Protein AF-A0A953JUN6-F1 (afdb_monomer)

Structure (mmCIF, N/CA/C/O backbone):
data_AF-A0A953JUN6-F1
#
_entry.id   AF-A0A953JUN6-F1
#
loop_
_atom_site.group_PDB
_atom_site.id
_atom_site.type_symbol
_atom_site.label_atom_id
_atom_site.label_alt_id
_atom_site.label_comp_id
_atom_site.label_asym_id
_atom_site.label_entity_id
_atom_site.label_seq_id
_atom_site.pdbx_PDB_ins_code
_atom_site.Cartn_x
_atom_site.Cartn_y
_atom_site.Cartn_z
_atom_site.occupancy
_atom_site.B_iso_or_equiv
_atom_site.auth_seq_id
_atom_site.auth_comp_id
_atom_site.auth_asym_id
_atom_site.auth_atom_id
_atom_site.pdbx_PDB_model_num
ATOM 1 N N . MET A 1 1 ? 70.310 -27.978 -23.535 1.00 53.97 1 MET A N 1
ATOM 2 C CA . MET A 1 1 ? 69.317 -26.953 -23.940 1.00 53.97 1 MET A CA 1
ATOM 3 C C . MET A 1 1 ? 68.572 -26.500 -22.692 1.00 53.97 1 MET A C 1
ATOM 5 O O . MET A 1 1 ? 68.189 -27.379 -21.928 1.00 53.97 1 MET A O 1
ATOM 9 N N . PRO A 1 2 ? 68.414 -25.192 -22.424 1.00 60.50 2 PRO A N 1
ATOM 10 C CA . PRO A 1 2 ? 67.830 -24.745 -21.164 1.00 60.50 2 PRO A CA 1
ATOM 11 C C . PRO A 1 2 ? 66.316 -25.003 -21.157 1.00 60.50 2 PRO A C 1
ATOM 13 O O . PRO A 1 2 ? 65.639 -24.789 -22.164 1.00 60.50 2 PRO A O 1
ATOM 16 N N . ALA A 1 3 ? 65.790 -25.463 -20.017 1.00 55.56 3 ALA A N 1
ATOM 17 C CA . ALA A 1 3 ? 64.390 -25.857 -19.808 1.00 55.56 3 ALA A CA 1
ATOM 18 C C . ALA A 1 3 ? 63.361 -24.766 -20.182 1.00 55.56 3 ALA A C 1
ATOM 20 O O . ALA A 1 3 ? 62.202 -25.062 -20.469 1.00 55.56 3 ALA A O 1
ATOM 21 N N . THR A 1 4 ? 63.798 -23.509 -20.267 1.00 54.59 4 THR A N 1
ATOM 22 C CA . THR A 1 4 ? 63.001 -22.356 -20.698 1.00 54.59 4 THR A CA 1
ATOM 23 C C . THR A 1 4 ? 62.625 -22.395 -22.184 1.00 54.59 4 THR A C 1
ATOM 25 O O . THR A 1 4 ? 61.543 -21.941 -22.549 1.00 54.59 4 THR A O 1
ATOM 28 N N . GLN A 1 5 ? 63.440 -23.000 -23.055 1.00 55.88 5 GLN A N 1
ATOM 29 C CA . GLN A 1 5 ? 63.121 -23.100 -24.488 1.00 55.88 5 GLN A CA 1
ATOM 30 C C . GLN A 1 5 ? 62.091 -24.194 -24.809 1.00 55.88 5 GLN A C 1
ATOM 32 O O . GLN A 1 5 ? 61.408 -24.110 -25.829 1.00 55.88 5 GLN A O 1
ATOM 37 N N . VAL A 1 6 ? 61.945 -25.203 -23.943 1.00 61.72 6 VAL A N 1
ATOM 38 C CA . VAL A 1 6 ? 60.982 -26.302 -24.132 1.00 61.72 6 VAL A CA 1
ATOM 39 C C . VAL A 1 6 ? 59.559 -25.828 -23.838 1.00 61.72 6 VAL A C 1
ATOM 41 O O . VAL A 1 6 ? 58.667 -26.063 -24.648 1.00 61.72 6 VAL A O 1
ATOM 44 N N . TRP A 1 7 ? 59.361 -25.079 -22.749 1.00 56.41 7 TRP A N 1
ATOM 45 C CA . TRP A 1 7 ? 58.060 -24.507 -22.382 1.00 56.41 7 TRP A CA 1
ATOM 46 C C . TRP A 1 7 ? 57.557 -23.475 -23.396 1.00 56.41 7 TRP A C 1
ATOM 48 O O . TRP A 1 7 ? 56.401 -23.533 -23.814 1.00 56.41 7 TRP A O 1
ATOM 58 N N . VAL A 1 8 ? 58.438 -22.589 -23.874 1.00 62.19 8 VAL A N 1
ATOM 59 C CA . VAL A 1 8 ? 58.095 -21.602 -24.912 1.00 62.19 8 VAL A CA 1
ATOM 60 C C . VAL A 1 8 ? 57.713 -22.293 -26.224 1.00 62.19 8 VAL A C 1
ATOM 62 O O . VAL A 1 8 ? 56.713 -21.923 -26.836 1.00 62.19 8 VAL A O 1
ATOM 65 N N . ARG A 1 9 ? 58.428 -23.354 -26.627 1.00 58.81 9 ARG A N 1
ATOM 66 C CA . ARG A 1 9 ? 58.078 -24.138 -27.824 1.00 58.81 9 ARG A CA 1
ATOM 67 C C . ARG A 1 9 ? 56.794 -24.951 -27.655 1.00 58.81 9 ARG A C 1
ATOM 69 O O . ARG A 1 9 ? 56.061 -25.089 -28.627 1.00 58.81 9 ARG A O 1
ATOM 76 N N . MET A 1 10 ? 56.491 -25.465 -26.460 1.00 57.03 10 MET A N 1
ATOM 77 C CA . MET A 1 10 ? 55.237 -26.183 -26.179 1.00 57.03 10 MET A CA 1
ATOM 78 C C . MET A 1 10 ? 54.020 -25.255 -26.260 1.00 57.03 10 MET A C 1
ATOM 80 O O . MET A 1 10 ? 53.032 -25.601 -26.905 1.00 57.03 10 MET A O 1
ATOM 84 N N . ILE A 1 11 ? 54.122 -24.048 -25.694 1.00 59.94 11 ILE A N 1
ATOM 85 C CA . ILE A 1 11 ? 53.081 -23.016 -25.788 1.00 59.94 11 ILE A CA 1
ATOM 86 C C . ILE A 1 11 ? 52.935 -22.541 -27.241 1.00 59.94 11 ILE A C 1
ATOM 88 O O . ILE A 1 11 ? 51.821 -22.470 -27.753 1.00 59.94 11 ILE A O 1
ATOM 92 N N . GLN A 1 12 ? 54.043 -22.320 -27.958 1.00 58.03 12 GLN A N 1
ATOM 93 C CA . GLN A 1 12 ? 54.007 -21.978 -29.385 1.00 58.03 12 GLN A CA 1
ATOM 94 C C . GLN A 1 12 ? 53.370 -23.079 -30.243 1.00 58.03 12 GLN A C 1
ATOM 96 O O . GLN A 1 12 ? 52.652 -22.756 -31.181 1.00 58.03 12 GLN A O 1
ATOM 101 N N . ARG A 1 13 ? 53.566 -24.368 -29.926 1.00 54.66 13 ARG A N 1
ATOM 102 C CA . ARG A 1 13 ? 52.956 -25.494 -30.663 1.00 54.66 13 ARG A CA 1
ATOM 103 C C . ARG A 1 13 ? 51.466 -25.676 -30.367 1.00 54.66 13 ARG A C 1
ATOM 105 O O . ARG A 1 13 ? 50.730 -26.108 -31.246 1.00 54.66 13 ARG A O 1
ATOM 112 N N . PHE A 1 14 ? 51.023 -25.322 -29.162 1.00 53.22 14 PHE A N 1
ATOM 113 C CA . PHE A 1 14 ? 49.601 -25.299 -28.804 1.00 53.22 14 PHE A CA 1
ATOM 114 C C . PHE A 1 14 ? 48.848 -24.174 -29.541 1.00 53.22 14 PHE A C 1
ATOM 116 O O . PHE A 1 14 ? 47.672 -24.320 -29.866 1.00 53.22 14 PHE A O 1
ATOM 123 N N . TRP A 1 15 ? 49.550 -23.084 -29.874 1.00 55.19 15 TRP A N 1
ATOM 124 C CA . TRP A 1 15 ? 49.013 -21.935 -30.609 1.00 55.19 15 TRP A CA 1
ATOM 125 C C . TRP A 1 15 ? 49.319 -21.929 -32.116 1.00 55.19 15 TRP A C 1
ATOM 127 O O . TRP A 1 15 ? 48.746 -21.113 -32.837 1.00 55.19 15 TRP A O 1
ATOM 137 N N . SER A 1 16 ? 50.180 -22.817 -32.629 1.00 61.47 16 SER A N 1
ATOM 138 C CA . SER A 1 16 ? 50.661 -22.696 -34.013 1.00 61.47 16 SER A CA 1
ATOM 139 C C . SER A 1 16 ? 49.670 -23.171 -35.068 1.00 61.47 16 SER A C 1
ATOM 141 O O . SER A 1 16 ? 49.741 -22.654 -36.177 1.00 61.47 16 SER A O 1
ATOM 143 N N . GLN A 1 17 ? 48.726 -24.071 -34.752 1.00 62.75 17 GLN A N 1
ATOM 144 C CA . GLN A 1 17 ? 47.545 -24.351 -35.582 1.00 62.75 17 GLN A CA 1
ATOM 145 C C . GLN A 1 17 ? 46.376 -24.871 -34.727 1.00 62.75 17 GLN A C 1
ATOM 147 O O . GLN A 1 17 ? 46.301 -26.076 -34.478 1.00 62.75 17 GLN A O 1
ATOM 152 N N . PRO A 1 18 ? 45.421 -24.017 -34.303 1.00 62.78 18 PRO A N 1
ATOM 153 C CA . PRO A 1 18 ? 44.219 -24.510 -33.642 1.00 62.78 18 PRO A CA 1
ATOM 154 C C . PRO A 1 18 ? 43.502 -25.462 -34.599 1.00 62.78 18 PRO A C 1
ATOM 156 O O . PRO A 1 18 ? 43.311 -25.129 -35.778 1.00 62.78 18 PRO A O 1
ATOM 159 N N . SER A 1 19 ? 43.137 -26.648 -34.103 1.00 80.44 19 SER A N 1
ATOM 160 C CA . SER A 1 19 ? 42.351 -27.619 -34.865 1.00 80.44 19 SER A CA 1
ATOM 161 C C . SER A 1 19 ? 41.097 -26.936 -35.421 1.00 80.44 19 SER A C 1
ATOM 163 O O . SER A 1 19 ? 40.601 -25.962 -34.847 1.00 80.44 19 SER A O 1
ATOM 165 N N . ARG A 1 20 ? 40.554 -27.426 -36.546 1.00 81.19 20 ARG A N 1
ATOM 166 C CA . ARG A 1 20 ? 39.303 -26.876 -37.106 1.00 81.19 20 ARG A CA 1
ATOM 167 C C . ARG A 1 20 ? 38.214 -26.776 -36.027 1.00 81.19 20 ARG A C 1
ATOM 169 O O . ARG A 1 20 ? 37.530 -25.763 -35.958 1.00 81.19 20 ARG A O 1
ATOM 176 N N . ALA A 1 21 ? 38.136 -27.767 -35.137 1.00 80.56 21 ALA A N 1
ATOM 177 C CA . ALA A 1 21 ? 37.233 -27.777 -33.988 1.00 80.56 21 ALA A CA 1
ATOM 178 C C . ALA A 1 21 ? 37.490 -26.625 -32.997 1.00 80.56 21 ALA A C 1
ATOM 180 O O . ALA A 1 21 ? 36.548 -25.939 -32.615 1.00 80.56 21 ALA A O 1
ATOM 181 N N . ALA A 1 22 ? 38.747 -26.354 -32.629 1.00 84.81 22 ALA A N 1
ATOM 182 C CA . ALA A 1 22 ? 39.087 -25.235 -31.746 1.00 84.81 22 ALA A CA 1
ATOM 183 C C . ALA A 1 22 ? 38.740 -23.871 -32.373 1.00 84.81 22 ALA A C 1
ATOM 185 O O . ALA A 1 22 ? 38.240 -22.986 -31.682 1.00 84.81 22 ALA A O 1
ATOM 186 N N . ARG A 1 23 ? 38.931 -23.709 -33.691 1.00 87.25 23 ARG A N 1
ATOM 187 C CA . ARG A 1 23 ? 38.532 -22.485 -34.415 1.00 87.25 23 ARG A CA 1
ATOM 188 C C . ARG A 1 23 ? 37.016 -22.287 -34.398 1.00 87.25 23 ARG A C 1
ATOM 190 O O . ARG A 1 23 ? 36.559 -21.191 -34.093 1.00 87.25 23 ARG A O 1
ATOM 197 N N . TRP A 1 24 ? 36.246 -23.340 -34.674 1.00 91.44 24 TRP A N 1
ATOM 198 C CA . TRP A 1 24 ? 34.782 -23.289 -34.618 1.00 91.44 24 TRP A CA 1
ATOM 199 C C . TRP A 1 24 ? 34.258 -23.018 -33.209 1.00 91.44 24 TRP A C 1
ATOM 201 O O . TRP A 1 24 ? 33.322 -22.241 -33.056 1.00 91.44 24 TRP A O 1
ATOM 211 N N . PHE A 1 25 ? 34.888 -23.588 -32.181 1.00 92.06 25 PHE A N 1
ATOM 212 C CA . PHE A 1 25 ? 34.534 -23.321 -30.789 1.00 92.06 25 PHE A CA 1
ATOM 213 C C . PHE A 1 25 ? 34.760 -21.851 -30.408 1.00 92.06 25 PHE A C 1
ATOM 215 O O . PHE A 1 25 ? 33.864 -21.214 -29.860 1.00 92.06 25 PHE A O 1
ATOM 222 N N . VAL A 1 26 ? 35.918 -21.276 -30.757 1.00 92.00 26 VAL A N 1
ATOM 223 C CA . VAL A 1 26 ? 36.201 -19.850 -30.516 1.00 92.00 26 VAL A CA 1
ATOM 224 C C . VAL A 1 26 ? 35.231 -18.955 -31.288 1.00 92.00 26 VAL A C 1
ATOM 226 O O . VAL A 1 26 ? 34.696 -18.008 -30.718 1.00 92.00 26 VAL A O 1
ATOM 229 N N . LEU A 1 27 ? 34.946 -19.267 -32.556 1.00 93.75 27 LEU A N 1
ATOM 230 C CA . LEU A 1 27 ? 33.959 -18.528 -33.350 1.00 93.75 27 LEU A CA 1
ATOM 231 C C . LEU A 1 27 ? 32.555 -18.604 -32.740 1.00 93.75 27 LEU A C 1
ATOM 233 O O . LEU A 1 27 ? 31.870 -17.588 -32.681 1.00 93.75 27 LEU A O 1
ATOM 237 N N . ALA A 1 28 ? 32.141 -19.772 -32.244 1.00 93.69 28 ALA A N 1
ATOM 238 C CA . ALA A 1 28 ? 30.860 -19.942 -31.568 1.00 93.69 28 ALA A CA 1
ATOM 239 C C . ALA A 1 28 ? 30.787 -19.133 -30.263 1.00 93.69 28 ALA A C 1
ATOM 241 O O . ALA A 1 28 ? 29.766 -18.502 -30.002 1.00 93.69 28 ALA A O 1
ATOM 242 N N . LEU A 1 29 ? 31.868 -19.087 -29.474 1.00 95.81 29 LEU A N 1
ATOM 243 C CA . LEU A 1 29 ? 31.943 -18.248 -28.274 1.00 95.81 29 LEU A CA 1
ATOM 244 C C . LEU A 1 29 ? 31.884 -16.753 -28.606 1.00 95.81 29 LEU A C 1
ATOM 246 O O . LEU A 1 29 ? 31.155 -16.016 -27.946 1.00 95.81 29 LEU A O 1
ATOM 250 N N . LEU A 1 30 ? 32.608 -16.303 -29.635 1.00 95.81 30 LEU A N 1
ATOM 251 C CA . LEU A 1 30 ? 32.572 -14.909 -30.088 1.00 95.81 30 LEU A CA 1
ATOM 252 C C . LEU A 1 30 ? 31.178 -14.527 -30.591 1.00 95.81 30 LEU A C 1
ATOM 254 O O . LEU A 1 30 ? 30.640 -13.501 -30.180 1.00 95.81 30 LEU A O 1
ATOM 258 N N . LEU A 1 31 ? 30.567 -15.372 -31.425 1.00 96.00 31 LEU A N 1
ATOM 259 C CA . LEU A 1 31 ? 29.208 -15.165 -31.916 1.00 96.00 31 LEU A CA 1
ATOM 260 C C . LEU A 1 31 ? 28.201 -15.145 -30.761 1.00 96.00 31 LEU A C 1
ATOM 262 O O . LEU A 1 31 ? 27.366 -14.247 -30.695 1.00 96.00 31 LEU A O 1
ATOM 266 N N . GLY A 1 32 ? 28.314 -16.083 -29.818 1.00 94.94 32 GLY A N 1
ATOM 267 C CA . GLY A 1 32 ? 27.497 -16.114 -28.607 1.00 94.94 32 GLY A CA 1
ATOM 268 C C . GLY A 1 32 ? 27.648 -14.840 -27.774 1.00 94.94 32 GLY A C 1
ATOM 269 O O . GLY A 1 32 ? 26.649 -14.275 -27.333 1.00 94.94 32 GLY A O 1
ATOM 270 N N . GLY A 1 33 ? 28.875 -14.332 -27.627 1.00 95.12 33 GLY A N 1
ATOM 271 C CA . GLY A 1 33 ? 29.161 -13.063 -26.959 1.00 95.12 33 GLY A CA 1
ATOM 272 C C . GLY A 1 33 ? 28.531 -11.858 -27.662 1.00 95.12 33 GLY A C 1
ATOM 273 O O . GLY A 1 33 ? 27.929 -11.016 -26.999 1.00 95.12 33 GLY A O 1
ATOM 274 N N . VAL A 1 34 ? 28.600 -11.796 -28.996 1.00 95.06 34 VAL A N 1
ATOM 275 C CA . VAL A 1 34 ? 27.961 -10.738 -29.799 1.00 95.06 34 VAL A CA 1
ATOM 276 C C . VAL A 1 34 ? 26.440 -10.794 -29.669 1.00 95.06 34 VAL A C 1
ATOM 278 O O . VAL A 1 34 ? 25.818 -9.772 -29.388 1.00 95.06 34 VAL A O 1
ATOM 281 N N . VAL A 1 35 ? 25.834 -11.975 -29.814 1.00 94.38 35 VAL A N 1
ATOM 282 C CA . VAL A 1 35 ? 24.380 -12.161 -29.676 1.00 94.38 35 VAL A CA 1
ATOM 283 C C . VAL A 1 35 ? 23.916 -11.778 -28.271 1.00 94.38 35 VAL A C 1
ATOM 285 O O . VAL A 1 35 ? 22.938 -11.044 -28.125 1.00 94.38 35 VAL A O 1
ATOM 288 N N . TYR A 1 36 ? 24.640 -12.208 -27.234 1.00 93.25 36 TYR A N 1
ATOM 289 C CA . TYR A 1 36 ? 24.351 -11.815 -25.859 1.00 93.25 36 TYR A CA 1
ATOM 290 C C . TYR A 1 36 ? 24.473 -10.299 -25.671 1.00 93.25 36 TYR A C 1
ATOM 292 O O . TYR A 1 36 ? 23.561 -9.681 -25.127 1.00 93.25 36 TYR A O 1
ATOM 300 N N . GLY A 1 37 ? 25.548 -9.680 -26.169 1.00 92.06 37 GLY A N 1
ATOM 301 C CA . GLY A 1 37 ? 25.760 -8.234 -26.100 1.00 92.06 37 GLY A CA 1
ATOM 302 C C . GLY A 1 37 ? 24.644 -7.437 -26.780 1.00 92.06 37 GLY A C 1
ATOM 303 O O . GLY A 1 37 ? 24.088 -6.525 -26.172 1.00 92.06 37 GLY A O 1
ATOM 304 N N . LEU A 1 38 ? 24.253 -7.823 -27.997 1.00 91.88 38 LEU A N 1
ATOM 305 C CA . LEU A 1 38 ? 23.137 -7.211 -28.727 1.00 91.88 38 LEU A CA 1
ATOM 306 C C . LEU A 1 38 ? 21.805 -7.387 -27.987 1.00 91.88 38 LEU A C 1
ATOM 308 O O . LEU A 1 38 ? 21.038 -6.433 -27.878 1.00 91.88 38 LEU A O 1
ATOM 312 N N . SER A 1 39 ? 21.559 -8.568 -27.412 1.00 89.56 39 SER A N 1
ATOM 313 C CA . SER A 1 39 ? 20.396 -8.813 -26.553 1.00 89.56 39 SER A CA 1
ATOM 314 C C . SER A 1 39 ? 20.391 -7.880 -25.337 1.00 89.56 39 SER A C 1
ATOM 316 O O . SER A 1 39 ? 19.372 -7.261 -25.040 1.00 89.56 39 SER A O 1
ATOM 318 N N . GLN A 1 40 ? 21.517 -7.731 -24.631 1.00 90.75 40 GLN A N 1
ATOM 319 C CA . GLN A 1 40 ? 21.599 -6.824 -23.479 1.00 90.75 40 GLN A CA 1
ATOM 320 C C . GLN A 1 40 ? 21.366 -5.364 -23.885 1.00 90.75 40 GLN A C 1
ATOM 322 O O . GLN A 1 40 ? 20.626 -4.652 -23.207 1.00 90.75 40 GLN A O 1
ATOM 327 N N . LEU A 1 41 ? 21.945 -4.922 -25.005 1.00 90.12 41 LEU A N 1
ATOM 328 C CA . LEU A 1 41 ? 21.729 -3.576 -25.542 1.00 90.12 41 LEU A CA 1
ATOM 329 C C . LEU A 1 41 ? 20.260 -3.330 -25.883 1.00 90.12 41 LEU A C 1
ATOM 331 O O . LEU A 1 41 ? 19.734 -2.269 -25.545 1.00 90.12 41 LEU A O 1
ATOM 335 N N . TRP A 1 42 ? 19.585 -4.324 -26.465 1.00 93.00 42 TRP A N 1
ATOM 336 C CA . TRP A 1 42 ? 18.156 -4.251 -26.747 1.00 93.00 42 TRP A CA 1
ATOM 337 C C . TRP A 1 42 ? 17.352 -3.986 -25.469 1.00 93.00 42 TRP A C 1
ATOM 339 O O . TRP A 1 42 ? 16.563 -3.045 -25.427 1.00 93.00 42 TRP A O 1
ATOM 349 N N . TRP A 1 43 ? 17.604 -4.732 -24.388 1.00 92.00 43 TRP A N 1
ATOM 350 C CA . TRP A 1 43 ? 16.925 -4.507 -23.106 1.00 92.00 43 TRP A CA 1
ATOM 351 C C . TRP A 1 43 ? 17.262 -3.148 -22.496 1.00 92.00 43 TRP A C 1
ATOM 353 O O . TRP A 1 43 ? 16.371 -2.436 -22.044 1.00 92.00 43 TRP A O 1
ATOM 363 N N . ILE A 1 44 ? 18.536 -2.755 -22.492 1.00 88.94 44 ILE A N 1
ATOM 364 C CA . ILE A 1 44 ? 18.982 -1.471 -21.933 1.00 88.94 44 ILE A CA 1
ATOM 365 C C . ILE A 1 44 ? 18.309 -0.291 -22.642 1.00 88.94 44 ILE A C 1
ATOM 367 O O . ILE A 1 44 ? 17.991 0.706 -21.986 1.00 88.94 44 ILE A O 1
ATOM 371 N N . TYR A 1 45 ? 18.103 -0.407 -23.952 1.00 89.94 45 TYR A N 1
ATOM 372 C CA . TYR A 1 45 ? 17.568 0.656 -24.788 1.00 89.94 45 TYR A CA 1
ATOM 373 C C . TYR A 1 45 ? 16.033 0.635 -24.873 1.00 89.94 45 TYR A C 1
ATOM 375 O O . TYR A 1 45 ? 15.394 1.658 -24.628 1.00 89.94 45 TYR A O 1
ATOM 383 N N . HIS A 1 46 ? 15.424 -0.519 -25.160 1.00 92.94 46 HIS A N 1
ATOM 384 C CA . HIS A 1 46 ? 13.991 -0.621 -25.447 1.00 92.94 46 HIS A CA 1
ATOM 385 C C . HIS A 1 46 ? 13.110 -0.899 -24.227 1.00 92.94 46 HIS A C 1
ATOM 387 O O . HIS A 1 46 ? 11.953 -0.478 -24.227 1.00 92.94 46 HIS A O 1
ATOM 393 N N . ALA A 1 47 ? 13.629 -1.590 -23.210 1.00 93.50 47 ALA A N 1
ATOM 394 C CA . ALA A 1 47 ? 12.887 -2.029 -22.024 1.00 93.50 47 ALA A CA 1
ATOM 395 C C . ALA A 1 47 ? 13.792 -1.975 -20.779 1.00 93.50 47 ALA A C 1
ATOM 397 O O . ALA A 1 47 ? 14.083 -2.973 -20.110 1.00 93.50 47 ALA A O 1
ATOM 398 N N . LYS A 1 48 ? 14.318 -0.775 -20.517 1.00 93.25 48 LYS A N 1
ATOM 399 C CA . LYS A 1 48 ? 15.376 -0.540 -19.532 1.00 93.25 48 LYS A CA 1
ATOM 400 C C . LYS A 1 48 ? 14.969 -1.033 -18.148 1.00 93.25 48 LYS A C 1
ATOM 402 O O . LYS A 1 48 ? 13.947 -0.608 -17.626 1.00 93.25 48 LYS A O 1
ATOM 407 N N . ARG A 1 49 ? 15.820 -1.830 -17.489 1.00 94.69 49 ARG A N 1
ATOM 408 C CA . ARG A 1 49 ? 15.546 -2.376 -16.137 1.00 94.69 49 ARG A CA 1
ATOM 409 C C . ARG A 1 49 ? 14.229 -3.155 -16.073 1.00 94.69 49 ARG A C 1
ATOM 411 O O . ARG A 1 49 ? 13.534 -3.108 -15.055 1.00 94.69 49 ARG A O 1
ATOM 418 N N . PHE A 1 50 ? 13.887 -3.846 -17.156 1.00 96.69 50 PHE A N 1
ATOM 419 C CA . PHE A 1 50 ? 12.766 -4.763 -17.143 1.00 96.69 50 PHE A CA 1
ATOM 420 C C . PHE A 1 50 ? 12.972 -5.851 -16.084 1.00 96.69 50 PHE A C 1
ATOM 422 O O . PHE A 1 50 ? 14.065 -6.405 -15.946 1.00 96.69 50 PHE A O 1
ATOM 429 N N . GLN A 1 51 ? 11.919 -6.148 -15.333 1.00 96.69 51 GLN A N 1
ATOM 430 C CA . GLN A 1 51 ? 11.884 -7.280 -14.419 1.00 96.69 51 GLN A CA 1
ATOM 431 C C . GLN A 1 51 ? 10.467 -7.828 -14.354 1.00 96.69 51 GLN A C 1
ATOM 433 O O . GLN A 1 51 ? 9.489 -7.082 -14.233 1.00 96.69 51 GLN A O 1
ATOM 438 N N . GLU A 1 52 ? 10.377 -9.151 -14.354 1.00 96.81 52 GLU A N 1
ATOM 439 C CA . GLU A 1 52 ? 9.163 -9.846 -13.974 1.00 96.81 52 GLU A CA 1
ATOM 440 C C . GLU A 1 52 ? 9.118 -9.974 -12.454 1.00 96.81 52 GLU A C 1
ATOM 442 O O . GLU A 1 52 ? 9.855 -10.779 -11.885 1.00 96.81 52 GLU A O 1
ATOM 447 N N . LEU A 1 53 ? 8.289 -9.175 -11.771 1.00 97.00 53 LEU A N 1
ATOM 448 C CA . LEU A 1 53 ? 8.132 -9.359 -10.327 1.00 97.00 53 LEU A CA 1
ATOM 449 C C . LEU A 1 53 ? 7.441 -10.695 -10.083 1.00 97.00 53 LEU A C 1
ATOM 451 O O . LEU A 1 53 ? 7.935 -11.539 -9.336 1.00 97.00 53 LEU A O 1
ATOM 455 N N . ARG A 1 54 ? 6.322 -10.902 -10.778 1.00 96.50 54 ARG A N 1
ATOM 456 C CA . ARG A 1 54 ? 5.607 -12.171 -10.816 1.00 96.50 54 ARG A CA 1
ATOM 457 C C . ARG A 1 54 ? 5.143 -12.434 -12.243 1.00 96.50 54 ARG A C 1
ATOM 459 O O . ARG A 1 54 ? 4.395 -11.634 -12.809 1.00 96.50 54 ARG A O 1
ATOM 466 N N . ALA A 1 55 ? 5.607 -13.547 -12.810 1.00 96.19 55 ALA A N 1
ATOM 467 C CA . ALA A 1 55 ? 5.287 -13.968 -14.170 1.00 96.19 55 ALA A CA 1
ATOM 468 C C . ALA A 1 55 ? 3.766 -13.994 -14.395 1.00 96.19 55 ALA A C 1
ATOM 470 O O . ALA A 1 55 ? 3.021 -14.517 -13.568 1.00 96.19 55 ALA A O 1
ATOM 471 N N . GLY A 1 56 ? 3.310 -13.389 -15.492 1.00 95.62 56 GLY A N 1
ATOM 472 C CA . GLY A 1 56 ? 1.898 -13.318 -15.862 1.00 95.62 56 GLY A CA 1
ATOM 473 C C . GLY A 1 56 ? 1.047 -12.344 -15.042 1.00 95.62 56 GLY A C 1
ATOM 474 O O . GLY A 1 56 ? -0.142 -12.242 -15.313 1.00 95.62 56 GLY A O 1
ATOM 475 N N . VAL A 1 57 ? 1.618 -11.632 -14.062 1.00 95.56 57 VAL A N 1
ATOM 476 C CA . VAL A 1 57 ? 0.851 -10.801 -13.115 1.00 95.56 57 VAL A CA 1
ATOM 477 C C . VAL A 1 57 ? 1.327 -9.353 -13.111 1.00 95.56 57 VAL A C 1
ATOM 479 O O . VAL A 1 57 ? 0.554 -8.455 -13.440 1.00 95.56 57 VAL A O 1
ATOM 482 N N . PHE A 1 58 ? 2.588 -9.109 -12.745 1.00 97.56 58 PHE A N 1
ATOM 483 C CA . PHE A 1 58 ? 3.088 -7.752 -12.515 1.00 97.56 58 PHE A CA 1
ATOM 484 C C . PHE A 1 58 ? 4.550 -7.615 -12.931 1.00 97.56 58 PHE A C 1
ATOM 486 O O . PHE A 1 58 ? 5.425 -8.358 -12.473 1.00 97.56 58 PHE A O 1
ATOM 493 N N . TYR A 1 59 ? 4.803 -6.644 -13.798 1.00 98.19 59 TYR A N 1
ATOM 494 C CA . TYR A 1 59 ? 6.072 -6.368 -14.453 1.00 98.19 59 TYR A CA 1
ATOM 495 C C . TYR A 1 59 ? 6.477 -4.917 -14.227 1.00 98.19 59 TYR A C 1
ATOM 497 O O . TYR A 1 59 ? 5.629 -4.037 -14.091 1.00 98.19 59 TYR A O 1
ATOM 505 N N . ARG A 1 60 ? 7.784 -4.652 -14.236 1.00 97.50 60 ARG A N 1
ATOM 506 C CA . ARG A 1 60 ? 8.335 -3.295 -14.146 1.00 97.50 60 ARG A CA 1
ATOM 507 C C . ARG A 1 60 ? 9.281 -2.992 -15.293 1.00 97.50 60 ARG A C 1
ATOM 509 O O . ARG A 1 60 ? 9.912 -3.902 -15.819 1.00 97.50 60 ARG A O 1
ATOM 516 N N . THR A 1 61 ? 9.436 -1.711 -15.614 1.00 97.69 61 THR A N 1
ATOM 517 C CA . THR A 1 61 ? 10.475 -1.197 -16.521 1.00 97.69 61 THR A CA 1
ATOM 518 C C . THR A 1 61 ? 10.715 0.304 -16.281 1.00 97.69 61 THR A C 1
ATOM 520 O O . THR A 1 61 ? 9.964 0.967 -15.565 1.00 97.69 61 THR A O 1
ATOM 523 N N . GLY A 1 62 ? 11.786 0.861 -16.839 1.00 95.31 62 GLY A N 1
ATOM 524 C CA . GLY A 1 62 ? 11.861 2.282 -17.195 1.00 95.31 62 GLY A CA 1
ATOM 525 C C . GLY A 1 62 ? 11.125 2.548 -18.505 1.00 95.31 62 GLY A C 1
ATOM 526 O O . GLY A 1 62 ? 10.687 1.595 -19.144 1.00 95.31 62 GLY A O 1
ATOM 527 N N . GLN A 1 63 ? 10.996 3.818 -18.896 1.00 95.19 63 GLN A N 1
ATOM 528 C CA . GLN A 1 63 ? 10.210 4.238 -20.058 1.00 95.19 63 GLN A CA 1
ATOM 529 C C . GLN A 1 63 ? 10.553 3.380 -21.284 1.00 95.19 63 GLN A C 1
ATOM 531 O O . GLN A 1 63 ? 11.681 3.474 -21.779 1.00 95.19 63 GLN A O 1
ATOM 536 N N . PRO A 1 64 ? 9.626 2.525 -21.750 1.00 95.00 64 PRO A N 1
ATOM 537 C CA . PRO A 1 64 ? 9.873 1.727 -22.933 1.00 95.00 64 PRO A CA 1
ATOM 538 C C . PRO A 1 64 ? 9.800 2.601 -24.189 1.00 95.00 64 PRO A C 1
ATOM 540 O O . PRO A 1 64 ? 9.200 3.674 -24.200 1.00 95.00 64 PRO A O 1
ATOM 543 N N . THR A 1 65 ? 10.424 2.118 -25.256 1.00 94.56 65 THR A N 1
ATOM 544 C CA . THR A 1 65 ? 10.255 2.648 -26.625 1.00 94.56 65 THR A CA 1
ATOM 545 C C . THR A 1 65 ? 9.032 2.011 -27.295 1.00 94.56 65 THR A C 1
ATOM 547 O O . THR A 1 65 ? 8.500 1.038 -26.760 1.00 94.56 65 THR A O 1
ATOM 550 N N . GLU A 1 66 ? 8.615 2.463 -28.484 1.00 93.81 66 GLU A N 1
ATOM 551 C CA . GLU A 1 66 ? 7.525 1.804 -29.234 1.00 93.81 66 GLU A CA 1
ATOM 552 C C . GLU A 1 66 ? 7.808 0.311 -29.462 1.00 93.81 66 GLU A C 1
ATOM 554 O O . GLU A 1 66 ? 6.960 -0.552 -29.221 1.00 93.81 66 GLU A O 1
ATOM 559 N N . MET A 1 67 ? 9.042 -0.015 -29.862 1.00 92.81 67 MET A N 1
ATOM 560 C CA . MET A 1 67 ? 9.478 -1.401 -30.037 1.00 92.81 67 MET A CA 1
ATOM 561 C C . MET A 1 67 ? 9.435 -2.183 -28.720 1.00 92.81 67 MET A C 1
ATOM 563 O O . MET A 1 67 ? 9.010 -3.337 -28.705 1.00 92.81 67 MET A O 1
ATOM 567 N N . GLY A 1 68 ? 9.834 -1.552 -27.614 1.00 94.56 68 GLY A N 1
ATOM 568 C CA . GLY A 1 68 ? 9.768 -2.149 -26.283 1.00 94.56 68 GLY A CA 1
ATOM 569 C C . GLY A 1 68 ? 8.337 -2.472 -25.868 1.00 94.56 68 GLY A C 1
ATOM 570 O O . GLY A 1 68 ? 8.059 -3.603 -25.478 1.00 94.56 68 GLY A O 1
ATOM 571 N N . VAL A 1 69 ? 7.410 -1.520 -26.013 1.00 95.19 69 VAL A N 1
ATOM 572 C CA . VAL A 1 69 ? 5.989 -1.741 -25.706 1.00 95.19 69 VAL A CA 1
ATOM 573 C C . VAL A 1 69 ? 5.422 -2.859 -26.580 1.00 95.19 69 VAL A C 1
ATOM 575 O O . VAL A 1 69 ? 4.806 -3.781 -26.052 1.00 95.19 69 VAL A O 1
ATOM 578 N N . ARG A 1 70 ? 5.685 -2.840 -27.893 1.00 95.19 70 ARG A N 1
ATOM 579 C CA . ARG A 1 70 ? 5.205 -3.873 -28.825 1.00 95.19 70 ARG A CA 1
ATOM 580 C C . ARG A 1 70 ? 5.738 -5.263 -28.478 1.00 95.19 70 ARG A C 1
ATOM 582 O O . ARG A 1 70 ? 4.967 -6.223 -28.464 1.00 95.19 70 ARG A O 1
ATOM 589 N N . TYR A 1 71 ? 7.032 -5.371 -28.177 1.00 94.75 71 TYR A N 1
ATOM 590 C CA . TYR A 1 71 ? 7.650 -6.628 -27.759 1.00 94.75 71 TYR A CA 1
ATOM 591 C C . TYR A 1 71 ? 7.047 -7.125 -26.449 1.00 94.75 71 TYR A C 1
ATOM 593 O O . TYR A 1 71 ? 6.646 -8.277 -26.342 1.00 94.75 71 TYR A O 1
ATOM 601 N N . LEU A 1 72 ? 6.939 -6.263 -25.439 1.00 96.19 72 LEU A N 1
ATOM 602 C CA . LEU A 1 72 ? 6.420 -6.680 -24.144 1.00 96.19 72 LEU A CA 1
ATOM 603 C C . LEU A 1 72 ? 4.924 -7.050 -24.224 1.00 96.19 72 LEU A C 1
ATOM 605 O O . LEU A 1 72 ? 4.504 -8.023 -23.599 1.00 96.19 72 LEU A O 1
ATOM 609 N N . ALA A 1 73 ? 4.131 -6.356 -25.042 1.00 95.75 73 ALA A N 1
ATOM 610 C CA . ALA A 1 73 ? 2.748 -6.733 -25.329 1.00 95.75 73 ALA A CA 1
ATOM 611 C C . ALA A 1 73 ? 2.662 -8.107 -26.015 1.00 95.75 73 ALA A C 1
ATOM 613 O O . ALA A 1 73 ? 1.902 -8.964 -25.577 1.00 95.75 73 ALA A O 1
ATOM 614 N N . SER A 1 74 ? 3.488 -8.358 -27.034 1.00 95.12 74 SER A N 1
ATOM 615 C CA . SER A 1 74 ? 3.417 -9.588 -27.840 1.00 95.12 74 SER A CA 1
ATOM 616 C C . SER A 1 74 ? 4.027 -10.806 -27.134 1.00 95.12 74 SER A C 1
ATOM 618 O O . SER A 1 74 ? 3.456 -11.891 -27.151 1.00 95.12 74 SER A O 1
ATOM 620 N N . ASN A 1 75 ? 5.186 -10.640 -26.493 1.00 94.75 75 ASN A N 1
ATOM 621 C CA . ASN A 1 75 ? 5.977 -11.734 -25.919 1.00 94.75 75 ASN A CA 1
ATOM 622 C C . ASN A 1 75 ? 5.693 -11.975 -24.435 1.00 94.75 75 ASN A C 1
ATOM 624 O O . ASN A 1 75 ? 5.898 -13.087 -23.949 1.00 94.75 75 ASN A O 1
ATOM 628 N N . LYS A 1 76 ? 5.274 -10.941 -23.696 1.00 95.44 76 LYS A N 1
ATOM 629 C CA . LYS A 1 76 ? 4.890 -11.059 -22.279 1.00 95.44 76 LYS A CA 1
ATOM 630 C C . LYS A 1 76 ? 3.383 -10.947 -22.070 1.00 95.44 76 LYS A C 1
ATOM 632 O O . LYS A 1 76 ? 2.929 -11.134 -20.947 1.00 95.44 76 LYS A O 1
ATOM 637 N N . GLY A 1 77 ? 2.615 -10.682 -23.128 1.00 95.56 77 GLY A N 1
ATOM 638 C CA . GLY A 1 77 ? 1.156 -10.672 -23.084 1.00 95.56 77 GLY A CA 1
ATOM 639 C C . GLY A 1 77 ? 0.572 -9.539 -22.249 1.00 95.56 77 GLY A C 1
ATOM 640 O O . GLY A 1 77 ? -0.537 -9.705 -21.749 1.00 95.56 77 GLY A O 1
ATOM 641 N N . ILE A 1 78 ? 1.314 -8.442 -22.034 1.00 96.69 78 ILE A N 1
ATOM 642 C CA . ILE A 1 78 ? 0.867 -7.321 -21.190 1.00 96.69 78 ILE A CA 1
ATOM 643 C C . ILE A 1 78 ? -0.503 -6.849 -21.647 1.00 96.69 78 ILE A C 1
ATOM 645 O O . ILE A 1 78 ? -0.722 -6.650 -22.837 1.00 96.69 78 ILE A O 1
ATOM 649 N N . ARG A 1 79 ? -1.390 -6.621 -20.678 1.00 95.75 79 ARG A N 1
ATOM 650 C CA . ARG A 1 79 ? -2.732 -6.083 -20.921 1.00 95.75 79 ARG A CA 1
ATOM 651 C C . ARG A 1 79 ? -2.898 -4.659 -20.430 1.00 95.75 79 ARG A C 1
ATOM 653 O O . ARG A 1 79 ? -3.678 -3.916 -21.014 1.00 95.75 79 ARG A O 1
ATOM 660 N N . THR A 1 80 ? -2.166 -4.280 -19.381 1.00 96.81 80 THR A N 1
ATOM 661 C CA . THR A 1 80 ? -2.285 -2.950 -18.777 1.00 96.81 80 THR A CA 1
ATOM 662 C C . THR A 1 80 ? -0.932 -2.284 -18.588 1.00 96.81 80 THR A C 1
ATOM 664 O O . THR A 1 80 ? -0.026 -2.891 -18.026 1.00 96.81 80 THR A O 1
ATOM 667 N N . ILE A 1 81 ? -0.814 -1.018 -18.983 1.00 96.81 81 ILE A N 1
ATOM 668 C CA . ILE A 1 81 ? 0.340 -0.155 -18.716 1.00 96.81 81 ILE A CA 1
ATOM 669 C C . ILE A 1 81 ? -0.040 0.889 -17.662 1.00 96.81 81 ILE A C 1
ATOM 671 O O . ILE A 1 81 ? -1.079 1.541 -17.762 1.00 96.81 81 ILE A O 1
ATOM 675 N N . VAL A 1 82 ? 0.821 1.056 -16.659 1.00 96.00 82 VAL A N 1
ATOM 676 C CA . VAL A 1 82 ? 0.710 2.063 -15.602 1.00 96.00 82 VAL A CA 1
ATOM 677 C C . VAL A 1 82 ? 1.913 2.998 -15.669 1.00 96.00 82 VAL A C 1
ATOM 679 O O . VAL A 1 82 ? 3.029 2.622 -15.292 1.00 96.00 82 VAL A O 1
ATOM 682 N N . ARG A 1 83 ? 1.673 4.235 -16.104 1.00 94.25 83 ARG A N 1
ATOM 683 C CA . ARG A 1 83 ? 2.676 5.301 -16.145 1.00 94.25 83 ARG A CA 1
ATOM 684 C C . ARG A 1 83 ? 2.671 6.082 -14.840 1.00 94.25 83 ARG A C 1
ATOM 686 O O . ARG A 1 83 ? 1.640 6.618 -14.443 1.00 94.25 83 ARG A O 1
ATOM 693 N N . LEU A 1 84 ? 3.850 6.219 -14.236 1.00 92.50 84 LEU A N 1
ATOM 694 C CA . LEU A 1 84 ? 4.044 6.920 -12.962 1.00 92.50 84 LEU A CA 1
ATOM 695 C C . LEU A 1 84 ? 4.555 8.372 -13.088 1.00 92.50 84 LEU A C 1
ATOM 697 O O . LEU A 1 84 ? 4.787 9.038 -12.083 1.00 92.50 84 LEU A O 1
ATOM 701 N N . GLN A 1 85 ? 4.821 8.846 -14.306 1.00 89.25 85 GLN A N 1
ATOM 702 C CA . GLN A 1 85 ? 5.318 10.207 -14.574 1.00 89.25 85 GLN A CA 1
ATOM 703 C C . GLN A 1 85 ? 4.186 11.246 -14.500 1.00 89.25 85 GLN A C 1
ATOM 705 O O . GLN A 1 85 ? 3.011 10.889 -14.538 1.00 89.25 85 GLN A O 1
ATOM 710 N N . SER A 1 86 ? 4.519 12.537 -14.481 1.00 83.88 86 SER A N 1
ATOM 711 C CA . SER A 1 86 ? 3.517 13.620 -14.483 1.00 83.88 86 SER A CA 1
ATOM 712 C C . SER A 1 86 ? 3.019 13.994 -15.884 1.00 83.88 86 SER A C 1
ATOM 714 O O . SER A 1 86 ? 1.861 14.356 -16.042 1.00 83.88 86 SER A O 1
ATOM 716 N N . PHE A 1 87 ? 3.833 13.794 -16.924 1.00 83.50 87 PHE A N 1
ATOM 717 C CA . PHE A 1 87 ? 3.517 14.155 -18.314 1.00 83.50 87 PHE A CA 1
ATOM 718 C C . PHE A 1 87 ? 3.410 12.932 -19.236 1.00 83.50 87 PHE A C 1
ATOM 720 O O . PHE A 1 87 ? 4.099 11.930 -19.020 1.00 83.50 87 PHE A O 1
ATOM 727 N N . ASN A 1 88 ? 2.564 13.004 -20.264 1.00 83.19 88 ASN A N 1
ATOM 728 C CA . ASN A 1 88 ? 2.425 11.953 -21.275 1.00 83.19 88 ASN A CA 1
ATOM 729 C C . ASN A 1 88 ? 3.633 11.978 -22.236 1.00 83.19 88 ASN A C 1
ATOM 731 O O . ASN A 1 88 ? 3.776 12.954 -22.973 1.00 83.19 88 ASN A O 1
ATOM 735 N N . PRO A 1 89 ? 4.531 10.976 -22.216 1.00 86.50 89 PRO A N 1
ATOM 736 C CA . PRO A 1 89 ? 5.735 11.013 -23.027 1.00 86.50 89 PRO A CA 1
ATOM 737 C C . PRO A 1 89 ? 5.435 10.606 -24.471 1.00 86.50 89 PRO A C 1
ATOM 739 O O . PRO A 1 89 ? 4.712 9.643 -24.732 1.00 86.50 89 PRO A O 1
ATOM 742 N N . THR A 1 90 ? 6.079 11.292 -25.406 1.00 91.06 90 THR A N 1
ATOM 743 C CA . THR A 1 90 ? 6.266 10.787 -26.767 1.00 91.06 90 THR A CA 1
ATOM 744 C C . THR A 1 90 ? 7.278 9.641 -26.735 1.00 91.06 90 THR A C 1
ATOM 746 O O . THR A 1 90 ? 8.298 9.724 -26.042 1.00 91.06 90 THR A O 1
ATOM 749 N N . LEU A 1 91 ? 6.997 8.548 -27.443 1.00 89.62 91 LEU A N 1
ATOM 750 C CA . LEU A 1 91 ? 7.863 7.372 -27.480 1.00 89.62 91 LEU A CA 1
ATOM 751 C C . LEU A 1 91 ? 8.971 7.517 -28.530 1.00 89.62 91 LEU A C 1
ATOM 753 O O . LEU A 1 91 ? 8.846 8.225 -29.529 1.00 89.62 91 LEU A O 1
ATOM 757 N N . LYS A 1 92 ? 10.093 6.826 -28.307 1.00 87.56 92 LYS A N 1
ATOM 758 C CA . LYS A 1 92 ? 11.134 6.676 -29.333 1.00 87.56 92 LYS A CA 1
ATOM 759 C C . LYS A 1 92 ? 10.738 5.584 -30.322 1.00 87.56 92 LYS A C 1
ATOM 761 O O . LYS A 1 92 ? 10.293 4.513 -29.897 1.00 87.56 92 LYS A O 1
ATOM 766 N N . ARG A 1 93 ? 10.952 5.852 -31.613 1.00 82.44 93 ARG A N 1
ATOM 767 C CA . ARG A 1 93 ? 10.557 4.975 -32.726 1.00 82.44 93 ARG A CA 1
ATOM 768 C C . ARG A 1 93 ? 11.655 4.011 -33.163 1.00 82.44 93 ARG A C 1
ATOM 770 O O . ARG A 1 93 ? 11.390 2.834 -33.394 1.00 82.44 93 ARG A O 1
ATOM 777 N N . GLY A 1 94 ? 12.878 4.518 -33.319 1.00 70.38 94 GLY A N 1
ATOM 778 C CA . GLY A 1 94 ? 13.964 3.772 -33.957 1.00 70.38 94 GLY A CA 1
ATOM 779 C C . GLY A 1 94 ? 14.543 2.636 -33.107 1.00 70.38 94 GLY A C 1
ATOM 780 O O . GLY A 1 94 ? 14.480 2.654 -31.879 1.00 70.38 94 GLY A O 1
ATOM 781 N N . ILE A 1 95 ? 15.167 1.664 -33.786 1.00 72.19 95 ILE A N 1
ATOM 782 C CA . ILE A 1 95 ? 15.955 0.574 -33.170 1.00 72.19 95 ILE A CA 1
ATOM 783 C C . ILE A 1 95 ? 17.122 1.159 -32.359 1.00 72.19 95 ILE A C 1
ATOM 785 O O . ILE A 1 95 ? 17.389 0.747 -31.238 1.00 72.19 95 ILE A O 1
ATOM 789 N N . PHE A 1 96 ? 17.771 2.181 -32.914 1.00 75.50 96 PHE A N 1
ATOM 790 C CA . PHE A 1 96 ? 18.723 3.041 -32.225 1.00 75.50 96 PHE A CA 1
ATOM 791 C C . PHE A 1 96 ? 18.410 4.487 -32.601 1.00 75.50 96 PHE A C 1
ATOM 793 O O . PHE A 1 96 ? 18.804 4.969 -33.657 1.00 75.50 96 PHE A O 1
ATOM 800 N N . ASP A 1 97 ? 17.658 5.161 -31.739 1.00 74.38 97 ASP A N 1
ATOM 801 C CA . ASP A 1 97 ? 17.249 6.557 -31.884 1.00 74.38 97 ASP A CA 1
ATOM 802 C C . ASP A 1 97 ? 17.886 7.413 -30.766 1.00 74.38 97 ASP A C 1
ATOM 804 O O . ASP A 1 97 ? 17.368 7.490 -29.634 1.00 74.38 97 ASP A O 1
ATOM 808 N N . PRO A 1 98 ? 19.073 8.001 -31.013 1.00 71.69 98 PRO A N 1
ATOM 809 C CA . PRO A 1 98 ? 19.720 8.888 -30.053 1.00 71.69 98 PRO A CA 1
ATOM 810 C C . PRO A 1 98 ? 19.017 10.251 -29.957 1.00 71.69 98 PRO A C 1
ATOM 812 O O . PRO A 1 98 ? 19.292 10.993 -29.016 1.00 71.69 98 PRO A O 1
ATOM 815 N N . GLY A 1 99 ? 18.107 10.566 -30.886 1.00 75.06 99 GLY A N 1
ATOM 816 C CA . GLY A 1 99 ? 17.385 11.828 -30.946 1.00 75.06 99 GLY A CA 1
ATOM 817 C C . GLY A 1 99 ? 16.317 11.989 -29.864 1.00 75.06 99 GLY A C 1
ATOM 818 O O . GLY A 1 99 ? 16.140 11.151 -28.964 1.00 75.06 99 GLY A O 1
ATOM 819 N N . GLN A 1 100 ? 15.609 13.116 -29.959 1.00 78.31 100 GLN A N 1
ATOM 820 C CA . GLN A 1 100 ? 14.413 13.365 -29.161 1.00 78.31 100 GLN A CA 1
ATOM 821 C C . GLN A 1 100 ? 13.283 12.423 -29.598 1.00 78.31 100 GLN A C 1
ATOM 823 O O . GLN A 1 100 ? 13.217 12.065 -30.776 1.00 78.31 100 GLN A O 1
ATOM 828 N N . PRO A 1 101 ? 12.393 12.012 -28.679 1.00 80.25 101 PRO A N 1
ATOM 829 C CA . PRO A 1 101 ? 11.268 11.164 -29.040 1.00 80.25 101 PRO A CA 1
ATOM 830 C C . PRO A 1 101 ? 10.399 11.813 -30.125 1.00 80.25 101 PRO A C 1
ATOM 832 O O . PRO A 1 101 ? 9.978 12.959 -29.990 1.00 80.25 101 PRO A O 1
ATOM 835 N N . SER A 1 102 ? 10.153 11.065 -31.198 1.00 83.25 102 SER A N 1
ATOM 836 C CA . SER A 1 102 ? 9.449 11.516 -32.409 1.00 83.25 102 SER A CA 1
ATOM 837 C C . SER A 1 102 ? 8.312 10.574 -32.828 1.00 83.25 102 SER A C 1
ATOM 839 O O . SER A 1 102 ? 7.736 10.737 -33.902 1.00 83.25 102 SER A O 1
ATOM 841 N N . GLY A 1 103 ? 8.033 9.553 -32.013 1.00 81.81 103 GLY A N 1
ATOM 842 C CA . GLY A 1 103 ? 6.966 8.585 -32.236 1.00 81.81 103 GLY A CA 1
ATOM 843 C C . GLY A 1 103 ? 5.600 9.072 -31.772 1.00 81.81 103 GLY A C 1
ATOM 844 O O . GLY A 1 103 ? 5.363 10.268 -31.609 1.00 81.81 103 GLY A O 1
ATOM 845 N N . ASP A 1 104 ? 4.708 8.120 -31.535 1.00 85.00 104 ASP A N 1
ATOM 846 C CA . ASP A 1 104 ? 3.393 8.399 -30.971 1.00 85.00 104 ASP A CA 1
ATOM 847 C C . ASP A 1 104 ? 3.499 8.724 -29.475 1.00 85.00 104 ASP A C 1
ATOM 849 O O . ASP A 1 104 ? 4.467 8.367 -28.788 1.00 85.00 104 ASP A O 1
ATOM 853 N N . THR A 1 105 ? 2.477 9.389 -28.937 1.00 90.62 105 THR A N 1
ATOM 854 C CA . THR A 1 105 ? 2.346 9.474 -27.482 1.00 90.62 105 THR A CA 1
ATOM 855 C C . THR A 1 105 ? 2.103 8.079 -26.911 1.00 90.62 105 THR A C 1
ATOM 857 O O . THR A 1 105 ? 1.472 7.228 -27.544 1.00 90.62 105 THR A O 1
ATOM 860 N N . GLU A 1 106 ? 2.599 7.814 -25.703 1.00 91.06 106 GLU A N 1
ATOM 861 C CA . GLU A 1 106 ? 2.495 6.479 -25.113 1.00 91.06 106 GLU A CA 1
ATOM 862 C C . GLU A 1 106 ? 1.044 5.997 -24.981 1.00 91.06 106 GLU A C 1
ATOM 864 O O . GLU A 1 106 ? 0.758 4.822 -25.217 1.00 91.06 106 GLU A O 1
ATOM 869 N N . ILE A 1 107 ? 0.121 6.902 -24.646 1.00 91.69 107 ILE A N 1
ATOM 870 C CA . ILE A 1 107 ? -1.304 6.575 -24.551 1.00 91.69 107 ILE A CA 1
ATOM 871 C C . ILE A 1 107 ? -1.893 6.174 -25.908 1.00 91.69 107 ILE A C 1
ATOM 873 O O . ILE A 1 107 ? -2.656 5.211 -25.971 1.00 91.69 107 ILE A O 1
ATOM 877 N N . ASP A 1 108 ? -1.531 6.861 -26.992 1.00 92.75 108 ASP A N 1
ATOM 878 C CA . ASP A 1 108 ? -2.048 6.551 -28.326 1.00 92.75 108 ASP A CA 1
ATOM 879 C C . ASP A 1 108 ? -1.466 5.239 -28.840 1.00 92.75 108 ASP A C 1
ATOM 881 O O . ASP A 1 108 ? -2.202 4.389 -29.341 1.00 92.75 108 ASP A O 1
ATOM 885 N N . PHE A 1 109 ? -0.174 5.011 -28.608 1.00 93.31 109 PHE A N 1
ATOM 886 C CA . PHE A 1 109 ? 0.473 3.755 -28.965 1.00 93.31 109 PHE A CA 1
ATOM 887 C C . PHE A 1 109 ? -0.103 2.563 -28.184 1.00 93.31 109 PHE A C 1
ATOM 889 O O . PHE A 1 109 ? -0.376 1.506 -28.754 1.00 93.31 109 PHE A O 1
ATOM 896 N N . ALA A 1 110 ? -0.358 2.730 -26.882 1.00 93.38 110 ALA A N 1
ATOM 897 C CA . ALA A 1 110 ? -1.017 1.711 -26.069 1.00 93.38 110 ALA A CA 1
ATOM 898 C C . ALA A 1 110 ? -2.427 1.388 -26.596 1.00 93.38 110 ALA A C 1
ATOM 900 O O . ALA A 1 110 ? -2.785 0.214 -26.701 1.00 93.38 110 ALA A O 1
ATOM 901 N N . ARG A 1 111 ? -3.203 2.407 -26.994 1.00 91.94 111 ARG A N 1
ATOM 902 C CA . ARG A 1 111 ? -4.536 2.223 -27.596 1.00 91.94 111 ARG A CA 1
ATOM 903 C C . ARG A 1 111 ? -4.487 1.476 -28.921 1.00 91.94 111 ARG A C 1
ATOM 905 O O . ARG A 1 111 ? -5.300 0.580 -29.119 1.00 91.94 111 ARG A O 1
ATOM 912 N N . GLN A 1 112 ? -3.543 1.806 -29.802 1.00 93.94 112 GLN A N 1
ATOM 913 C CA . GLN A 1 112 ? -3.365 1.102 -31.079 1.00 93.94 112 GLN A CA 1
ATOM 914 C C . GLN A 1 112 ? -3.105 -0.398 -30.876 1.00 93.94 112 GLN A C 1
ATOM 916 O O . GLN A 1 112 ? -3.522 -1.218 -31.688 1.00 93.94 112 GLN A O 1
ATOM 921 N N . LEU A 1 113 ? -2.437 -0.761 -29.778 1.00 94.44 113 LEU A N 1
ATOM 922 C CA . LEU A 1 113 ? -2.173 -2.149 -29.397 1.00 94.44 113 LEU A CA 1
ATOM 923 C C . LEU A 1 113 ? -3.312 -2.796 -28.586 1.00 94.44 113 LEU A C 1
ATOM 925 O O . LEU A 1 113 ? -3.177 -3.944 -28.168 1.00 94.44 113 LEU A O 1
ATOM 929 N N . GLY A 1 114 ? -4.418 -2.084 -28.340 1.00 94.88 114 GLY A N 1
ATOM 930 C CA . GLY A 1 114 ? -5.541 -2.576 -27.536 1.00 94.88 114 GLY A CA 1
ATOM 931 C C . GLY A 1 114 ? -5.215 -2.741 -26.047 1.00 94.88 114 GLY A C 1
ATOM 932 O O . GLY A 1 114 ? -5.879 -3.510 -25.354 1.00 94.88 114 GLY A O 1
ATOM 933 N N . LEU A 1 115 ? -4.188 -2.049 -25.548 1.00 94.31 115 LEU A N 1
ATOM 934 C CA . LEU A 1 115 ? -3.750 -2.128 -24.157 1.00 94.31 115 LEU A CA 1
ATOM 935 C C . LEU A 1 115 ? -4.540 -1.153 -23.285 1.00 94.31 115 LEU A C 1
ATOM 937 O O . LEU A 1 115 ? -4.770 0.002 -23.648 1.00 94.31 115 LEU A O 1
ATOM 941 N N . ALA A 1 116 ? -4.895 -1.586 -22.078 1.00 94.50 116 ALA A N 1
ATOM 942 C CA . ALA A 1 116 ? -5.376 -0.671 -21.059 1.00 94.50 116 ALA A CA 1
ATOM 943 C C . ALA A 1 116 ? -4.229 0.249 -20.615 1.00 94.50 116 ALA A C 1
ATOM 945 O O . ALA A 1 116 ? -3.108 -0.198 -20.378 1.00 94.50 116 ALA A O 1
ATOM 946 N N . TYR A 1 117 ? -4.514 1.538 -20.456 1.00 93.31 117 TYR A N 1
ATOM 947 C CA . TYR A 1 117 ? -3.530 2.526 -20.022 1.00 93.31 117 TYR A CA 1
ATOM 948 C C . TYR A 1 117 ? -4.025 3.273 -18.783 1.00 93.31 117 TYR A C 1
ATOM 950 O O . TYR A 1 117 ? -5.204 3.639 -18.701 1.00 93.31 117 TYR A O 1
ATOM 958 N N . ARG A 1 118 ? -3.147 3.471 -17.796 1.00 91.81 118 ARG A N 1
ATOM 959 C CA . ARG A 1 118 ? -3.422 4.207 -16.555 1.00 91.81 118 ARG A CA 1
ATOM 960 C C . ARG A 1 118 ? -2.295 5.196 -16.275 1.00 91.81 118 ARG A C 1
ATOM 962 O O . ARG A 1 118 ? -1.125 4.827 -16.251 1.00 91.81 118 ARG A O 1
ATOM 969 N N . ALA A 1 119 ? -2.666 6.446 -16.035 1.00 89.62 119 ALA A N 1
ATOM 970 C CA . ALA A 1 119 ? -1.754 7.513 -15.651 1.00 89.62 119 ALA A CA 1
ATOM 971 C C . ALA A 1 119 ? -1.886 7.783 -14.149 1.00 89.62 119 ALA A C 1
ATOM 973 O O . ALA A 1 119 ? -2.909 8.304 -13.718 1.00 89.62 119 ALA A O 1
ATOM 974 N N . TRP A 1 120 ? -0.861 7.444 -13.371 1.00 88.62 120 TRP A N 1
ATOM 975 C CA . TRP A 1 120 ? -0.789 7.702 -11.931 1.00 88.62 120 TRP A CA 1
ATOM 976 C C . TRP A 1 120 ? 0.418 8.583 -11.648 1.00 88.62 120 TRP A C 1
ATOM 978 O O . TRP A 1 120 ? 1.483 8.055 -11.346 1.00 88.62 120 TRP A O 1
ATOM 988 N N . PRO A 1 121 ? 0.318 9.909 -11.804 1.00 83.88 121 PRO A N 1
ATOM 989 C CA . PRO A 1 121 ? 1.459 10.781 -11.580 1.00 83.88 121 PRO A CA 1
ATOM 990 C C . PRO A 1 121 ? 1.868 10.720 -10.104 1.00 83.88 121 PRO A C 1
ATOM 992 O O . PRO A 1 121 ? 1.138 11.178 -9.229 1.00 83.88 121 PRO A O 1
ATOM 995 N N . LEU A 1 122 ? 3.024 10.117 -9.819 1.00 82.94 122 LEU A N 1
ATOM 996 C CA . LEU A 1 122 ? 3.653 10.236 -8.506 1.00 82.94 122 LEU A CA 1
ATOM 997 C C . LEU A 1 122 ? 4.529 11.482 -8.510 1.00 82.94 122 LEU A C 1
ATOM 999 O O . LEU A 1 122 ? 5.216 11.734 -9.511 1.00 82.94 122 LEU A O 1
ATOM 1003 N N . GLY A 1 123 ? 4.508 12.189 -7.376 1.00 68.62 123 GLY A N 1
ATOM 1004 C CA . GLY A 1 123 ? 5.302 13.385 -7.124 1.00 68.62 123 GLY A CA 1
ATOM 1005 C C . GLY A 1 123 ? 6.771 13.200 -7.492 1.00 68.62 123 GLY A C 1
ATOM 1006 O O . GLY A 1 123 ? 7.294 12.080 -7.595 1.00 68.62 123 GLY A O 1
ATOM 1007 N N . ASP A 1 124 ? 7.430 14.321 -7.748 1.00 64.19 124 ASP A N 1
ATOM 1008 C CA . ASP A 1 124 ? 8.845 14.313 -8.071 1.00 64.19 124 ASP A CA 1
ATOM 1009 C C . ASP A 1 124 ? 9.684 13.931 -6.847 1.00 64.19 124 ASP A C 1
ATOM 1011 O O . ASP A 1 124 ? 9.207 13.761 -5.728 1.00 64.19 124 ASP A O 1
ATOM 1015 N N . GLU A 1 125 ? 10.983 13.746 -7.052 1.00 65.06 125 GLU A N 1
ATOM 1016 C CA . GLU A 1 125 ? 11.882 13.226 -6.021 1.00 65.06 125 GLU A CA 1
ATOM 1017 C C . GLU A 1 125 ? 12.109 14.196 -4.853 1.00 65.06 125 GLU A C 1
ATOM 1019 O O . GLU A 1 125 ? 12.944 13.894 -4.006 1.00 65.06 125 GLU A O 1
ATOM 1024 N N . ALA A 1 126 ? 11.395 15.327 -4.785 1.00 58.81 126 ALA A N 1
ATOM 1025 C CA . ALA A 1 126 ? 11.487 16.331 -3.728 1.00 58.81 126 ALA A CA 1
ATOM 1026 C C . ALA A 1 126 ? 11.232 15.715 -2.343 1.00 58.81 126 ALA A C 1
ATOM 1028 O O . ALA A 1 126 ? 12.127 15.756 -1.497 1.00 58.81 126 ALA A O 1
ATOM 1029 N N . CYS A 1 127 ? 10.096 15.034 -2.176 1.00 57.78 127 CYS A N 1
ATOM 1030 C CA . CYS A 1 127 ? 9.670 14.395 -0.921 1.00 57.78 127 CYS A CA 1
ATOM 1031 C C . CYS A 1 127 ? 9.818 12.864 -0.941 1.00 57.78 127 CYS A C 1
ATOM 1033 O O . CYS A 1 127 ? 9.396 12.175 -0.016 1.00 57.78 127 CYS A O 1
ATOM 1035 N N . TRP A 1 128 ? 10.499 12.359 -1.979 1.00 71.31 128 TRP A N 1
ATOM 1036 C CA . TRP A 1 128 ? 10.532 10.969 -2.439 1.00 71.31 128 TRP A CA 1
ATOM 1037 C C . TRP A 1 128 ? 9.157 10.437 -2.859 1.00 71.31 128 TRP A C 1
ATOM 1039 O O . TRP A 1 128 ? 8.180 10.577 -2.134 1.00 71.31 128 TRP A O 1
ATOM 1049 N N . PRO A 1 129 ? 9.061 9.788 -4.033 1.00 69.06 129 PRO A N 1
ATOM 1050 C CA . PRO A 1 129 ? 7.777 9.421 -4.600 1.00 69.06 129 PRO A CA 1
ATOM 1051 C C . PRO A 1 129 ? 7.119 8.303 -3.789 1.00 69.06 129 PRO A C 1
ATOM 1053 O O . PRO A 1 129 ? 7.405 7.114 -3.987 1.00 69.06 129 PRO A O 1
ATOM 1056 N N . TRP A 1 130 ? 6.202 8.694 -2.912 1.00 84.12 130 TRP A N 1
ATOM 1057 C CA . TRP A 1 130 ? 5.264 7.802 -2.257 1.00 84.12 130 TRP A CA 1
ATOM 1058 C C . TRP A 1 130 ? 3.907 7.876 -2.971 1.00 84.12 130 TRP A C 1
ATOM 1060 O O . TRP A 1 130 ? 3.522 8.951 -3.436 1.00 84.12 130 TRP A O 1
ATOM 1070 N N . PRO A 1 131 ? 3.172 6.762 -3.142 1.00 83.38 131 PRO A N 1
ATOM 1071 C CA . PRO A 1 131 ? 1.882 6.836 -3.805 1.00 83.38 131 PRO A CA 1
ATOM 1072 C C . PRO A 1 131 ? 0.907 7.646 -2.954 1.00 83.38 131 PRO A C 1
ATOM 1074 O O . PRO A 1 131 ? 0.729 7.383 -1.765 1.00 83.38 131 PRO A O 1
ATOM 1077 N N . ALA A 1 132 ? 0.240 8.604 -3.588 1.00 75.56 132 ALA A N 1
ATOM 1078 C CA . ALA A 1 132 ? -0.886 9.287 -2.976 1.00 75.56 132 ALA A CA 1
ATOM 1079 C C . ALA A 1 132 ? -1.956 8.270 -2.517 1.00 75.56 132 ALA A C 1
ATOM 1081 O O . ALA A 1 132 ? -2.077 7.190 -3.113 1.00 75.56 132 ALA A O 1
ATOM 1082 N N . PRO A 1 133 ? -2.768 8.591 -1.498 1.00 70.31 133 PRO A N 1
ATOM 1083 C CA . PRO A 1 133 ? -3.761 7.668 -0.947 1.00 70.31 133 PRO A CA 1
ATOM 1084 C C . PRO A 1 133 ? -4.685 7.034 -1.996 1.00 70.31 133 PRO A C 1
ATOM 1086 O O . PRO A 1 133 ? -4.916 5.826 -1.963 1.00 70.31 133 PRO A O 1
ATOM 1089 N N . TRP A 1 134 ? -5.167 7.802 -2.976 1.00 70.56 134 TRP A N 1
ATOM 1090 C CA . TRP A 1 134 ? -6.015 7.253 -4.039 1.00 70.56 134 TRP A CA 1
ATOM 1091 C C . TRP A 1 134 ? -5.240 6.321 -4.983 1.00 70.56 134 TRP A C 1
ATOM 1093 O O . TRP A 1 134 ? -5.789 5.319 -5.437 1.00 70.56 134 TRP A O 1
ATOM 1103 N N . HIS A 1 135 ? -3.955 6.585 -5.250 1.00 80.19 135 HIS A N 1
ATOM 1104 C CA . HIS A 1 135 ? -3.115 5.698 -6.060 1.00 80.19 135 HIS A CA 1
ATOM 1105 C C . HIS A 1 135 ? -2.887 4.346 -5.374 1.00 80.19 135 HIS A C 1
ATOM 1107 O O . HIS A 1 135 ? -2.809 3.337 -6.070 1.00 80.19 135 HIS A O 1
ATOM 1113 N N . PHE A 1 136 ? -2.839 4.293 -4.038 1.00 80.00 136 PHE A N 1
ATOM 1114 C CA . PHE A 1 136 ? -2.818 3.024 -3.302 1.00 80.00 136 PHE A CA 1
ATOM 1115 C C . PHE A 1 136 ? -4.066 2.188 -3.575 1.00 80.00 136 PHE A C 1
ATOM 1117 O O . PHE A 1 136 ? -3.958 1.024 -3.956 1.00 80.00 136 PHE A O 1
ATOM 1124 N N . GLU A 1 137 ? -5.252 2.775 -3.426 1.00 78.06 137 GLU A N 1
ATOM 1125 C CA . GLU A 1 137 ? -6.504 2.047 -3.648 1.00 78.06 137 GLU A CA 1
ATOM 1126 C C . GLU A 1 137 ? -6.679 1.638 -5.117 1.00 78.06 137 GLU A C 1
ATOM 1128 O O . GLU A 1 137 ? -7.087 0.511 -5.405 1.00 78.06 137 GLU A O 1
ATOM 1133 N N . GLN A 1 138 ? -6.271 2.487 -6.065 1.00 83.25 138 GLN A N 1
ATOM 1134 C CA . GLN A 1 138 ? -6.241 2.128 -7.486 1.00 83.25 138 GLN A CA 1
ATOM 1135 C C . GLN A 1 138 ? -5.225 1.019 -7.787 1.00 83.25 138 GLN A C 1
ATOM 1137 O O . GLN A 1 138 ? -5.519 0.122 -8.576 1.00 83.25 138 GLN A O 1
ATOM 1142 N N . PHE A 1 139 ? -4.060 1.025 -7.135 1.00 89.50 139 PHE A N 1
ATOM 1143 C CA . PHE A 1 139 ? -3.072 -0.049 -7.237 1.00 89.50 139 PHE A CA 1
ATOM 1144 C C . PHE A 1 139 ? -3.642 -1.388 -6.778 1.00 89.50 139 PHE A C 1
ATOM 1146 O O . PHE A 1 139 ? -3.517 -2.384 -7.491 1.00 89.50 139 PHE A O 1
ATOM 1153 N N . PHE A 1 140 ? -4.320 -1.409 -5.632 1.00 86.88 140 PHE A N 1
ATOM 1154 C CA . PHE A 1 140 ? -4.992 -2.607 -5.147 1.00 86.88 140 PHE A CA 1
ATOM 1155 C C . PHE A 1 140 ? -6.086 -3.072 -6.105 1.00 86.88 140 PHE A C 1
ATOM 1157 O O . PHE A 1 140 ? -6.050 -4.219 -6.532 1.00 86.88 140 PHE A O 1
ATOM 1164 N N . LYS A 1 141 ? -7.000 -2.187 -6.526 1.00 84.56 141 LYS A N 1
ATOM 1165 C CA . LYS A 1 141 ? -8.071 -2.531 -7.480 1.00 84.56 141 LYS A CA 1
ATOM 1166 C C . LYS A 1 141 ? -7.521 -3.074 -8.801 1.00 84.56 141 LYS A C 1
ATOM 1168 O O . LYS A 1 141 ? -8.070 -4.028 -9.344 1.00 84.56 141 LYS A O 1
ATOM 1173 N N . LEU A 1 142 ? -6.426 -2.499 -9.297 1.00 90.06 142 LEU A N 1
ATOM 1174 C CA . LEU A 1 142 ? -5.789 -2.935 -10.534 1.00 90.06 142 LEU A CA 1
ATOM 1175 C C . LEU A 1 142 ? -5.185 -4.339 -10.403 1.00 90.06 142 LEU A C 1
ATOM 1177 O O . LEU A 1 142 ? -5.405 -5.185 -11.267 1.00 90.06 142 LEU A O 1
ATOM 1181 N N . VAL A 1 143 ? -4.408 -4.580 -9.346 1.00 90.88 143 VAL A N 1
ATOM 1182 C CA . VAL A 1 143 ? -3.661 -5.834 -9.174 1.00 90.88 143 VAL A CA 1
ATOM 1183 C C . VAL A 1 143 ? -4.540 -6.960 -8.619 1.00 90.88 143 VAL A C 1
ATOM 1185 O O . VAL A 1 143 ? -4.307 -8.117 -8.953 1.00 90.88 143 VAL A O 1
ATOM 1188 N N . ASP A 1 144 ? -5.583 -6.661 -7.847 1.00 87.75 144 ASP A N 1
ATOM 1189 C CA . ASP A 1 144 ? -6.530 -7.665 -7.342 1.00 87.75 144 ASP A CA 1
ATOM 1190 C C . ASP A 1 144 ? -7.450 -8.226 -8.449 1.00 87.75 144 ASP A C 1
ATOM 1192 O O . ASP A 1 144 ? -8.102 -9.253 -8.241 1.00 87.75 144 ASP A O 1
ATOM 1196 N N . ASP A 1 145 ? -7.512 -7.585 -9.624 1.00 86.75 145 ASP A N 1
ATOM 1197 C CA . ASP A 1 145 ? -8.303 -8.040 -10.770 1.00 86.75 145 ASP A CA 1
ATOM 1198 C C . ASP A 1 145 ? -7.425 -8.638 -11.894 1.00 86.75 145 ASP A C 1
ATOM 1200 O O . ASP A 1 145 ? -6.806 -7.903 -12.671 1.00 86.75 145 ASP A O 1
ATOM 1204 N N . PRO A 1 146 ? -7.419 -9.979 -12.046 1.00 88.75 146 PRO A N 1
ATOM 1205 C CA . PRO A 1 146 ? -6.708 -10.682 -13.111 1.00 88.75 146 PRO A CA 1
ATOM 1206 C C . PRO A 1 146 ? -7.102 -10.305 -14.539 1.00 88.75 146 PRO A C 1
ATOM 1208 O O . PRO A 1 146 ? -6.359 -10.633 -15.464 1.00 88.75 146 PRO A O 1
ATOM 1211 N N . ALA A 1 147 ? -8.233 -9.625 -14.761 1.00 89.38 147 ALA A N 1
ATOM 1212 C CA . ALA A 1 147 ? -8.550 -9.089 -16.084 1.00 89.38 147 ALA A CA 1
ATOM 1213 C C . ALA A 1 147 ? -7.491 -8.074 -16.553 1.00 89.38 147 ALA A C 1
ATOM 1215 O O . ALA A 1 147 ? -7.202 -8.000 -17.748 1.00 89.38 147 ALA A O 1
ATOM 1216 N N . ASN A 1 148 ? -6.852 -7.368 -15.614 1.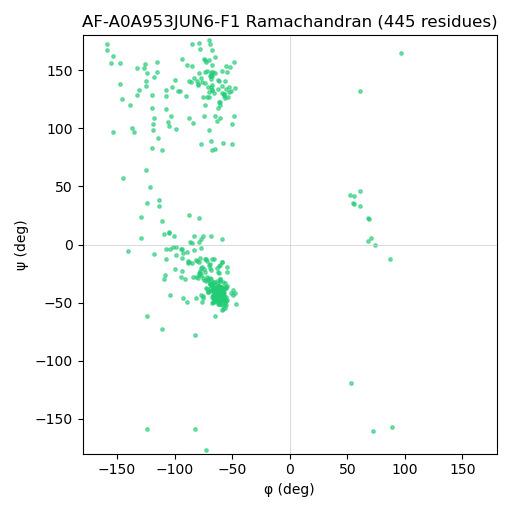00 92.62 148 ASN A N 1
ATOM 1217 C CA . ASN A 1 148 ? -5.801 -6.393 -15.898 1.00 92.62 148 ASN A CA 1
ATOM 1218 C C . ASN A 1 148 ? -4.420 -7.030 -16.114 1.00 92.62 148 ASN A C 1
ATOM 1220 O O . ASN A 1 148 ? -3.498 -6.340 -16.556 1.00 92.62 148 ASN A O 1
ATOM 1224 N N . HIS A 1 149 ? -4.247 -8.311 -15.770 1.00 94.31 149 HIS A N 1
ATOM 1225 C CA . HIS A 1 149 ? -2.944 -8.976 -15.772 1.00 94.31 149 HIS A CA 1
ATOM 1226 C C . HIS A 1 149 ? -2.564 -9.476 -17.167 1.00 94.31 149 HIS A C 1
ATOM 1228 O O . HIS A 1 149 ? -3.430 -9.982 -17.885 1.00 94.31 149 HIS A O 1
ATOM 1234 N N . PRO A 1 150 ? -1.274 -9.411 -17.537 1.00 97.44 150 PRO A N 1
ATOM 1235 C CA . PRO A 1 150 ? -0.154 -8.837 -16.789 1.00 97.44 150 PRO A CA 1
ATOM 1236 C C . PRO A 1 150 ? -0.144 -7.301 -16.836 1.00 97.44 150 PRO A C 1
ATOM 1238 O O . PRO A 1 150 ? -0.385 -6.695 -17.885 1.00 97.44 150 PRO A O 1
ATOM 1241 N N . VAL A 1 151 ? 0.178 -6.680 -15.700 1.00 97.88 151 VAL A N 1
ATOM 1242 C CA . VAL A 1 151 ? 0.326 -5.225 -15.551 1.00 97.88 151 VAL A CA 1
ATOM 1243 C C . VAL A 1 151 ? 1.797 -4.837 -15.694 1.00 97.88 151 VAL A C 1
ATOM 1245 O O . VAL A 1 151 ? 2.648 -5.417 -15.026 1.00 97.88 151 VAL A O 1
ATOM 1248 N N . LEU A 1 152 ? 2.105 -3.825 -16.503 1.00 98.19 152 LEU A N 1
ATOM 1249 C CA . LEU A 1 152 ? 3.427 -3.212 -16.616 1.00 98.19 152 LEU A CA 1
ATOM 1250 C C . LEU A 1 152 ? 3.434 -1.834 -15.962 1.00 98.19 152 LEU A C 1
ATOM 1252 O O . LEU A 1 152 ? 2.776 -0.919 -16.446 1.00 98.19 152 LEU A O 1
ATOM 1256 N N . VAL A 1 153 ? 4.226 -1.660 -14.907 1.00 97.50 153 VAL A N 1
ATOM 1257 C CA . VAL A 1 153 ? 4.432 -0.357 -14.268 1.00 97.50 153 VAL A CA 1
ATOM 1258 C C . VAL A 1 153 ? 5.767 0.265 -14.677 1.00 97.50 153 VAL A C 1
ATOM 1260 O O . VAL A 1 153 ? 6.810 -0.394 -14.665 1.00 97.50 153 VAL A O 1
ATOM 1263 N N . HIS A 1 154 ? 5.769 1.557 -15.005 1.00 96.56 154 HIS A N 1
ATOM 1264 C CA . HIS A 1 154 ? 6.999 2.267 -15.352 1.00 96.56 154 HIS A CA 1
ATOM 1265 C C . HIS A 1 154 ? 6.989 3.741 -14.942 1.00 96.56 154 HIS A C 1
ATOM 1267 O O . HIS A 1 154 ? 5.957 4.387 -14.785 1.00 96.56 154 HIS A O 1
ATOM 1273 N N . CYS A 1 155 ? 8.187 4.288 -14.778 1.00 93.62 155 CYS A N 1
ATOM 1274 C CA . CYS A 1 155 ? 8.439 5.723 -14.729 1.00 93.62 155 CYS A CA 1
ATOM 1275 C C . CYS A 1 155 ? 9.472 6.064 -15.810 1.00 93.62 155 CYS A C 1
ATOM 1277 O O . CYS A 1 155 ? 9.671 5.277 -16.732 1.00 93.62 155 CYS A O 1
ATOM 1279 N N . GLN A 1 156 ? 10.175 7.189 -15.700 1.00 92.06 156 GLN A N 1
ATOM 1280 C CA . GLN A 1 156 ? 11.227 7.526 -16.658 1.00 92.06 156 GLN A CA 1
ATOM 1281 C C . GLN A 1 156 ? 12.397 6.530 -16.589 1.00 92.06 156 GLN A C 1
ATOM 1283 O O . GLN A 1 156 ? 12.700 5.809 -17.536 1.00 92.06 156 GLN A O 1
ATOM 1288 N N . GLY A 1 157 ? 13.055 6.456 -15.430 1.00 91.81 157 GLY A N 1
ATOM 1289 C CA . GLY A 1 157 ? 14.241 5.623 -15.241 1.00 91.81 157 GLY A CA 1
ATOM 1290 C C . GLY A 1 157 ? 13.946 4.193 -14.797 1.00 91.81 157 GLY A C 1
ATOM 1291 O O . GLY A 1 157 ? 14.855 3.367 -14.807 1.00 91.81 157 GLY A O 1
ATOM 1292 N N . GLY A 1 158 ? 12.727 3.892 -14.349 1.00 93.62 158 GLY A N 1
ATOM 1293 C CA . GLY A 1 158 ? 12.421 2.607 -13.719 1.00 93.62 158 GLY A CA 1
ATOM 1294 C C . GLY A 1 158 ? 13.233 2.370 -12.442 1.00 93.62 158 GLY A C 1
ATOM 1295 O O . GLY A 1 158 ? 13.636 1.239 -12.198 1.00 93.62 158 GLY A O 1
ATOM 1296 N N . ARG A 1 159 ? 13.549 3.432 -11.681 1.00 92.62 159 ARG A N 1
ATOM 1297 C CA . ARG A 1 159 ? 14.386 3.404 -10.462 1.00 92.62 159 ARG A CA 1
ATOM 1298 C C . ARG A 1 159 ? 13.559 3.684 -9.208 1.00 92.62 159 ARG A C 1
ATOM 1300 O O . ARG A 1 159 ? 13.263 2.750 -8.477 1.00 92.62 159 ARG A O 1
ATOM 1307 N N . HIS A 1 160 ? 13.137 4.940 -9.023 1.00 91.88 160 HIS A N 1
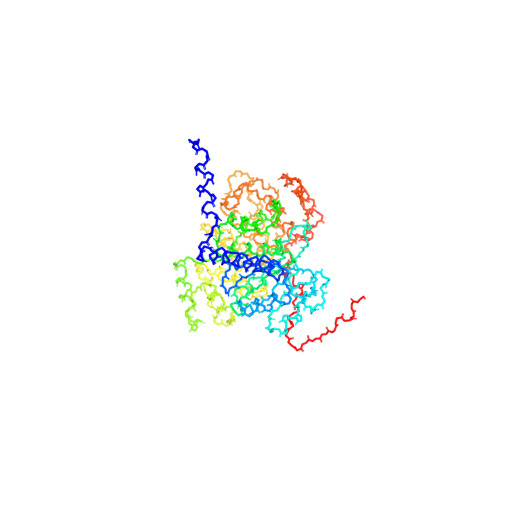ATOM 1308 C CA . HIS A 1 160 ? 12.504 5.417 -7.789 1.00 91.88 160 HIS A CA 1
ATOM 1309 C C . HIS A 1 160 ? 11.007 5.089 -7.722 1.00 91.88 160 HIS A C 1
ATOM 1311 O O . HIS A 1 160 ? 10.646 4.085 -7.129 1.00 91.88 160 HIS A O 1
ATOM 1317 N N . ARG A 1 161 ? 10.144 5.839 -8.427 1.00 92.62 161 ARG A N 1
ATOM 1318 C CA . ARG A 1 161 ? 8.681 5.599 -8.507 1.00 92.62 161 ARG A CA 1
ATOM 1319 C C . ARG A 1 161 ? 8.318 4.132 -8.778 1.00 92.62 161 ARG A C 1
ATOM 1321 O O . ARG A 1 161 ? 7.540 3.521 -8.053 1.00 92.62 161 ARG A O 1
ATOM 1328 N N . THR A 1 162 ? 8.932 3.546 -9.805 1.00 95.00 162 THR A N 1
ATOM 1329 C CA . THR A 1 162 ? 8.748 2.129 -10.150 1.00 95.00 162 THR A CA 1
ATOM 1330 C C . THR A 1 162 ? 9.270 1.195 -9.063 1.00 95.00 162 THR A C 1
ATOM 1332 O O . THR A 1 162 ? 8.635 0.180 -8.795 1.00 95.00 162 THR A O 1
ATOM 1335 N N . GLY A 1 163 ? 10.403 1.525 -8.434 1.00 94.81 163 GLY A N 1
ATOM 1336 C CA . GLY A 1 163 ? 10.952 0.777 -7.305 1.00 94.81 163 GLY A CA 1
ATOM 1337 C C . GLY A 1 163 ? 10.008 0.781 -6.107 1.00 94.81 163 GLY A C 1
ATOM 1338 O O . GLY A 1 163 ? 9.747 -0.286 -5.567 1.00 94.81 163 GLY A O 1
ATOM 1339 N N . THR A 1 164 ? 9.409 1.929 -5.772 1.00 93.56 164 THR A N 1
ATOM 1340 C CA . THR A 1 164 ? 8.395 2.055 -4.714 1.00 93.56 164 THR A CA 1
ATOM 1341 C C . THR A 1 164 ? 7.189 1.158 -4.985 1.00 93.56 164 THR A C 1
ATOM 1343 O O . THR A 1 164 ? 6.842 0.332 -4.145 1.00 93.56 164 THR A O 1
ATOM 1346 N N . MET A 1 165 ? 6.586 1.244 -6.177 1.00 95.56 165 MET A N 1
ATOM 1347 C CA . MET A 1 165 ? 5.443 0.389 -6.535 1.00 95.56 165 MET A CA 1
ATOM 1348 C C . MET A 1 165 ? 5.811 -1.100 -6.551 1.00 95.56 165 MET A C 1
ATOM 1350 O O . MET A 1 165 ? 5.016 -1.944 -6.143 1.00 95.56 165 MET A O 1
ATOM 1354 N N . SER A 1 166 ? 7.034 -1.426 -6.979 1.00 97.00 166 SER A N 1
ATOM 1355 C CA . SER A 1 166 ? 7.543 -2.800 -6.970 1.00 97.00 166 SER A CA 1
ATOM 1356 C C . SER A 1 166 ? 7.717 -3.328 -5.547 1.00 97.00 166 SER A C 1
ATOM 1358 O O . SER A 1 166 ? 7.295 -4.441 -5.246 1.00 97.00 166 SER A O 1
ATOM 1360 N N . ALA A 1 167 ? 8.278 -2.512 -4.655 1.00 96.88 167 ALA A N 1
ATOM 1361 C CA . ALA A 1 167 ? 8.466 -2.849 -3.253 1.00 96.88 167 ALA A CA 1
ATOM 1362 C C . ALA A 1 167 ? 7.126 -3.089 -2.544 1.00 96.88 167 ALA A C 1
ATOM 1364 O O . ALA A 1 167 ? 6.960 -4.095 -1.854 1.00 96.88 167 ALA A O 1
ATOM 1365 N N . LEU A 1 168 ? 6.141 -2.222 -2.790 1.00 96.00 168 LEU A N 1
ATOM 1366 C CA . LEU A 1 168 ? 4.777 -2.397 -2.291 1.00 96.00 168 LEU A CA 1
ATOM 1367 C C . LEU A 1 168 ? 4.140 -3.686 -2.818 1.00 96.00 168 LEU A C 1
ATOM 1369 O O . LEU A 1 168 ? 3.525 -4.415 -2.044 1.00 96.00 168 LEU A O 1
ATOM 1373 N N . PHE A 1 169 ? 4.338 -4.023 -4.098 1.00 97.31 169 PHE A N 1
ATOM 1374 C CA . PHE A 1 169 ? 3.873 -5.299 -4.644 1.00 97.31 169 PHE A CA 1
ATOM 1375 C C . PHE A 1 169 ? 4.501 -6.500 -3.916 1.00 97.31 169 PHE A C 1
ATOM 1377 O O . PHE A 1 169 ? 3.783 -7.429 -3.540 1.00 97.31 169 PHE A O 1
ATOM 1384 N N . ARG A 1 170 ? 5.820 -6.479 -3.670 1.00 98.00 170 ARG A N 1
ATOM 1385 C CA . ARG A 1 170 ? 6.517 -7.558 -2.948 1.00 98.00 170 ARG A CA 1
ATOM 1386 C C . ARG A 1 170 ? 5.995 -7.736 -1.522 1.00 98.00 170 ARG A C 1
ATOM 1388 O O . ARG A 1 170 ? 5.752 -8.867 -1.103 1.00 98.00 170 ARG A O 1
ATOM 1395 N N . LEU A 1 171 ? 5.801 -6.640 -0.790 1.00 97.00 171 LEU A N 1
ATOM 1396 C CA . LEU A 1 171 ? 5.264 -6.676 0.573 1.00 97.00 171 LEU A CA 1
ATOM 1397 C C . LEU A 1 171 ? 3.814 -7.179 0.587 1.00 97.00 171 LEU A C 1
ATOM 1399 O O . LEU A 1 171 ? 3.461 -8.062 1.368 1.00 97.00 171 LEU A O 1
ATOM 1403 N N . GLU A 1 172 ? 2.974 -6.651 -0.304 1.00 95.25 172 GLU A N 1
ATOM 1404 C CA . GLU A 1 172 ? 1.538 -6.922 -0.313 1.00 95.25 172 GLU A CA 1
ATOM 1405 C C . GLU A 1 172 ? 1.187 -8.315 -0.851 1.00 95.25 172 GLU A C 1
ATOM 1407 O O . GLU A 1 172 ? 0.371 -9.036 -0.268 1.00 95.25 172 GLU A O 1
ATOM 1412 N N . TYR A 1 173 ? 1.784 -8.715 -1.974 1.00 94.62 173 TYR A N 1
ATOM 1413 C CA . TYR A 1 173 ? 1.361 -9.908 -2.702 1.00 94.62 173 TYR A CA 1
ATOM 1414 C C . TYR A 1 173 ? 2.301 -11.085 -2.501 1.00 94.62 173 TYR A C 1
ATOM 1416 O O . TYR A 1 173 ? 1.800 -12.201 -2.316 1.00 94.62 173 TYR A O 1
ATOM 1424 N N . ASP A 1 174 ? 3.619 -10.862 -2.548 1.00 95.50 174 ASP A N 1
ATOM 1425 C CA . ASP A 1 174 ? 4.630 -11.915 -2.361 1.00 95.50 174 ASP A CA 1
ATOM 1426 C C . ASP A 1 174 ? 4.949 -12.182 -0.883 1.00 95.50 174 ASP A C 1
ATOM 1428 O O . ASP A 1 174 ? 5.514 -13.229 -0.573 1.00 95.50 174 ASP A O 1
ATOM 1432 N N . ARG A 1 175 ? 4.572 -11.268 0.025 1.00 95.06 175 ARG A N 1
ATOM 1433 C CA . ARG A 1 175 ? 4.842 -11.354 1.472 1.00 95.06 175 ARG A CA 1
ATOM 1434 C C . ARG A 1 175 ? 6.330 -11.533 1.780 1.00 95.06 175 ARG A C 1
ATOM 1436 O O . ARG A 1 175 ? 6.703 -12.257 2.698 1.00 95.06 175 ARG A O 1
ATOM 1443 N N . TRP A 1 176 ? 7.189 -10.897 0.984 1.00 97.44 176 TRP A N 1
ATOM 1444 C CA . TRP A 1 176 ? 8.628 -10.935 1.228 1.00 97.44 176 TRP A CA 1
ATOM 1445 C C . TRP A 1 176 ? 8.995 -10.140 2.488 1.00 97.44 176 TRP A C 1
ATOM 1447 O O . TRP A 1 176 ? 8.404 -9.083 2.717 1.00 97.44 176 TRP A O 1
ATOM 1457 N N . PRO A 1 177 ? 10.003 -10.589 3.261 1.00 96.75 177 PRO A N 1
ATOM 1458 C CA . PRO A 1 177 ? 10.593 -9.781 4.326 1.00 96.75 177 PRO A CA 1
ATOM 1459 C C . PRO A 1 177 ? 11.104 -8.445 3.782 1.00 96.75 177 PRO A C 1
ATOM 1461 O O . PRO A 1 177 ? 11.681 -8.400 2.687 1.00 96.75 177 PRO A O 1
ATOM 1464 N N . VAL A 1 178 ? 10.927 -7.364 4.542 1.00 96.56 178 VAL A N 1
ATOM 1465 C CA . VAL A 1 178 ? 11.244 -6.005 4.079 1.00 96.56 178 VAL A CA 1
ATOM 1466 C C . VAL A 1 178 ? 12.723 -5.835 3.720 1.00 96.56 178 VAL A C 1
ATOM 1468 O O . VAL A 1 178 ? 13.044 -5.127 2.772 1.00 96.56 178 VAL A O 1
ATOM 1471 N N . GLU A 1 179 ? 13.632 -6.551 4.378 1.00 95.69 179 GLU A N 1
ATOM 1472 C CA . GLU A 1 179 ? 15.069 -6.559 4.078 1.00 95.69 179 GLU A CA 1
ATOM 1473 C C . GLU A 1 179 ? 15.331 -7.008 2.640 1.00 95.69 179 GLU A C 1
ATOM 1475 O O . GLU A 1 179 ? 16.105 -6.384 1.912 1.00 95.69 179 GLU A O 1
ATOM 1480 N N . ARG A 1 180 ? 14.639 -8.068 2.207 1.00 97.50 180 ARG A N 1
ATOM 1481 C CA . ARG A 1 180 ? 14.730 -8.584 0.839 1.00 97.50 180 ARG A CA 1
ATOM 1482 C C . ARG A 1 180 ? 14.133 -7.595 -0.156 1.00 97.50 180 ARG A C 1
ATOM 1484 O O . ARG A 1 180 ? 14.684 -7.411 -1.238 1.00 97.50 180 ARG A O 1
ATOM 1491 N N . VAL A 1 181 ? 13.024 -6.956 0.212 1.00 97.75 181 VAL A N 1
ATOM 1492 C CA . VAL A 1 181 ? 12.367 -5.939 -0.617 1.00 97.75 181 VAL A CA 1
ATOM 1493 C C . VAL A 1 181 ? 13.273 -4.728 -0.830 1.00 97.75 181 VAL A C 1
ATOM 1495 O O . VAL A 1 181 ? 13.437 -4.277 -1.962 1.00 97.75 181 VAL A O 1
ATOM 1498 N N . LEU A 1 182 ? 13.908 -4.230 0.231 1.00 95.81 182 LEU A N 1
ATOM 1499 C CA . LEU A 1 182 ? 14.862 -3.126 0.154 1.00 95.81 182 LEU A CA 1
ATOM 1500 C C . LEU A 1 182 ? 16.089 -3.512 -0.677 1.00 95.81 182 LEU A C 1
ATOM 1502 O O . LEU A 1 182 ? 16.493 -2.743 -1.546 1.00 95.81 182 LEU A O 1
ATOM 1506 N N . ALA A 1 183 ? 16.644 -4.710 -0.471 1.00 96.62 183 ALA A N 1
ATOM 1507 C CA . ALA A 1 183 ? 17.770 -5.201 -1.264 1.00 96.62 183 ALA A CA 1
ATOM 1508 C C . ALA A 1 183 ? 17.443 -5.246 -2.769 1.00 96.62 183 ALA A C 1
ATOM 1510 O O . ALA A 1 183 ? 18.235 -4.760 -3.578 1.00 96.62 183 ALA A O 1
ATOM 1511 N N . GLU A 1 184 ? 16.262 -5.756 -3.142 1.00 97.31 184 GLU A N 1
ATOM 1512 C CA . GLU A 1 184 ? 15.787 -5.722 -4.531 1.00 97.31 184 GLU A CA 1
ATOM 1513 C C . GLU A 1 184 ? 15.607 -4.279 -5.016 1.00 97.31 184 GLU A C 1
ATOM 1515 O O . GLU A 1 184 ? 16.089 -3.919 -6.084 1.00 97.31 184 GLU A O 1
ATOM 1520 N N . MET A 1 185 ? 14.964 -3.408 -4.238 1.00 95.44 185 MET A N 1
ATOM 1521 C CA . MET A 1 185 ? 14.753 -2.013 -4.628 1.00 95.44 185 MET A CA 1
ATOM 1522 C C . MET A 1 185 ? 16.080 -1.308 -4.960 1.00 95.44 185 MET A C 1
ATOM 1524 O O . MET A 1 185 ? 16.203 -0.712 -6.036 1.00 95.44 185 MET A O 1
ATOM 1528 N N . TYR A 1 186 ? 17.090 -1.431 -4.094 1.00 94.31 186 TYR A N 1
ATOM 1529 C CA . TYR A 1 186 ? 18.400 -0.803 -4.285 1.00 94.31 186 TYR A CA 1
ATOM 1530 C C . TYR A 1 186 ? 19.227 -1.435 -5.414 1.00 94.31 186 TYR A C 1
ATOM 1532 O O . TYR A 1 186 ? 19.959 -0.706 -6.093 1.00 94.31 186 TYR A O 1
ATOM 1540 N N . SER A 1 187 ? 19.068 -2.734 -5.712 1.00 95.25 187 SER A N 1
ATOM 1541 C CA . SER A 1 187 ? 19.779 -3.378 -6.831 1.00 95.25 187 SER A CA 1
ATOM 1542 C C . SER A 1 187 ? 19.405 -2.791 -8.198 1.00 95.25 187 SER A C 1
ATOM 1544 O O . SER A 1 187 ? 20.180 -2.878 -9.149 1.00 95.25 187 SER A O 1
ATOM 1546 N N . TYR A 1 188 ? 18.255 -2.116 -8.304 1.00 93.56 188 TYR A N 1
ATOM 1547 C CA . TYR A 1 188 ? 17.820 -1.409 -9.514 1.00 93.56 188 TYR A CA 1
ATOM 1548 C C . TYR A 1 188 ? 18.327 0.039 -9.616 1.00 93.56 188 TYR A C 1
ATOM 1550 O O . TYR A 1 188 ? 17.744 0.848 -10.341 1.00 93.56 188 TYR A O 1
ATOM 1558 N N . GLN A 1 189 ? 19.455 0.356 -8.969 1.00 91.25 189 GLN A N 1
ATOM 1559 C CA . GLN A 1 189 ? 20.093 1.679 -8.990 1.00 91.25 189 GLN A CA 1
ATOM 1560 C C . GLN A 1 189 ? 19.184 2.774 -8.414 1.00 91.25 189 GLN A C 1
ATOM 1562 O O . GLN A 1 189 ? 19.043 3.842 -9.010 1.00 91.25 189 GLN A O 1
ATOM 1567 N N . PHE A 1 190 ? 18.557 2.493 -7.269 1.00 87.75 190 PHE A N 1
ATOM 1568 C CA . PHE A 1 190 ? 17.737 3.459 -6.524 1.00 87.75 190 PHE A CA 1
ATOM 1569 C C . PHE A 1 190 ? 18.568 4.608 -5.919 1.00 87.75 190 PHE A C 1
ATOM 1571 O O . PHE A 1 190 ? 18.018 5.609 -5.488 1.00 87.75 190 PHE A O 1
ATOM 1578 N N . GLY A 1 191 ? 19.898 4.482 -5.901 1.00 87.19 191 GLY A N 1
ATOM 1579 C CA . GLY A 1 191 ? 20.789 5.485 -5.324 1.00 87.19 191 GLY A CA 1
ATOM 1580 C C . GLY A 1 191 ? 21.042 5.253 -3.829 1.00 87.19 191 GLY A C 1
ATOM 1581 O O . GLY A 1 191 ? 20.964 4.106 -3.378 1.00 87.19 191 GLY A O 1
ATOM 1582 N N . PRO A 1 192 ? 21.422 6.303 -3.077 1.00 85.69 192 PRO A N 1
ATOM 1583 C CA . PRO A 1 192 ? 21.711 6.196 -1.652 1.00 85.69 192 PRO A CA 1
ATOM 1584 C C . PRO A 1 192 ? 20.452 5.877 -0.841 1.00 85.69 192 PRO A C 1
ATOM 1586 O O . PRO A 1 192 ? 19.328 5.979 -1.335 1.00 85.69 192 PRO A O 1
ATOM 1589 N N . ARG A 1 193 ? 20.650 5.498 0.426 1.00 84.88 193 ARG A N 1
ATOM 1590 C CA . ARG A 1 193 ? 19.537 5.180 1.321 1.00 84.88 193 ARG A CA 1
ATOM 1591 C C . ARG A 1 193 ? 18.616 6.373 1.526 1.00 84.88 193 ARG A C 1
ATOM 1593 O O . ARG A 1 193 ? 19.075 7.500 1.699 1.00 84.88 193 ARG A O 1
ATOM 1600 N N . VAL A 1 194 ? 17.319 6.089 1.566 1.00 85.38 194 VAL A N 1
ATOM 1601 C CA . VAL A 1 194 ? 16.269 7.093 1.728 1.00 85.38 194 VAL A CA 1
ATOM 1602 C C . VAL A 1 194 ? 15.487 6.828 3.015 1.00 85.38 194 VAL A C 1
ATOM 1604 O O . VAL A 1 194 ? 14.639 5.934 3.021 1.00 85.38 194 VAL A O 1
ATOM 1607 N N . PRO A 1 195 ? 15.720 7.602 4.094 1.00 86.25 195 PRO A N 1
ATOM 1608 C CA . PRO A 1 195 ? 15.142 7.315 5.406 1.00 86.25 195 PRO A CA 1
ATOM 1609 C C . PRO A 1 195 ? 13.615 7.196 5.421 1.00 86.25 195 PRO A C 1
ATOM 1611 O O . PRO A 1 195 ? 13.113 6.170 5.862 1.00 86.25 195 PRO A O 1
ATOM 1614 N N . VAL A 1 196 ? 12.863 8.171 4.891 1.00 87.81 196 VAL A N 1
ATOM 1615 C CA . VAL A 1 196 ? 11.384 8.098 4.889 1.00 87.81 196 VAL A CA 1
ATOM 1616 C C . VAL A 1 196 ? 10.852 6.964 4.022 1.00 87.81 196 VAL A C 1
ATOM 1618 O O . VAL A 1 196 ? 9.905 6.295 4.424 1.00 87.81 196 VAL A O 1
ATOM 1621 N N . GLN A 1 197 ? 11.478 6.687 2.877 1.00 88.88 197 GLN A N 1
ATOM 1622 C CA . GLN A 1 197 ? 11.083 5.570 2.018 1.00 88.88 197 GLN A CA 1
ATOM 1623 C C . GLN A 1 197 ? 11.264 4.229 2.739 1.00 88.88 197 GLN A C 1
ATOM 1625 O O . GLN A 1 197 ? 10.346 3.410 2.756 1.00 88.88 197 GLN A O 1
ATOM 1630 N N . GLU A 1 198 ? 12.429 4.001 3.353 1.00 91.12 198 GLU A N 1
ATOM 1631 C CA . GLU A 1 198 ? 12.671 2.790 4.140 1.00 91.12 198 GLU A CA 1
ATOM 1632 C C . GLU A 1 198 ? 11.740 2.715 5.345 1.00 91.12 198 GLU A C 1
ATOM 1634 O O . GLU A 1 198 ? 11.162 1.661 5.594 1.00 91.12 198 GLU A O 1
ATOM 1639 N N . HIS A 1 199 ? 11.541 3.829 6.055 1.00 92.62 199 HIS A N 1
ATOM 1640 C CA . HIS A 1 199 ? 10.634 3.906 7.197 1.00 92.62 199 HIS A CA 1
ATOM 1641 C C . HIS A 1 199 ? 9.220 3.501 6.797 1.00 92.62 199 HIS A C 1
ATOM 1643 O O . HIS A 1 199 ? 8.598 2.668 7.457 1.00 92.62 199 HIS A O 1
ATOM 1649 N N . ASN A 1 200 ? 8.720 4.043 5.686 1.00 93.38 200 ASN A N 1
ATOM 1650 C CA . ASN A 1 200 ? 7.411 3.714 5.150 1.00 93.38 200 ASN A CA 1
ATOM 1651 C C . ASN A 1 200 ? 7.292 2.234 4.773 1.00 93.38 200 ASN A C 1
ATOM 1653 O O . ASN A 1 200 ? 6.314 1.604 5.162 1.00 93.38 200 ASN A O 1
ATOM 1657 N N . LEU A 1 201 ? 8.288 1.656 4.096 1.00 94.56 201 LEU A N 1
ATOM 1658 C CA . LEU A 1 201 ? 8.281 0.232 3.735 1.00 94.56 201 LEU A CA 1
ATOM 1659 C C . LEU A 1 201 ? 8.374 -0.690 4.961 1.00 94.56 201 LEU A C 1
ATOM 1661 O O . LEU A 1 201 ? 7.697 -1.711 5.007 1.00 94.56 201 LEU A O 1
ATOM 1665 N N . ARG A 1 202 ? 9.168 -0.323 5.970 1.00 95.38 202 ARG A N 1
ATOM 1666 C CA . ARG A 1 202 ? 9.346 -1.080 7.224 1.00 95.38 202 ARG A CA 1
ATOM 1667 C C . ARG A 1 202 ? 8.130 -1.052 8.135 1.00 95.38 202 ARG A C 1
ATOM 1669 O O . ARG A 1 202 ? 7.883 -1.995 8.873 1.00 95.38 202 ARG A O 1
ATOM 1676 N N . THR A 1 203 ? 7.368 0.033 8.075 1.00 95.00 203 THR A N 1
ATOM 1677 C CA . THR A 1 203 ? 6.129 0.204 8.844 1.00 95.00 203 THR A CA 1
ATOM 1678 C C . THR A 1 203 ? 4.879 -0.070 8.007 1.00 95.00 203 THR A C 1
ATOM 1680 O O . THR A 1 203 ? 3.769 0.178 8.476 1.00 95.00 203 THR A O 1
ATOM 1683 N N . TYR A 1 204 ? 5.037 -0.560 6.774 1.00 94.56 204 TYR A N 1
ATOM 1684 C CA . TYR A 1 204 ? 3.922 -0.966 5.930 1.00 94.56 204 TYR A CA 1
ATOM 1685 C C . TYR A 1 204 ? 3.310 -2.255 6.476 1.00 94.56 204 TYR A C 1
ATOM 1687 O O . TYR A 1 204 ? 3.996 -3.256 6.679 1.00 94.56 204 TYR A O 1
ATOM 1695 N N . PHE A 1 205 ? 2.001 -2.242 6.696 1.00 92.81 205 PHE A N 1
ATOM 1696 C CA . PHE A 1 205 ? 1.242 -3.399 7.136 1.00 92.81 205 PHE A CA 1
ATOM 1697 C C . PHE A 1 205 ? 0.432 -3.965 5.959 1.00 92.81 205 PHE A C 1
ATOM 1699 O O . PHE A 1 205 ? -0.612 -3.411 5.602 1.00 92.81 205 PHE A O 1
ATOM 1706 N N . PRO A 1 206 ? 0.885 -5.067 5.332 1.00 93.62 206 PRO A N 1
ATOM 1707 C CA . PRO A 1 206 ? 0.166 -5.636 4.201 1.00 93.62 206 PRO A CA 1
ATOM 1708 C C . PRO A 1 206 ? -1.189 -6.205 4.634 1.00 93.62 206 PRO A C 1
ATOM 1710 O O . PRO A 1 206 ? -1.332 -6.698 5.757 1.00 93.62 206 PRO A O 1
ATOM 1713 N N . ARG A 1 207 ? -2.190 -6.167 3.740 1.00 92.69 207 ARG A N 1
ATOM 1714 C CA . ARG A 1 207 ? -3.578 -6.535 4.087 1.00 92.69 207 ARG A CA 1
ATOM 1715 C C . ARG A 1 207 ? -3.618 -7.953 4.672 1.00 92.69 207 ARG A C 1
ATOM 1717 O O . ARG A 1 207 ? -2.974 -8.839 4.100 1.00 92.69 207 ARG A O 1
ATOM 1724 N N . PRO A 1 208 ? -4.314 -8.207 5.790 1.00 94.12 208 PRO A N 1
ATOM 1725 C CA . PRO A 1 208 ? -4.324 -9.528 6.407 1.00 94.12 208 PRO A CA 1
ATOM 1726 C C . PRO A 1 208 ? -4.857 -10.603 5.459 1.00 94.12 208 PRO A C 1
ATOM 1728 O O . PRO A 1 208 ? -5.730 -10.341 4.631 1.00 94.12 208 PRO A O 1
ATOM 1731 N N . ARG A 1 209 ? -4.355 -11.829 5.615 1.00 93.19 209 ARG A N 1
ATOM 1732 C CA . ARG A 1 209 ? -4.911 -13.034 4.988 1.00 93.19 209 ARG A CA 1
ATOM 1733 C C . ARG A 1 209 ? -5.373 -13.988 6.090 1.00 93.19 209 ARG A C 1
ATOM 1735 O O . ARG A 1 209 ? -4.713 -14.032 7.129 1.00 93.19 209 ARG A O 1
ATOM 1742 N N . PRO A 1 210 ? -6.476 -14.723 5.886 1.00 95.06 210 PRO A N 1
ATOM 1743 C CA . PRO A 1 210 ? -6.937 -15.689 6.870 1.00 95.06 210 PRO A CA 1
ATOM 1744 C C . PRO A 1 210 ? -5.948 -16.856 6.960 1.00 95.06 210 PRO A C 1
ATOM 1746 O O . PRO A 1 210 ? -5.351 -17.253 5.954 1.00 95.06 210 PRO A O 1
ATOM 1749 N N . ASP A 1 211 ? -5.795 -17.426 8.153 1.00 94.62 211 ASP A N 1
ATOM 1750 C CA . ASP A 1 211 ? -5.134 -18.721 8.309 1.00 94.62 211 ASP A CA 1
ATOM 1751 C C . ASP A 1 211 ? -6.001 -19.862 7.741 1.00 94.62 211 ASP A C 1
ATOM 1753 O O . ASP A 1 211 ? -7.131 -19.659 7.290 1.00 94.62 211 ASP A O 1
ATOM 1757 N N . ALA A 1 212 ? -5.480 -21.090 7.749 1.00 95.31 212 ALA A N 1
ATOM 1758 C CA . ALA A 1 212 ? -6.171 -22.235 7.160 1.00 95.31 212 ALA A CA 1
ATOM 1759 C C . ALA A 1 212 ? -7.511 -22.574 7.845 1.00 95.31 212 ALA A C 1
ATOM 1761 O O . ALA A 1 212 ? -8.421 -23.074 7.180 1.00 95.31 212 ALA A O 1
ATOM 1762 N N . ALA A 1 213 ? -7.645 -22.329 9.152 1.00 95.69 213 ALA A N 1
ATOM 1763 C CA . ALA A 1 213 ? -8.874 -22.610 9.893 1.00 95.69 213 ALA A CA 1
ATOM 1764 C C . ALA A 1 213 ? -9.937 -21.546 9.589 1.00 95.69 213 ALA A C 1
ATOM 1766 O O . ALA A 1 213 ? -11.050 -21.868 9.174 1.00 95.69 213 ALA A O 1
ATOM 1767 N N . THR A 1 214 ? -9.543 -20.281 9.688 1.00 95.31 214 THR A N 1
ATOM 1768 C CA . THR A 1 214 ? -10.348 -19.108 9.349 1.00 95.31 214 THR A CA 1
ATOM 1769 C C . THR A 1 214 ? -10.802 -19.158 7.893 1.00 95.31 214 THR A C 1
ATOM 1771 O O . THR A 1 214 ? -11.960 -18.889 7.591 1.00 95.31 214 THR A O 1
ATOM 1774 N N . TRP A 1 215 ? -9.931 -19.583 6.974 1.00 95.94 215 TRP A N 1
ATOM 1775 C CA . TRP A 1 215 ? -10.272 -19.741 5.562 1.00 95.94 215 TRP A CA 1
ATOM 1776 C C . TRP A 1 215 ? -11.436 -20.715 5.342 1.00 95.94 215 TRP A C 1
ATOM 1778 O O . TRP A 1 215 ? -12.354 -20.410 4.582 1.00 95.94 215 TRP A O 1
ATOM 1788 N N . LYS A 1 216 ? -11.448 -21.857 6.042 1.00 95.56 216 LYS A N 1
ATOM 1789 C CA . LYS A 1 216 ? -12.557 -22.825 5.962 1.00 95.56 216 LYS A CA 1
ATOM 1790 C C . LYS A 1 216 ? -13.869 -22.225 6.466 1.00 95.56 216 LYS A C 1
ATOM 1792 O O . LYS A 1 216 ? -14.903 -22.435 5.837 1.00 95.56 216 LYS A O 1
ATOM 1797 N N . LEU A 1 217 ? -13.820 -21.460 7.559 1.00 95.25 217 LEU A N 1
ATOM 1798 C CA . LEU A 1 217 ? -14.993 -20.776 8.110 1.00 95.25 217 LEU A CA 1
ATOM 1799 C C . LEU A 1 217 ? -15.547 -19.738 7.127 1.00 95.25 217 LEU A C 1
ATOM 1801 O O . LEU A 1 217 ? -16.744 -19.738 6.848 1.00 95.25 217 LEU A O 1
ATOM 1805 N N . LEU A 1 218 ? -14.676 -18.917 6.533 1.00 95.19 218 LEU A N 1
ATOM 1806 C CA . LEU A 1 218 ? -15.071 -17.933 5.522 1.00 95.19 218 LEU A CA 1
ATOM 1807 C C . LEU A 1 218 ? -15.698 -18.598 4.293 1.00 95.19 218 LEU A C 1
ATOM 1809 O O . LEU A 1 218 ? -16.737 -18.148 3.812 1.00 95.19 218 LEU A O 1
ATOM 1813 N N . LEU A 1 219 ? -15.105 -19.688 3.797 1.00 95.56 219 LEU A N 1
ATOM 1814 C CA . LEU A 1 219 ? -15.676 -20.437 2.680 1.00 95.56 219 LEU A CA 1
ATOM 1815 C C . LEU A 1 219 ? -17.067 -20.979 3.008 1.00 95.56 219 LEU A C 1
ATOM 1817 O O . LEU A 1 219 ? -17.970 -20.830 2.190 1.00 95.56 219 LEU A O 1
ATOM 1821 N N . ALA A 1 220 ? -17.255 -21.560 4.195 1.00 95.44 220 ALA A N 1
ATOM 1822 C CA . ALA A 1 220 ? -18.556 -22.061 4.627 1.00 95.44 220 ALA A CA 1
ATOM 1823 C C . ALA A 1 220 ? -19.593 -20.931 4.740 1.00 95.44 220 ALA A C 1
ATOM 1825 O O . ALA A 1 220 ? -20.708 -21.070 4.238 1.00 95.44 220 ALA A O 1
ATOM 1826 N N . ARG A 1 221 ? -19.208 -19.787 5.324 1.00 96.44 221 ARG A N 1
ATOM 1827 C CA . ARG A 1 221 ? -20.071 -18.608 5.485 1.00 96.44 221 ARG A CA 1
ATOM 1828 C C . ARG A 1 221 ? -20.559 -18.057 4.148 1.00 96.44 221 ARG A C 1
ATOM 1830 O O . ARG A 1 221 ? -21.738 -17.746 4.009 1.00 96.44 221 ARG A O 1
ATOM 1837 N N . PHE A 1 222 ? -19.667 -17.940 3.166 1.00 95.81 222 PHE A N 1
ATOM 1838 C CA . PHE A 1 222 ? -19.988 -17.351 1.865 1.00 95.81 222 PHE A CA 1
ATOM 1839 C C . PHE A 1 222 ? -20.427 -18.372 0.805 1.00 95.81 222 PHE A C 1
ATOM 1841 O O . PHE A 1 222 ? -20.900 -17.959 -0.252 1.00 95.81 222 PHE A O 1
ATOM 1848 N N . ALA A 1 223 ? -20.353 -19.682 1.064 1.00 95.25 223 ALA A N 1
ATOM 1849 C CA . ALA A 1 223 ? -20.778 -20.722 0.120 1.00 95.25 223 ALA A CA 1
ATOM 1850 C C . ALA A 1 223 ? -22.165 -20.477 -0.518 1.00 95.25 223 ALA A C 1
ATOM 1852 O O . ALA A 1 223 ? -22.257 -20.619 -1.739 1.00 95.25 223 ALA A O 1
ATOM 1853 N N . PRO A 1 224 ? -23.209 -20.024 0.213 1.00 95.12 224 PRO A N 1
ATOM 1854 C CA . PRO A 1 224 ? -24.537 -19.806 -0.371 1.00 95.12 224 PRO A CA 1
ATOM 1855 C C . PRO A 1 224 ? -24.590 -18.744 -1.480 1.00 95.12 224 PRO A C 1
ATOM 1857 O O . PRO A 1 224 ? -25.491 -18.768 -2.314 1.00 95.12 224 PRO A O 1
ATOM 1860 N N . VAL A 1 225 ? -23.640 -17.801 -1.507 1.00 94.38 225 VAL A N 1
ATOM 1861 C CA . VAL A 1 225 ? -23.606 -16.692 -2.483 1.00 94.38 225 VAL A CA 1
ATOM 1862 C C . VAL A 1 225 ? -22.565 -16.89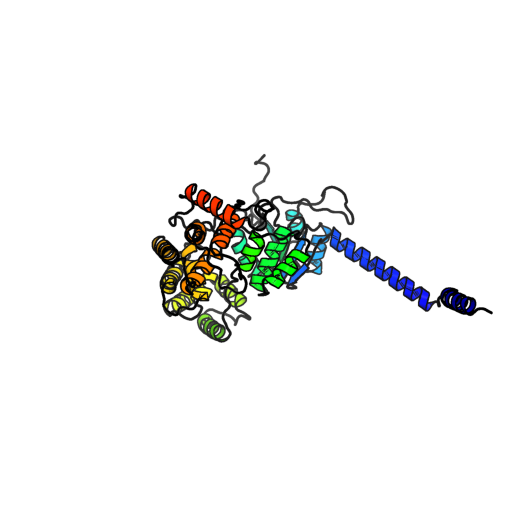4 -3.590 1.00 94.38 225 VAL A C 1
ATOM 1864 O O . VAL A 1 225 ? -22.479 -16.112 -4.548 1.00 94.38 225 VAL A O 1
ATOM 1867 N N . LEU A 1 226 ? -21.775 -17.966 -3.502 1.00 92.62 226 LEU A N 1
ATOM 1868 C CA . LEU A 1 226 ? -20.727 -18.304 -4.457 1.00 92.62 226 LEU A CA 1
ATOM 1869 C C . LEU A 1 226 ? -21.250 -19.324 -5.479 1.00 92.62 226 LEU A C 1
ATOM 1871 O O . LEU A 1 226 ? -21.827 -20.341 -5.129 1.00 92.62 226 LEU A O 1
ATOM 1875 N N . LYS A 1 227 ? -21.011 -19.079 -6.780 1.00 87.25 227 LYS A N 1
ATOM 1876 C CA . LYS A 1 227 ? -21.346 -20.069 -7.839 1.00 87.25 227 LYS A CA 1
ATOM 1877 C C . LYS A 1 227 ? -20.333 -21.219 -7.922 1.00 87.25 227 LYS A C 1
ATOM 1879 O O . LYS A 1 227 ? -20.610 -22.234 -8.543 1.00 87.25 227 LYS A O 1
ATOM 1884 N N . ARG A 1 228 ? -19.128 -21.007 -7.396 1.00 92.31 228 ARG A N 1
ATOM 1885 C CA . ARG A 1 228 ? -18.010 -21.954 -7.399 1.00 92.31 228 ARG A CA 1
ATOM 1886 C C . ARG A 1 228 ? -17.080 -21.625 -6.241 1.00 92.31 228 ARG A C 1
ATOM 1888 O O . ARG A 1 228 ? -17.030 -20.467 -5.824 1.00 92.31 228 ARG A O 1
ATOM 1895 N N . SER A 1 229 ? -16.310 -22.601 -5.784 1.00 91.75 229 SER A N 1
ATOM 1896 C CA . SER A 1 229 ? -15.302 -22.359 -4.754 1.00 91.75 229 SER A CA 1
ATOM 1897 C C . SER A 1 229 ? -14.138 -21.527 -5.314 1.00 91.75 229 SER A C 1
ATOM 1899 O O . SER A 1 229 ? -13.627 -21.844 -6.395 1.00 91.75 229 SER A O 1
ATOM 1901 N N . PRO A 1 230 ? -13.717 -20.453 -4.626 1.00 93.88 230 PRO A N 1
ATOM 1902 C CA . PRO A 1 230 ? -12.527 -19.696 -4.996 1.00 93.88 230 PRO A CA 1
ATOM 1903 C C . PRO A 1 230 ? -11.256 -20.498 -4.676 1.00 93.88 230 PRO A C 1
ATOM 1905 O O . PRO A 1 230 ? -11.223 -21.271 -3.721 1.00 93.88 230 PRO A O 1
ATOM 1908 N N . SER A 1 231 ? -10.202 -20.295 -5.470 1.00 90.50 231 SER A N 1
ATOM 1909 C CA . SER A 1 231 ? -8.893 -20.942 -5.281 1.00 90.50 231 SER A CA 1
ATOM 1910 C C . SER A 1 231 ? -8.114 -20.399 -4.082 1.00 90.50 231 SER A C 1
ATOM 1912 O O . SER A 1 231 ? -7.291 -21.103 -3.507 1.00 90.50 231 SER A O 1
ATOM 1914 N N . ASP A 1 232 ? -8.354 -19.139 -3.732 1.00 91.25 232 ASP A N 1
ATOM 1915 C CA . ASP A 1 232 ? -7.607 -18.377 -2.737 1.00 91.25 232 ASP A CA 1
ATOM 1916 C C . ASP A 1 232 ? -8.443 -17.196 -2.217 1.00 91.25 232 ASP A C 1
ATOM 1918 O O . ASP A 1 232 ? -9.534 -16.897 -2.722 1.00 91.25 232 ASP A O 1
ATOM 1922 N N . TYR A 1 233 ? -7.920 -16.519 -1.192 1.00 92.12 233 TYR A N 1
ATOM 1923 C CA . TYR A 1 233 ? -8.600 -15.410 -0.529 1.00 92.12 233 TYR A CA 1
ATOM 1924 C C . TYR A 1 233 ? -8.852 -14.205 -1.447 1.00 92.12 233 TYR A C 1
ATOM 1926 O O . TYR A 1 233 ? -9.943 -13.639 -1.416 1.00 92.12 233 TYR A O 1
ATOM 1934 N N . GLU A 1 234 ? -7.904 -13.830 -2.309 1.00 88.81 234 GLU A N 1
ATOM 1935 C CA . GLU A 1 234 ? -8.109 -12.690 -3.218 1.00 88.81 234 GLU A CA 1
ATOM 1936 C C . GLU A 1 234 ? -9.188 -13.013 -4.262 1.00 88.81 234 GLU A C 1
ATOM 1938 O O . GLU A 1 234 ? -10.026 -12.174 -4.597 1.00 88.81 234 GLU A O 1
ATOM 1943 N N . SER A 1 235 ? -9.250 -14.267 -4.718 1.00 89.69 235 SER A N 1
ATOM 1944 C CA . SER A 1 235 ? -10.323 -14.758 -5.576 1.00 89.69 235 SER A CA 1
ATOM 1945 C C . SER A 1 235 ? -11.680 -14.739 -4.878 1.00 89.69 235 SER A C 1
ATOM 1947 O O . SER A 1 235 ? -12.655 -14.362 -5.529 1.00 89.69 235 SER A O 1
ATOM 1949 N N . LEU A 1 236 ? -11.757 -15.079 -3.583 1.00 93.44 236 LEU A N 1
ATOM 1950 C CA . LEU A 1 236 ? -12.982 -14.907 -2.793 1.00 93.44 236 LEU A CA 1
ATOM 1951 C C . LEU A 1 236 ? -13.403 -13.437 -2.782 1.00 93.44 236 LEU A C 1
ATOM 1953 O O . LEU A 1 236 ? -14.510 -13.124 -3.213 1.00 93.44 236 LEU A O 1
ATOM 1957 N N . VAL A 1 237 ? -12.515 -12.538 -2.346 1.00 92.25 237 VAL A N 1
ATOM 1958 C CA . VAL A 1 237 ? -12.797 -11.098 -2.251 1.00 92.25 237 VAL A CA 1
ATOM 1959 C C . VAL A 1 237 ? -13.286 -10.557 -3.591 1.00 92.25 237 VAL A C 1
ATOM 1961 O O . VAL A 1 237 ? -14.326 -9.910 -3.645 1.00 92.25 237 VAL A O 1
ATOM 1964 N N . ARG A 1 238 ? -12.608 -10.879 -4.695 1.00 88.50 238 ARG A N 1
ATOM 1965 C CA . ARG A 1 238 ? -13.027 -10.481 -6.046 1.00 88.50 238 ARG A CA 1
ATOM 1966 C C . ARG A 1 238 ? -14.424 -10.988 -6.400 1.00 88.50 238 ARG A C 1
ATOM 1968 O O . ARG A 1 238 ? -15.234 -10.229 -6.928 1.00 88.50 238 ARG A O 1
ATOM 1975 N N . MET A 1 239 ? -14.716 -12.261 -6.127 1.00 91.62 239 MET A N 1
ATOM 1976 C CA . MET A 1 239 ? -16.032 -12.839 -6.407 1.00 91.62 239 MET A CA 1
ATOM 1977 C C . MET A 1 239 ? -17.132 -12.131 -5.615 1.00 91.62 239 MET A C 1
ATOM 1979 O O . MET A 1 239 ? -18.166 -11.797 -6.196 1.00 91.62 239 MET A O 1
ATOM 1983 N N . LEU A 1 240 ? -16.887 -11.847 -4.334 1.00 92.88 240 LEU A N 1
ATOM 1984 C CA . LEU A 1 240 ? -17.802 -11.085 -3.486 1.00 92.88 240 LEU A CA 1
ATOM 1985 C C . LEU A 1 240 ? -17.982 -9.653 -4.008 1.00 92.88 240 LEU A C 1
ATOM 1987 O O . LEU A 1 240 ? -19.114 -9.215 -4.186 1.00 92.88 240 LEU A O 1
ATOM 1991 N N . ARG A 1 241 ? -16.887 -8.958 -4.351 1.00 89.38 241 ARG A N 1
ATOM 1992 C CA . ARG A 1 241 ? -16.907 -7.596 -4.914 1.00 89.38 241 ARG A CA 1
ATOM 1993 C C . ARG A 1 241 ? -17.716 -7.504 -6.208 1.00 89.38 241 ARG A C 1
ATOM 1995 O O . ARG A 1 241 ? -18.536 -6.608 -6.354 1.00 89.38 241 ARG A O 1
ATOM 2002 N N . SER A 1 242 ? -17.553 -8.466 -7.120 1.00 87.06 242 SER A N 1
ATOM 2003 C CA . SER A 1 242 ? -18.289 -8.499 -8.398 1.00 87.06 242 SER A CA 1
ATOM 2004 C C . SER A 1 242 ? -19.803 -8.701 -8.255 1.00 87.06 242 SER A C 1
ATOM 2006 O O . SER A 1 242 ? -20.537 -8.563 -9.230 1.00 87.06 242 SER A O 1
ATOM 2008 N N . ARG A 1 243 ? -20.266 -9.075 -7.057 1.00 86.69 243 ARG A N 1
ATOM 2009 C CA . ARG A 1 243 ? -21.666 -9.377 -6.738 1.00 86.69 243 ARG A CA 1
ATOM 2010 C C . ARG A 1 243 ? -22.152 -8.617 -5.509 1.00 86.69 243 ARG A C 1
ATOM 2012 O O . ARG A 1 243 ? -23.061 -9.091 -4.832 1.00 86.69 243 ARG A O 1
ATOM 2019 N N . ARG A 1 244 ? -21.512 -7.488 -5.187 1.00 87.81 244 ARG A N 1
ATOM 2020 C CA . ARG A 1 244 ? -21.950 -6.618 -4.090 1.00 87.81 244 ARG A CA 1
ATOM 2021 C C . ARG A 1 244 ? -23.417 -6.236 -4.276 1.00 87.81 244 ARG A C 1
ATOM 2023 O O . ARG A 1 244 ? -23.907 -6.142 -5.401 1.00 87.81 244 ARG A O 1
ATOM 2030 N N . GLY A 1 245 ? -24.100 -6.041 -3.155 1.00 84.00 245 GLY A N 1
ATOM 2031 C CA . GLY A 1 245 ? -25.547 -5.901 -3.075 1.00 84.00 245 GLY A CA 1
ATOM 2032 C C . GLY A 1 245 ? -26.256 -7.213 -2.721 1.00 84.00 245 GLY A C 1
ATOM 2033 O O . GLY A 1 245 ? -25.694 -8.310 -2.777 1.00 84.00 245 GLY A O 1
ATOM 2034 N N . GLY A 1 246 ? -27.527 -7.096 -2.330 1.00 87.19 246 GLY A N 1
ATOM 2035 C CA . GLY A 1 246 ? -28.412 -8.233 -2.061 1.00 87.19 246 GLY A CA 1
ATOM 2036 C C . GLY A 1 246 ? -27.831 -9.251 -1.071 1.00 87.19 246 GLY A C 1
ATOM 2037 O O . GLY A 1 246 ? -27.556 -8.936 0.086 1.00 87.19 246 GLY A O 1
ATOM 2038 N N . ALA A 1 247 ? -27.658 -10.493 -1.530 1.00 92.31 247 ALA A N 1
ATOM 2039 C CA . ALA A 1 247 ? -27.287 -11.622 -0.679 1.00 92.31 247 ALA A CA 1
ATOM 2040 C C . ALA A 1 247 ? -25.847 -11.555 -0.133 1.00 92.31 247 ALA A C 1
ATOM 2042 O O . ALA A 1 247 ? -25.615 -11.996 0.991 1.00 92.31 247 ALA A O 1
ATOM 2043 N N . VAL A 1 248 ? -24.881 -11.000 -0.881 1.00 93.50 248 VAL A N 1
ATOM 2044 C CA . VAL A 1 248 ? -23.486 -10.878 -0.400 1.00 93.50 248 VAL A CA 1
ATOM 2045 C C . VAL A 1 248 ? -23.430 -9.971 0.825 1.00 93.50 248 VAL A C 1
ATOM 2047 O O . VAL A 1 248 ? -22.811 -10.315 1.831 1.00 93.50 248 VAL A O 1
ATOM 2050 N N . ASP A 1 249 ? -24.131 -8.844 0.755 1.00 93.38 249 ASP A N 1
ATOM 2051 C CA . ASP A 1 249 ? -24.232 -7.873 1.838 1.00 93.38 249 ASP A CA 1
ATOM 2052 C C . ASP A 1 249 ? -24.939 -8.465 3.053 1.00 93.38 249 ASP A C 1
ATOM 2054 O O . ASP A 1 249 ? -24.479 -8.275 4.175 1.00 93.38 249 ASP A O 1
ATOM 2058 N N . ALA A 1 250 ? -26.014 -9.228 2.840 1.00 94.25 250 ALA A N 1
ATOM 2059 C CA . ALA A 1 250 ? -26.716 -9.917 3.918 1.00 94.25 250 ALA A CA 1
ATOM 2060 C C . ALA A 1 250 ? -25.803 -10.914 4.653 1.00 94.25 250 ALA A C 1
ATOM 2062 O O . ALA A 1 250 ? -25.750 -10.905 5.883 1.00 94.25 250 ALA A O 1
ATOM 2063 N N . VAL A 1 251 ? -25.031 -11.725 3.918 1.00 96.31 251 VAL A N 1
ATOM 2064 C CA . VAL A 1 251 ? -24.073 -12.675 4.511 1.00 96.31 251 VAL A CA 1
ATOM 2065 C C . VAL A 1 251 ? -22.953 -11.948 5.259 1.00 96.31 251 VAL A C 1
ATOM 2067 O O . VAL A 1 251 ? -22.618 -12.342 6.375 1.00 96.31 251 VAL A O 1
ATOM 2070 N N . ALA A 1 252 ? -22.400 -10.874 4.686 1.00 95.44 252 ALA A N 1
ATOM 2071 C CA . ALA A 1 252 ? -21.357 -10.082 5.336 1.00 95.44 252 ALA A CA 1
ATOM 2072 C C . ALA A 1 252 ? -21.860 -9.429 6.635 1.00 95.44 252 ALA A C 1
ATOM 2074 O O . ALA A 1 252 ? -21.190 -9.513 7.663 1.00 95.44 252 ALA A O 1
ATOM 2075 N N . ARG A 1 253 ? -23.066 -8.844 6.623 1.00 94.56 253 ARG A N 1
ATOM 2076 C CA . ARG A 1 253 ? -23.703 -8.272 7.822 1.00 94.56 253 ARG A CA 1
ATOM 2077 C C . ARG A 1 253 ? -23.970 -9.327 8.886 1.00 94.56 253 ARG A C 1
ATOM 2079 O O . ARG A 1 253 ? -23.705 -9.070 10.054 1.00 94.56 253 ARG A O 1
ATOM 2086 N N . ALA A 1 254 ? -24.456 -10.505 8.495 1.00 94.94 254 ALA A N 1
ATOM 2087 C CA . ALA A 1 254 ? -24.683 -11.603 9.429 1.00 94.94 254 ALA A CA 1
ATOM 2088 C C . ALA A 1 254 ? -23.374 -12.057 10.095 1.00 94.94 254 ALA A C 1
ATOM 2090 O O . ALA A 1 254 ? -23.348 -12.240 11.308 1.00 94.94 254 ALA A O 1
ATOM 2091 N N . ALA A 1 255 ? -22.285 -12.172 9.326 1.00 95.62 255 ALA A N 1
ATOM 2092 C CA . ALA A 1 255 ? -20.973 -12.535 9.861 1.00 95.62 255 ALA A CA 1
ATOM 2093 C C . ALA A 1 255 ? -20.420 -11.480 10.836 1.00 95.62 255 ALA A C 1
ATOM 2095 O O . ALA A 1 255 ? -19.885 -11.833 11.886 1.00 95.62 255 ALA A O 1
ATOM 2096 N N . LEU A 1 256 ? -20.581 -10.190 10.513 1.00 94.50 256 LEU A N 1
ATOM 2097 C CA . LEU A 1 256 ? -20.215 -9.079 11.400 1.00 94.50 256 LEU A CA 1
ATOM 2098 C C . LEU A 1 256 ? -21.045 -9.092 12.693 1.00 94.50 256 LEU A C 1
ATOM 2100 O O . LEU A 1 256 ? -20.484 -8.985 13.780 1.00 94.50 256 LEU A O 1
ATOM 2104 N N . ALA A 1 257 ? -22.366 -9.273 12.593 1.00 92.81 257 ALA A N 1
ATOM 2105 C CA . ALA A 1 257 ? -23.264 -9.324 13.749 1.00 92.81 257 ALA A CA 1
ATOM 2106 C C . ALA A 1 257 ? -22.961 -10.515 14.674 1.00 92.81 257 ALA A C 1
ATOM 2108 O O . ALA A 1 257 ? -23.021 -10.386 15.894 1.00 92.81 257 ALA A O 1
ATOM 2109 N N . ALA A 1 258 ? -22.583 -11.658 14.097 1.00 93.44 258 ALA A N 1
ATOM 2110 C CA . ALA A 1 258 ? -22.144 -12.839 14.836 1.00 93.44 258 ALA A CA 1
ATOM 2111 C C . ALA A 1 258 ? -20.703 -12.731 15.369 1.00 93.44 258 ALA A C 1
ATOM 2113 O O . ALA A 1 258 ? -20.248 -13.640 16.063 1.00 93.44 258 ALA A O 1
ATOM 2114 N N . ARG A 1 259 ? -19.988 -11.635 15.060 1.00 91.69 259 ARG A N 1
ATOM 2115 C CA . ARG A 1 259 ? -18.583 -11.398 15.430 1.00 91.69 259 ARG A CA 1
ATOM 2116 C C . ARG A 1 259 ? -17.675 -12.554 15.018 1.00 91.69 259 ARG A C 1
ATOM 2118 O O . ARG A 1 259 ? -16.820 -13.009 15.777 1.00 91.69 259 ARG A O 1
ATOM 2125 N N . GLU A 1 260 ? -17.894 -13.062 13.81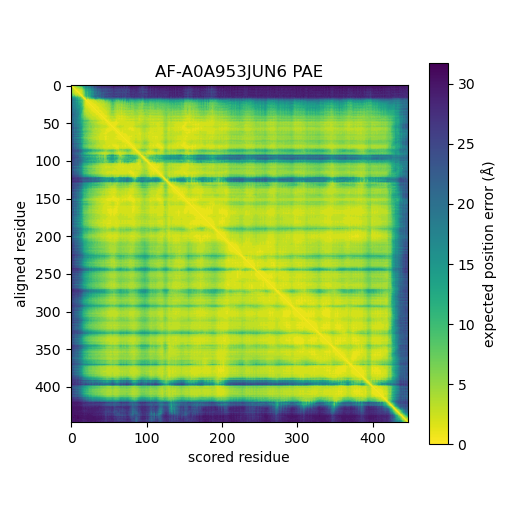1 1.00 93.06 260 GLU A N 1
ATOM 2126 C CA . GLU A 1 260 ? -17.115 -14.183 13.307 1.00 93.06 260 GLU A CA 1
ATOM 2127 C C . GLU A 1 260 ? -15.665 -13.782 13.045 1.00 93.06 260 GLU A C 1
ATOM 2129 O O . GLU A 1 260 ? -15.422 -12.661 12.576 1.00 93.06 260 GLU A O 1
ATOM 2134 N N . PRO A 1 261 ? -14.703 -14.697 13.271 1.00 91.44 261 PRO A N 1
ATOM 2135 C CA . PRO A 1 261 ? -13.300 -14.435 12.994 1.00 91.44 261 PRO A CA 1
ATOM 2136 C C . PRO A 1 261 ? -13.108 -13.900 11.578 1.00 91.44 261 PRO A C 1
ATOM 2138 O O . PRO A 1 261 ? -13.625 -14.468 10.612 1.00 91.44 261 PRO A O 1
ATOM 2141 N N . PHE A 1 262 ? -12.339 -12.819 11.448 1.00 94.38 262 PHE A N 1
ATOM 2142 C CA . PHE A 1 262 ? -11.934 -12.234 10.172 1.00 94.38 262 PHE A CA 1
ATOM 2143 C C . PHE A 1 262 ? -13.065 -11.589 9.350 1.00 94.38 262 PHE A C 1
ATOM 2145 O O . PHE A 1 262 ? -12.814 -11.066 8.260 1.00 94.38 262 PHE A O 1
ATOM 2152 N N . SER A 1 263 ? -14.299 -11.555 9.867 1.00 94.44 263 SER A N 1
ATOM 2153 C CA . SER A 1 263 ? -15.439 -10.871 9.236 1.00 94.44 263 SER A CA 1
ATOM 2154 C C . SER A 1 263 ? -15.153 -9.385 8.990 1.00 94.44 263 SER A C 1
ATOM 2156 O O . SER A 1 263 ? -15.455 -8.872 7.911 1.00 94.44 263 SER A O 1
ATOM 2158 N N . LEU A 1 264 ? -14.475 -8.720 9.933 1.00 94.81 264 LEU A N 1
ATOM 2159 C CA . LEU A 1 264 ? -14.050 -7.324 9.814 1.00 94.81 264 LEU A CA 1
ATOM 2160 C C . LEU A 1 264 ? -13.052 -7.119 8.662 1.00 94.81 264 LEU A C 1
ATOM 2162 O O . LEU A 1 264 ? -13.184 -6.183 7.872 1.00 94.81 264 LEU A O 1
ATOM 2166 N N . CYS A 1 265 ? -12.077 -8.022 8.531 1.00 94.94 265 CYS A N 1
ATOM 2167 C CA . CYS A 1 265 ? -11.087 -7.997 7.456 1.00 94.94 265 CYS A CA 1
ATOM 2168 C C . CYS A 1 265 ? -11.741 -8.197 6.084 1.00 94.94 265 CYS A C 1
ATOM 2170 O O . CYS A 1 265 ? -11.353 -7.533 5.127 1.00 94.94 265 CYS A O 1
ATOM 2172 N N . VAL A 1 266 ? -12.740 -9.080 5.972 1.00 94.81 266 VAL A N 1
ATOM 2173 C CA . VAL A 1 266 ? -13.504 -9.241 4.725 1.00 94.81 266 VAL A CA 1
ATOM 2174 C C . VAL A 1 266 ? -14.307 -7.982 4.430 1.00 94.81 266 VAL A C 1
ATOM 2176 O O . VAL A 1 266 ? -14.214 -7.460 3.322 1.00 94.81 266 VAL A O 1
ATOM 2179 N N . ALA A 1 267 ? -15.045 -7.457 5.410 1.00 93.56 267 ALA A N 1
ATOM 2180 C CA . ALA A 1 267 ? -15.871 -6.269 5.234 1.00 93.56 267 ALA A CA 1
ATOM 2181 C C . ALA A 1 267 ? -15.051 -5.054 4.776 1.00 93.56 267 ALA A C 1
ATOM 2183 O O . ALA A 1 267 ? -15.434 -4.397 3.810 1.00 93.56 267 ALA A O 1
ATOM 2184 N N . GLN A 1 268 ? -13.866 -4.830 5.358 1.00 91.62 268 GLN A N 1
ATOM 2185 C CA . GLN A 1 268 ? -12.936 -3.786 4.911 1.00 91.62 268 GLN A CA 1
ATOM 2186 C C . GLN A 1 268 ? -12.601 -3.891 3.417 1.00 91.62 268 GLN A C 1
ATOM 2188 O O . GLN A 1 268 ? -12.440 -2.880 2.742 1.00 91.62 268 GLN A O 1
ATOM 2193 N N . ARG A 1 269 ? -12.497 -5.109 2.876 1.00 90.69 269 ARG A N 1
ATOM 2194 C CA . ARG A 1 269 ? -12.177 -5.339 1.459 1.00 90.69 269 ARG A CA 1
ATOM 2195 C C . ARG A 1 269 ? -13.384 -5.137 0.539 1.00 90.69 269 ARG A C 1
ATOM 2197 O O . ARG A 1 269 ? -13.200 -5.063 -0.678 1.00 90.69 269 ARG A O 1
ATOM 2204 N N . LEU A 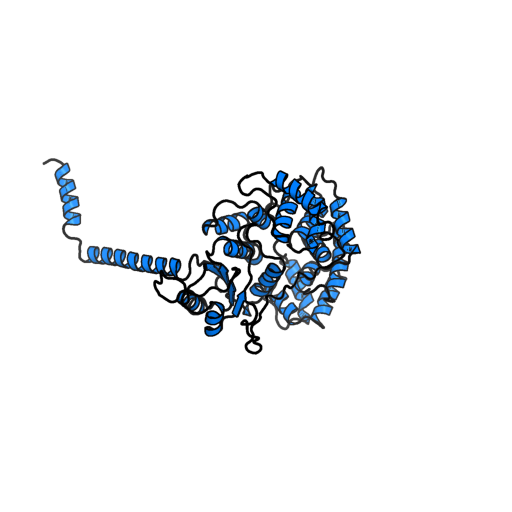1 270 ? -14.598 -5.085 1.088 1.00 90.06 270 LEU A N 1
ATOM 2205 C CA . LEU A 1 270 ? -15.853 -4.922 0.350 1.00 90.06 270 LEU A CA 1
ATOM 2206 C C . LEU A 1 270 ? -16.384 -3.484 0.361 1.00 90.06 270 LEU A C 1
ATOM 2208 O O . LEU A 1 270 ? -17.162 -3.152 -0.531 1.00 90.06 270 LEU A O 1
ATOM 2212 N N . ILE A 1 271 ? -15.965 -2.666 1.328 1.00 86.50 271 ILE A N 1
ATOM 2213 C CA . ILE A 1 271 ? -16.307 -1.243 1.406 1.00 86.50 271 ILE A CA 1
ATOM 2214 C C . ILE A 1 271 ? -15.583 -0.492 0.288 1.00 86.50 271 ILE A C 1
ATOM 2216 O O . ILE A 1 271 ? -14.366 -0.610 0.136 1.00 86.50 271 ILE A O 1
ATOM 2220 N N . ASP A 1 272 ? -16.339 0.261 -0.509 1.00 76.00 272 ASP A N 1
ATOM 2221 C CA . ASP A 1 272 ? -15.794 1.042 -1.627 1.00 76.00 272 ASP A CA 1
ATOM 2222 C C . ASP A 1 272 ? -15.782 2.552 -1.390 1.00 76.00 272 ASP A C 1
ATOM 2224 O O . ASP A 1 272 ? -14.949 3.248 -1.976 1.00 76.00 272 ASP A O 1
ATOM 2228 N N . ALA A 1 273 ? -16.686 3.048 -0.547 1.00 74.19 273 ALA A N 1
ATOM 2229 C CA . ALA A 1 273 ? -16.876 4.467 -0.296 1.00 74.19 273 ALA A CA 1
ATOM 2230 C C . ALA A 1 273 ? -17.452 4.713 1.113 1.00 74.19 273 ALA A C 1
ATOM 2232 O O . ALA A 1 273 ? -17.984 3.781 1.724 1.00 74.19 273 ALA A O 1
ATOM 2233 N N . PRO A 1 274 ? -17.352 5.945 1.646 1.00 68.06 274 PRO A N 1
ATOM 2234 C CA . PRO A 1 274 ? -17.887 6.285 2.966 1.00 68.06 274 PRO A CA 1
ATOM 2235 C C . PRO A 1 274 ? -19.398 6.096 3.128 1.00 68.06 274 PRO A C 1
ATOM 2237 O O . PRO A 1 274 ? -19.860 5.791 4.222 1.00 68.06 274 PRO A O 1
ATOM 2240 N N . ASP A 1 275 ? -20.160 6.248 2.050 1.00 75.38 275 ASP A N 1
ATOM 2241 C CA . ASP A 1 275 ? -21.610 6.057 2.001 1.00 75.38 275 ASP A CA 1
ATOM 2242 C C . ASP A 1 275 ? -22.023 4.590 1.779 1.00 75.38 275 ASP A C 1
ATOM 2244 O O . ASP A 1 275 ? -23.216 4.286 1.724 1.00 75.38 275 ASP A O 1
ATOM 2248 N N . ASP A 1 276 ? -21.062 3.659 1.689 1.00 83.00 276 ASP A N 1
ATOM 2249 C CA . ASP A 1 276 ? -21.354 2.232 1.572 1.00 83.00 276 ASP A CA 1
ATOM 2250 C C . ASP A 1 276 ? -22.147 1.764 2.808 1.00 83.00 276 ASP A C 1
ATOM 2252 O O . ASP A 1 276 ? -21.656 1.859 3.937 1.00 83.00 276 ASP A O 1
ATOM 2256 N N . PRO A 1 277 ? -23.352 1.188 2.649 1.00 83.88 277 PRO A N 1
ATOM 2257 C CA . PRO A 1 277 ? -24.156 0.762 3.789 1.00 83.88 277 PRO A CA 1
ATOM 2258 C C . PRO A 1 277 ? -23.488 -0.318 4.654 1.00 83.88 277 PRO A C 1
ATOM 2260 O O . PRO A 1 277 ? -23.949 -0.587 5.767 1.00 83.88 277 PRO A O 1
ATOM 2263 N N . LEU A 1 278 ? -22.478 -1.027 4.137 1.00 88.56 278 LEU A N 1
ATOM 2264 C CA . LEU A 1 278 ? -21.666 -1.963 4.914 1.00 88.56 278 LEU A CA 1
ATOM 2265 C C . LEU A 1 278 ? -20.680 -1.220 5.825 1.00 88.56 278 LEU A C 1
ATOM 2267 O O . LEU A 1 278 ? -20.372 -1.734 6.900 1.00 88.56 278 LEU A O 1
ATOM 2271 N N . ALA A 1 279 ? -20.228 -0.019 5.445 1.00 87.38 279 ALA A N 1
ATOM 2272 C CA . ALA A 1 279 ? -19.290 0.786 6.221 1.00 87.38 279 ALA A CA 1
ATOM 2273 C C . ALA A 1 279 ? -19.844 1.108 7.610 1.00 87.38 279 ALA A C 1
ATOM 2275 O O . ALA A 1 279 ? -19.163 0.828 8.588 1.00 87.38 279 ALA A O 1
ATOM 2276 N N . GLN A 1 280 ? -21.099 1.558 7.716 1.00 85.19 280 GLN A N 1
ATOM 2277 C CA . GLN A 1 280 ? -21.717 1.922 8.999 1.00 85.19 280 GLN A CA 1
ATOM 2278 C C . GLN A 1 280 ? -21.744 0.765 10.016 1.00 85.19 280 GLN A C 1
ATOM 2280 O O . GLN A 1 280 ? -21.346 0.930 11.166 1.00 85.19 280 GLN A O 1
ATOM 2285 N N . ILE A 1 281 ? -22.190 -0.429 9.602 1.00 88.56 281 ILE A N 1
ATOM 2286 C CA . ILE A 1 281 ? -22.214 -1.602 10.499 1.00 88.56 281 ILE A CA 1
ATOM 2287 C C . ILE A 1 281 ? -20.789 -2.047 10.836 1.00 88.56 281 ILE A C 1
ATOM 2289 O O . ILE A 1 281 ? -20.488 -2.419 11.970 1.00 88.56 281 ILE A O 1
ATOM 2293 N N . THR A 1 282 ? -19.897 -1.995 9.848 1.00 93.81 282 THR A N 1
ATOM 2294 C CA . THR A 1 282 ? -18.502 -2.399 10.020 1.00 93.81 282 THR A CA 1
ATOM 2295 C C . THR A 1 282 ? -17.769 -1.476 10.992 1.00 93.81 282 THR A C 1
ATOM 2297 O O . THR A 1 282 ? -17.019 -1.964 11.833 1.00 93.81 282 THR A O 1
ATOM 2300 N N . THR A 1 283 ? -17.990 -0.161 10.927 1.00 92.38 283 THR A N 1
ATOM 2301 C CA . THR A 1 283 ? -17.351 0.818 11.818 1.00 92.38 283 THR A CA 1
ATOM 2302 C C . THR A 1 283 ? -17.910 0.756 13.230 1.00 92.38 283 THR A C 1
ATOM 2304 O O . THR A 1 283 ? -17.153 0.949 14.177 1.00 92.38 283 THR A O 1
ATOM 2307 N N . GLN A 1 284 ? -19.186 0.399 13.399 1.00 92.25 284 GLN A N 1
ATOM 2308 C CA . GLN A 1 284 ? -19.756 0.118 14.715 1.00 92.25 284 GLN A CA 1
ATOM 2309 C C . GLN A 1 284 ? -19.050 -1.064 15.394 1.00 92.25 284 GLN A C 1
ATOM 2311 O O . GLN A 1 284 ? -18.549 -0.916 16.507 1.00 92.25 284 GLN A O 1
ATOM 2316 N N . TYR A 1 285 ? -18.915 -2.202 14.703 1.00 94.81 285 TYR A N 1
ATOM 2317 C CA . TYR A 1 285 ? -18.166 -3.342 15.241 1.00 94.81 285 TYR A CA 1
ATOM 2318 C C . TYR A 1 285 ? -16.673 -3.019 15.437 1.00 94.81 285 TYR A C 1
ATOM 2320 O O . TYR A 1 285 ? -16.074 -3.387 16.448 1.00 94.81 285 TYR A O 1
ATOM 2328 N N . ALA A 1 286 ? -16.065 -2.277 14.507 1.00 96.56 286 ALA A N 1
ATOM 2329 C CA . ALA A 1 286 ? -14.686 -1.819 14.639 1.00 96.56 286 ALA A CA 1
ATOM 2330 C C . ALA A 1 286 ? -14.480 -0.972 15.905 1.00 96.56 286 ALA A C 1
ATOM 2332 O O . ALA A 1 286 ? -13.516 -1.203 16.630 1.00 96.56 286 ALA A O 1
ATOM 2333 N N . ALA A 1 287 ? -15.383 -0.031 16.197 1.00 95.50 287 ALA A N 1
ATOM 2334 C CA . ALA A 1 287 ? -15.303 0.823 17.379 1.00 95.50 287 ALA A CA 1
ATOM 2335 C C . ALA A 1 287 ? -15.302 0.004 18.683 1.00 95.50 287 ALA A C 1
ATOM 2337 O O . ALA A 1 287 ? -14.501 0.278 19.575 1.00 95.50 287 ALA A O 1
ATOM 2338 N N . GLU A 1 288 ? -16.118 -1.052 18.765 1.00 94.44 288 GLU A N 1
ATOM 2339 C CA . GLU A 1 288 ? -16.130 -1.980 19.907 1.00 94.44 288 GLU A CA 1
ATOM 2340 C C . GLU A 1 288 ? -14.791 -2.726 20.061 1.00 94.44 288 GLU A C 1
ATOM 2342 O O . GLU A 1 288 ? -14.278 -2.897 21.170 1.00 94.44 288 GLU A O 1
ATOM 2347 N N . LEU A 1 289 ? -14.177 -3.142 18.948 1.00 95.50 289 LEU A N 1
ATOM 2348 C CA . LEU A 1 289 ? -12.895 -3.857 18.957 1.00 95.50 289 LEU A CA 1
ATOM 2349 C C . LEU A 1 289 ? -11.705 -2.996 19.404 1.00 95.50 289 LEU A C 1
ATOM 2351 O O . LEU A 1 289 ? -10.692 -3.549 19.849 1.00 95.50 289 LEU A O 1
ATOM 2355 N N . LEU A 1 290 ? -11.801 -1.664 19.318 1.00 96.88 290 LEU A N 1
ATOM 2356 C CA . LEU A 1 290 ? -10.724 -0.766 19.751 1.00 96.88 290 LEU A CA 1
ATOM 2357 C C . LEU A 1 290 ? -10.406 -0.936 21.244 1.00 96.88 290 LEU A C 1
ATOM 2359 O O . LEU A 1 290 ? -9.237 -0.880 21.637 1.00 96.88 290 LEU A O 1
ATOM 2363 N N . THR A 1 291 ? -11.431 -1.175 22.067 1.00 95.19 291 THR A N 1
ATOM 2364 C CA . THR A 1 291 ? -11.318 -1.287 23.531 1.00 95.19 291 THR A CA 1
ATOM 2365 C C . THR A 1 291 ? -11.478 -2.713 24.053 1.00 95.19 291 THR A C 1
ATOM 2367 O O . THR A 1 291 ? -11.126 -2.968 25.205 1.00 95.19 291 THR A O 1
ATOM 2370 N N . ALA A 1 292 ? -11.936 -3.651 23.218 1.00 94.06 292 ALA A N 1
ATOM 2371 C CA . ALA A 1 292 ? -12.151 -5.040 23.599 1.00 94.06 292 ALA A CA 1
ATOM 2372 C C . ALA A 1 292 ? -10.884 -5.715 24.165 1.00 94.06 292 ALA A C 1
ATOM 2374 O O . ALA A 1 292 ? -9.817 -5.765 23.531 1.00 94.06 292 ALA A O 1
ATOM 2375 N N . VAL A 1 293 ? -11.034 -6.276 25.369 1.00 91.19 293 VAL A N 1
ATOM 2376 C CA . VAL A 1 293 ? -9.999 -7.047 26.069 1.00 91.19 293 VAL A CA 1
ATOM 2377 C C . VAL A 1 293 ? -9.737 -8.345 25.309 1.00 91.19 293 VAL A C 1
ATOM 2379 O O . VAL A 1 293 ? -10.669 -9.032 24.904 1.00 91.19 293 VAL A O 1
ATOM 2382 N N . GLY A 1 294 ? -8.463 -8.673 25.086 1.00 88.44 294 GLY A N 1
ATOM 2383 C CA . GLY A 1 294 ? -8.070 -9.897 24.379 1.00 88.44 294 GLY A CA 1
ATOM 2384 C C . GLY A 1 294 ? -8.381 -9.912 22.878 1.00 88.44 294 GLY A C 1
ATOM 2385 O O . GLY A 1 294 ? -8.164 -10.935 22.237 1.00 88.44 294 GLY A O 1
ATOM 2386 N N . ALA A 1 295 ? -8.863 -8.805 22.292 1.00 90.88 295 ALA A N 1
ATOM 2387 C CA . ALA A 1 295 ? -9.087 -8.759 20.848 1.00 90.88 295 ALA A CA 1
ATOM 2388 C C . ALA A 1 295 ? -7.775 -8.939 20.074 1.00 90.88 295 ALA A C 1
ATOM 2390 O O . ALA A 1 295 ? -6.727 -8.407 20.464 1.00 90.88 295 ALA A O 1
ATOM 2391 N N . ASN A 1 296 ? -7.866 -9.670 18.963 1.00 92.38 296 ASN A N 1
ATOM 2392 C CA . ASN A 1 296 ? -6.738 -9.980 18.101 1.00 92.38 296 ASN A CA 1
ATOM 2393 C C . ASN A 1 296 ? -6.062 -8.679 17.607 1.00 92.38 296 ASN A C 1
ATOM 2395 O O . ASN A 1 296 ? -6.753 -7.802 17.079 1.00 92.38 296 ASN A O 1
ATOM 2399 N N . PRO A 1 297 ? -4.727 -8.530 17.720 1.00 93.81 297 PRO A N 1
ATOM 2400 C CA . PRO A 1 297 ? -4.028 -7.309 17.307 1.00 93.81 297 PRO A CA 1
ATOM 2401 C C . PRO A 1 297 ? -4.212 -6.937 15.839 1.00 93.81 297 PRO A C 1
ATOM 2403 O O . PRO A 1 297 ? -4.307 -5.757 15.516 1.00 93.81 297 PRO A O 1
ATOM 2406 N N . ILE A 1 298 ? -4.278 -7.928 14.946 1.00 93.19 298 ILE A N 1
ATOM 2407 C CA . ILE A 1 298 ? -4.484 -7.717 13.509 1.00 93.19 298 ILE A CA 1
ATOM 2408 C C . ILE A 1 298 ? -5.875 -7.131 13.279 1.00 93.19 298 ILE A C 1
ATOM 2410 O O . ILE A 1 298 ? -5.996 -6.106 12.612 1.00 93.19 298 ILE A O 1
ATOM 2414 N N . GLU A 1 299 ? -6.912 -7.733 13.865 1.00 94.31 299 GLU A N 1
ATOM 2415 C CA . GLU A 1 299 ? -8.282 -7.221 13.748 1.00 94.31 299 GLU A CA 1
ATOM 2416 C C . GLU A 1 299 ? -8.422 -5.845 14.395 1.00 94.31 299 GLU A C 1
ATOM 2418 O O . GLU A 1 299 ? -9.060 -4.974 13.814 1.00 94.31 299 GLU A O 1
ATOM 2423 N N . ARG A 1 300 ? -7.750 -5.595 15.526 1.00 96.56 300 ARG A N 1
ATOM 2424 C CA . ARG A 1 300 ? -7.718 -4.268 16.156 1.00 96.56 300 ARG A CA 1
ATOM 2425 C C . ARG A 1 300 ? -7.032 -3.222 15.270 1.00 96.56 300 ARG A C 1
ATOM 2427 O O . ARG A 1 300 ? -7.509 -2.093 15.184 1.00 96.56 300 ARG A O 1
ATOM 2434 N N . SER A 1 301 ? -5.951 -3.574 14.569 1.00 96.50 301 SER A N 1
ATOM 2435 C CA . SER A 1 301 ? -5.342 -2.685 13.570 1.00 96.50 301 SER A CA 1
ATOM 2436 C C . SER A 1 301 ? -6.290 -2.394 12.407 1.00 96.50 301 SER A C 1
ATOM 2438 O O . SER A 1 301 ? -6.375 -1.250 11.962 1.00 96.50 301 SER A O 1
ATOM 2440 N N . ILE A 1 302 ? -7.027 -3.396 11.923 1.00 96.31 302 ILE A N 1
ATOM 2441 C CA . ILE A 1 302 ? -8.040 -3.194 10.880 1.00 96.31 302 ILE A CA 1
ATOM 2442 C C . ILE A 1 302 ? -9.200 -2.336 11.388 1.00 96.31 302 ILE A C 1
ATOM 2444 O O . ILE A 1 302 ? -9.641 -1.435 10.677 1.00 96.31 302 ILE A O 1
ATOM 2448 N N . ALA A 1 303 ? -9.632 -2.536 12.630 1.00 96.88 303 ALA A N 1
ATOM 2449 C CA . ALA A 1 303 ? -10.657 -1.733 13.275 1.00 96.88 303 ALA A CA 1
ATOM 2450 C C . ALA A 1 303 ? -10.252 -0.258 13.372 1.00 96.88 303 ALA A C 1
ATOM 2452 O O . ALA A 1 303 ? -10.999 0.615 12.936 1.00 96.88 303 ALA A O 1
ATOM 2453 N N . ALA A 1 304 ? -9.037 0.024 13.850 1.00 97.00 304 ALA A N 1
ATOM 2454 C CA . ALA A 1 304 ? -8.503 1.384 13.891 1.00 97.00 304 ALA A CA 1
ATOM 2455 C C . ALA A 1 304 ? -8.407 2.000 12.489 1.00 97.00 304 ALA A C 1
ATOM 2457 O O . ALA A 1 304 ? -8.701 3.180 12.308 1.00 97.00 304 ALA A O 1
ATOM 2458 N N . ALA A 1 305 ? -8.041 1.203 11.478 1.00 93.81 305 ALA A N 1
ATOM 2459 C CA . ALA A 1 305 ? -8.020 1.666 10.099 1.00 93.81 305 ALA A CA 1
ATOM 2460 C C . ALA A 1 305 ? -9.418 2.027 9.573 1.00 93.81 305 ALA A C 1
ATOM 2462 O O . ALA A 1 305 ? -9.565 3.070 8.943 1.00 93.81 305 ALA A O 1
ATOM 2463 N N . LEU A 1 306 ? -10.424 1.194 9.837 1.00 92.19 306 LEU A N 1
ATOM 2464 C CA . LEU A 1 306 ? -11.808 1.420 9.423 1.00 92.19 306 LEU A CA 1
ATOM 2465 C C . LEU A 1 306 ? -12.427 2.636 10.109 1.00 92.19 306 LEU A C 1
ATOM 2467 O O . LEU A 1 306 ? -13.025 3.463 9.434 1.00 92.19 306 LEU A O 1
ATOM 2471 N N . VAL A 1 307 ? -12.260 2.768 11.427 1.00 92.94 307 VAL A N 1
ATOM 2472 C CA . VAL A 1 307 ? -12.794 3.913 12.179 1.00 92.94 307 VAL A CA 1
ATOM 2473 C C . VAL A 1 307 ? -12.174 5.219 11.687 1.00 92.94 307 VAL A C 1
ATOM 2475 O O . VAL A 1 307 ? -12.890 6.185 11.448 1.00 92.94 307 VAL A O 1
ATOM 2478 N N . ALA A 1 308 ? -10.865 5.240 11.445 1.00 90.81 308 ALA A N 1
ATOM 2479 C CA . ALA A 1 308 ? -10.196 6.428 10.929 1.00 90.81 308 ALA A CA 1
ATOM 2480 C C . ALA A 1 308 ? -10.649 6.833 9.511 1.00 90.81 308 ALA A C 1
ATOM 2482 O O . ALA A 1 308 ? -10.712 8.022 9.227 1.00 90.81 308 ALA A O 1
ATOM 2483 N N . ASP A 1 309 ? -10.971 5.885 8.621 1.00 85.50 309 ASP A N 1
ATOM 2484 C CA . ASP A 1 309 ? -11.377 6.211 7.240 1.00 85.50 309 ASP A CA 1
ATOM 2485 C C . ASP A 1 309 ? -12.893 6.332 7.035 1.00 85.50 309 ASP A C 1
ATOM 2487 O O . ASP A 1 309 ? -13.305 6.954 6.060 1.00 85.50 309 ASP A O 1
ATOM 2491 N N . PHE A 1 310 ? -13.716 5.725 7.894 1.00 85.56 310 PHE A N 1
ATOM 2492 C CA . PHE A 1 310 ? -15.163 5.585 7.672 1.00 85.56 310 PHE A CA 1
ATOM 2493 C C . PHE A 1 310 ? -16.019 5.769 8.936 1.00 85.56 310 PHE A C 1
ATOM 2495 O O . PHE A 1 310 ? -17.245 5.708 8.857 1.00 85.56 310 PHE A O 1
ATOM 2502 N N . GLY A 1 311 ? -15.407 5.923 10.112 1.00 88.25 311 GLY A N 1
ATOM 2503 C CA . GLY A 1 311 ? -16.132 6.101 11.370 1.00 88.25 311 GLY A CA 1
ATOM 2504 C C . GLY A 1 311 ? -16.828 7.458 11.464 1.00 88.25 311 GLY A C 1
ATOM 2505 O O . GLY A 1 311 ? -16.448 8.414 10.789 1.00 88.25 311 GLY A O 1
ATOM 2506 N N . SER A 1 312 ? -17.838 7.552 12.331 1.00 86.31 312 SER A N 1
ATOM 2507 C CA . SER A 1 312 ? -18.421 8.845 12.705 1.00 86.31 312 SER A CA 1
ATOM 2508 C C . SER A 1 312 ? -17.400 9.709 13.451 1.00 86.31 312 SER A C 1
ATOM 2510 O O . SER A 1 312 ? -16.434 9.189 14.014 1.00 86.31 312 SER A O 1
ATOM 2512 N N . SER A 1 313 ? -17.634 11.022 13.524 1.00 86.50 313 SER A N 1
ATOM 2513 C CA . SER A 1 313 ? -16.755 11.929 14.276 1.00 86.50 313 SER A CA 1
ATOM 2514 C C . SER A 1 313 ? -16.583 11.504 15.740 1.00 86.50 313 SER A C 1
ATOM 2516 O O . SER A 1 313 ? -15.470 11.568 16.253 1.00 86.50 313 SER A O 1
ATOM 2518 N N . ASP A 1 314 ? -17.628 10.968 16.380 1.00 89.25 314 ASP A N 1
ATOM 2519 C CA . ASP A 1 314 ? -17.545 10.442 17.751 1.00 89.25 314 ASP A CA 1
ATOM 2520 C C . ASP A 1 314 ? -16.643 9.203 17.843 1.00 89.25 314 ASP A C 1
ATOM 2522 O O . ASP A 1 314 ? -15.800 9.097 18.733 1.00 89.25 314 ASP A O 1
ATOM 2526 N N . GLN A 1 315 ? -16.772 8.264 16.899 1.00 92.31 315 GLN A N 1
ATOM 2527 C CA . GLN A 1 315 ? -15.922 7.068 16.854 1.00 92.31 315 GLN A CA 1
ATOM 2528 C C . GLN A 1 315 ? -14.457 7.436 16.594 1.00 92.31 315 GLN A C 1
ATOM 2530 O O . GLN A 1 315 ? -13.543 6.865 17.191 1.00 92.31 315 GLN A O 1
ATOM 2535 N N . GLN A 1 316 ? -14.227 8.403 15.709 1.00 91.75 316 GLN A N 1
ATOM 2536 C CA . GLN A 1 316 ? -12.902 8.920 15.398 1.00 91.75 316 GLN A CA 1
ATOM 2537 C C . GLN A 1 316 ? -12.273 9.654 16.583 1.00 91.75 316 GLN A C 1
ATOM 2539 O O . GLN A 1 316 ? -11.077 9.472 16.829 1.00 91.75 316 GLN A O 1
ATOM 2544 N N . ALA A 1 317 ? -13.062 10.439 17.322 1.00 91.81 317 ALA A N 1
ATOM 2545 C CA . ALA A 1 317 ? -12.631 11.110 18.543 1.00 91.81 317 ALA A CA 1
ATOM 2546 C C . ALA A 1 317 ? -12.256 10.088 19.620 1.00 91.81 317 ALA A C 1
ATOM 2548 O O . ALA A 1 317 ? -11.152 10.156 20.153 1.00 91.81 317 ALA A O 1
ATOM 2549 N N . ALA A 1 318 ? -13.088 9.065 19.838 1.00 95.06 318 ALA A N 1
ATOM 2550 C CA . ALA A 1 318 ? -12.784 7.980 20.769 1.00 95.06 318 ALA A CA 1
ATOM 2551 C C . ALA A 1 318 ? -11.489 7.231 20.393 1.00 95.06 318 ALA A C 1
ATOM 2553 O O . ALA A 1 318 ? -10.667 6.916 21.254 1.00 95.06 318 ALA A O 1
ATOM 2554 N N . LEU A 1 319 ? -11.251 6.976 19.100 1.00 96.62 319 LEU A N 1
ATOM 2555 C CA . LEU A 1 319 ? -9.983 6.404 18.633 1.00 96.62 319 LEU A CA 1
ATOM 2556 C C . LEU A 1 319 ? -8.788 7.323 18.939 1.00 96.62 319 LEU A C 1
ATOM 2558 O O . LEU A 1 319 ? -7.741 6.839 19.376 1.00 96.62 319 LEU A O 1
ATOM 2562 N N . LEU A 1 320 ? -8.925 8.633 18.720 1.00 95.69 320 LEU A N 1
ATOM 2563 C CA . LEU A 1 320 ? -7.873 9.602 19.032 1.00 95.69 320 LEU A CA 1
ATOM 2564 C C . LEU A 1 320 ? -7.592 9.657 20.540 1.00 95.69 320 LEU A C 1
ATOM 2566 O O . LEU A 1 320 ? -6.429 9.630 20.942 1.00 95.69 320 LEU A O 1
ATOM 2570 N N . GLU A 1 321 ? -8.632 9.657 21.372 1.00 96.62 321 GLU A N 1
ATOM 2571 C CA . GLU A 1 321 ? -8.517 9.617 22.832 1.00 96.62 321 GLU A CA 1
ATOM 2572 C C . GLU A 1 321 ? -7.748 8.383 23.307 1.00 96.62 321 GLU A C 1
ATOM 2574 O O . GLU A 1 321 ? -6.865 8.506 24.152 1.00 96.62 321 GLU A O 1
ATOM 2579 N N . LEU A 1 322 ? -7.990 7.206 22.719 1.00 97.25 322 LEU A N 1
ATOM 2580 C CA . LEU A 1 322 ? -7.229 5.994 23.042 1.00 97.25 322 LEU A CA 1
ATOM 2581 C C . LEU A 1 322 ? -5.733 6.130 22.725 1.00 97.25 322 LEU A C 1
ATOM 2583 O O . LEU A 1 322 ? -4.899 5.592 23.456 1.00 97.25 322 LEU A O 1
ATOM 2587 N N . LEU A 1 323 ? -5.379 6.836 21.647 1.00 97.31 323 LEU A N 1
ATOM 2588 C CA . LEU A 1 323 ? -3.980 7.108 21.308 1.00 97.31 323 LEU A CA 1
ATOM 2589 C C . LEU A 1 323 ? -3.353 8.128 22.260 1.00 97.31 323 LEU A C 1
ATOM 2591 O O . LEU A 1 323 ? -2.179 7.980 22.598 1.00 97.31 323 LEU A O 1
ATOM 2595 N N . VAL A 1 324 ? -4.102 9.148 22.682 1.00 96.62 324 VAL A N 1
ATOM 2596 C CA . VAL A 1 324 ? -3.643 10.183 23.624 1.00 96.62 324 VAL A CA 1
ATOM 2597 C C . VAL A 1 324 ? -3.485 9.616 25.037 1.00 96.62 324 VAL A C 1
ATOM 2599 O O . VAL A 1 324 ? -2.499 9.915 25.703 1.00 96.62 324 VAL A O 1
ATOM 2602 N N . ALA A 1 325 ? -4.412 8.762 25.472 1.00 96.19 325 ALA A N 1
ATOM 2603 C CA . ALA A 1 325 ? -4.443 8.185 26.813 1.00 96.19 325 ALA A CA 1
ATOM 2604 C C . ALA A 1 325 ? -3.326 7.162 27.077 1.00 96.19 325 ALA A C 1
ATOM 2606 O O . ALA A 1 325 ? -3.052 6.847 28.234 1.00 96.19 325 ALA A O 1
ATOM 2607 N N . GLU A 1 326 ? -2.685 6.621 26.035 1.00 95.94 326 GLU A N 1
ATOM 2608 C CA . GLU A 1 326 ? -1.530 5.738 26.204 1.00 95.94 326 GLU A CA 1
ATOM 2609 C C . GLU A 1 326 ? -0.380 6.496 26.897 1.00 95.94 326 GLU A C 1
ATOM 2611 O O . GLU A 1 326 ? 0.133 7.468 26.326 1.00 95.94 326 GLU A O 1
ATOM 2616 N N . PRO A 1 327 ? 0.113 6.012 28.054 1.00 93.31 327 PRO A N 1
ATOM 2617 C CA . PRO A 1 327 ? 1.301 6.567 28.687 1.00 93.31 327 PRO A CA 1
ATOM 2618 C C . PRO A 1 327 ? 2.501 6.439 27.742 1.00 93.31 327 PRO A C 1
ATOM 2620 O O . PRO A 1 327 ? 2.889 5.339 27.357 1.00 93.31 327 PRO A O 1
ATOM 2623 N N . LYS A 1 328 ? 3.120 7.560 27.359 1.00 94.19 328 LYS A N 1
ATOM 2624 C CA . LYS A 1 328 ? 4.288 7.588 26.449 1.00 94.19 328 LYS A CA 1
ATOM 2625 C C . LYS A 1 328 ? 5.605 7.234 27.148 1.00 94.19 328 LYS A C 1
ATOM 2627 O O . LYS A 1 328 ? 6.688 7.602 26.700 1.00 94.19 328 LYS A O 1
ATOM 2632 N N . SER A 1 329 ? 5.510 6.519 28.260 1.00 92.06 329 SER A N 1
ATOM 2633 C CA . SER A 1 329 ? 6.609 6.067 29.100 1.00 92.06 329 SER A CA 1
ATOM 2634 C C . SER A 1 329 ? 6.421 4.586 29.427 1.00 92.06 329 SER A C 1
ATOM 2636 O O . SER A 1 329 ? 5.306 4.069 29.433 1.00 92.06 329 SER A O 1
ATOM 2638 N N . GLY A 1 330 ? 7.525 3.877 29.664 1.00 92.06 330 GLY A N 1
ATOM 2639 C CA . GLY A 1 330 ? 7.483 2.443 29.953 1.00 92.06 330 GLY A CA 1
ATOM 2640 C C . GLY A 1 330 ? 7.156 1.563 28.732 1.00 92.06 330 GLY A C 1
ATOM 2641 O O . GLY A 1 330 ? 7.369 1.987 27.589 1.00 92.06 330 GLY A O 1
ATOM 2642 N N . PRO A 1 331 ? 6.709 0.312 28.958 1.00 93.94 331 PRO A N 1
ATOM 2643 C CA . PRO A 1 331 ? 6.435 -0.636 27.886 1.00 93.94 331 PRO A CA 1
ATOM 2644 C C . PRO A 1 331 ? 5.237 -0.193 27.045 1.00 93.94 331 PRO A C 1
ATOM 2646 O O . PRO A 1 331 ? 4.269 0.372 27.546 1.00 93.94 331 PRO A O 1
ATOM 2649 N N . VAL A 1 332 ? 5.311 -0.471 25.747 1.00 94.75 332 VAL A N 1
ATOM 2650 C CA . VAL A 1 332 ? 4.237 -0.166 24.802 1.00 94.75 332 VAL A CA 1
ATOM 2651 C C . VAL A 1 332 ? 3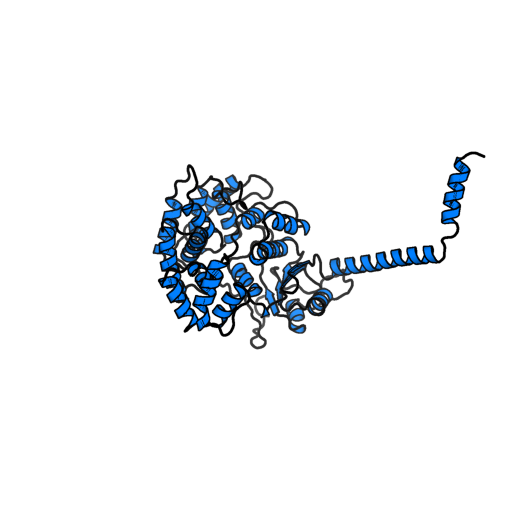.105 -1.169 24.980 1.00 94.75 332 VAL A C 1
ATOM 2653 O O . VAL A 1 332 ? 3.344 -2.376 24.905 1.00 94.75 332 VAL A O 1
ATOM 2656 N N . SER A 1 333 ? 1.874 -0.692 25.183 1.00 94.81 333 SER A N 1
ATOM 2657 C CA . SER A 1 333 ? 0.729 -1.598 25.260 1.00 94.81 333 SER A CA 1
ATOM 2658 C C . SER A 1 333 ? 0.431 -2.243 23.899 1.00 94.81 333 SER A C 1
ATOM 2660 O O . SER A 1 333 ? 0.510 -1.605 22.846 1.00 94.81 333 SER A O 1
ATOM 2662 N N . GLU A 1 334 ? 0.035 -3.518 23.903 1.00 94.81 334 GLU A N 1
ATOM 2663 C CA . GLU A 1 334 ? -0.343 -4.250 22.683 1.00 94.81 334 GLU A CA 1
ATOM 2664 C C . GLU A 1 334 ? -1.518 -3.575 21.957 1.00 94.81 334 GLU A C 1
ATOM 2666 O O . GLU A 1 334 ? -1.548 -3.495 20.726 1.00 94.81 334 GLU A O 1
ATOM 2671 N N . ARG A 1 335 ? -2.463 -3.019 22.730 1.00 96.25 335 ARG A N 1
ATOM 2672 C CA . ARG A 1 335 ? -3.566 -2.213 22.204 1.00 96.25 335 ARG A CA 1
ATOM 2673 C C . ARG A 1 335 ? -3.023 -1.021 21.426 1.00 96.25 335 ARG A C 1
ATOM 2675 O O . ARG A 1 335 ? -3.360 -0.878 20.256 1.00 96.25 335 ARG A O 1
ATOM 2682 N N . TYR A 1 336 ? -2.176 -0.198 22.041 1.00 97.06 336 TYR A N 1
ATOM 2683 C CA . TYR A 1 336 ? -1.632 0.988 21.389 1.00 97.06 336 TYR A CA 1
ATOM 2684 C C . TYR A 1 336 ? -0.809 0.646 20.146 1.00 97.06 336 TYR A C 1
ATOM 2686 O O . TYR A 1 336 ? -1.009 1.269 19.104 1.00 97.06 336 TYR A O 1
ATOM 2694 N N . ALA A 1 337 ? 0.043 -0.382 20.204 1.00 96.12 337 ALA A N 1
ATOM 2695 C CA . ALA A 1 337 ? 0.803 -0.833 19.039 1.00 96.12 337 ALA A CA 1
ATOM 2696 C C . ALA A 1 337 ? -0.122 -1.198 17.861 1.00 96.12 337 ALA A C 1
ATOM 2698 O O . ALA A 1 337 ? 0.094 -0.742 16.734 1.00 96.12 337 ALA A O 1
ATOM 2699 N N . ALA A 1 338 ? -1.201 -1.943 18.127 1.00 96.44 338 ALA A N 1
ATOM 2700 C CA . ALA A 1 338 ? -2.193 -2.301 17.118 1.00 96.44 338 ALA A CA 1
ATOM 2701 C C . ALA A 1 338 ? -2.953 -1.079 16.569 1.00 96.44 338 ALA A C 1
ATOM 2703 O O . ALA A 1 338 ? -3.124 -0.976 15.350 1.00 96.44 338 ALA A O 1
ATOM 2704 N N . LEU A 1 339 ? -3.371 -0.145 17.434 1.00 97.69 339 LEU A N 1
ATOM 2705 C CA . LEU A 1 339 ? -4.048 1.090 17.022 1.00 97.69 339 LEU A CA 1
ATOM 2706 C C . LEU A 1 339 ? -3.143 1.937 16.123 1.00 97.69 339 LEU A C 1
ATOM 2708 O O . LEU A 1 339 ? -3.552 2.312 15.025 1.00 97.69 339 LEU A O 1
ATOM 2712 N N . VAL A 1 340 ? -1.891 2.168 16.538 1.00 97.31 340 VAL A N 1
ATOM 2713 C CA . VAL A 1 340 ? -0.913 2.934 15.757 1.00 97.31 340 VAL A CA 1
ATOM 2714 C C . VAL A 1 340 ? -0.680 2.293 14.394 1.00 97.31 340 VAL A C 1
ATOM 2716 O O . VAL A 1 340 ? -0.688 2.986 13.375 1.00 97.31 340 VAL A O 1
ATOM 2719 N N . ARG A 1 341 ? -0.497 0.970 14.340 1.00 95.38 341 ARG A N 1
ATOM 2720 C CA . ARG A 1 341 ? -0.348 0.245 13.073 1.00 95.38 341 ARG A CA 1
ATOM 2721 C C . ARG A 1 341 ? -1.553 0.466 12.154 1.00 95.38 341 ARG A C 1
ATOM 2723 O O . ARG A 1 341 ? -1.360 0.709 10.971 1.00 95.38 341 ARG A O 1
ATOM 2730 N N . GLY A 1 342 ? -2.773 0.458 12.690 1.00 95.38 342 GLY A N 1
ATOM 2731 C CA . GLY A 1 342 ? -3.996 0.725 11.928 1.00 95.38 342 GLY A CA 1
ATOM 2732 C C . GLY A 1 342 ? -4.115 2.160 11.412 1.00 95.38 342 GLY A C 1
ATOM 2733 O O . GLY A 1 342 ? -4.418 2.372 10.236 1.00 95.38 342 GLY A O 1
ATOM 2734 N N . VAL A 1 343 ? -3.843 3.157 12.262 1.00 95.12 343 VAL A N 1
ATOM 2735 C CA . VAL A 1 343 ? -3.984 4.574 11.880 1.00 95.12 343 VAL A CA 1
ATOM 2736 C C . VAL A 1 343 ? -2.884 5.069 10.945 1.00 95.12 343 VAL A C 1
ATOM 2738 O O . VAL A 1 343 ? -3.118 6.000 10.183 1.00 95.12 343 VAL A O 1
ATOM 2741 N N . THR A 1 344 ? -1.718 4.417 10.952 1.00 94.19 344 THR A N 1
ATOM 2742 C CA . THR A 1 344 ? -0.558 4.800 10.128 1.00 94.19 344 THR A CA 1
ATOM 2743 C C . THR A 1 344 ? -0.369 3.946 8.874 1.00 94.19 344 THR A C 1
ATOM 2745 O O . THR A 1 344 ? 0.540 4.213 8.097 1.00 94.19 344 THR A O 1
ATOM 2748 N N . ASN A 1 345 ? -1.182 2.919 8.617 1.00 89.81 345 ASN A N 1
ATOM 2749 C CA . ASN A 1 345 ? -0.961 2.063 7.443 1.00 89.81 345 ASN A CA 1
ATOM 2750 C C . ASN A 1 345 ? -1.397 2.698 6.108 1.00 89.81 345 ASN A C 1
ATOM 2752 O O . ASN A 1 345 ? -0.997 2.254 5.031 1.00 89.81 345 ASN A O 1
ATOM 2756 N N . ARG A 1 346 ? -2.252 3.720 6.170 1.00 84.94 346 ARG A N 1
ATOM 2757 C CA . ARG A 1 346 ? -2.742 4.460 5.006 1.00 84.94 346 ARG A CA 1
ATOM 2758 C C . ARG A 1 346 ? -2.272 5.905 5.061 1.00 84.94 346 ARG A C 1
ATOM 2760 O O . ARG A 1 346 ? -1.950 6.431 6.120 1.00 84.94 346 ARG A O 1
ATOM 2767 N N . TYR A 1 347 ? -2.235 6.519 3.887 1.00 84.44 347 TYR A N 1
ATOM 2768 C CA . TYR A 1 347 ? -1.659 7.841 3.661 1.00 84.44 347 TYR A CA 1
ATOM 2769 C C . TYR A 1 347 ? -2.757 8.840 3.282 1.00 84.44 347 TYR A C 1
ATOM 2771 O O . TYR A 1 347 ? -2.567 9.641 2.379 1.00 84.44 347 TYR A O 1
ATOM 2779 N N . THR A 1 348 ? -3.937 8.744 3.903 1.00 81.06 348 THR A N 1
ATOM 2780 C CA . THR A 1 348 ? -5.074 9.644 3.645 1.00 81.06 348 THR A CA 1
ATOM 2781 C C . THR A 1 348 ? -5.009 10.868 4.558 1.00 81.06 348 THR A C 1
ATOM 2783 O O . THR A 1 348 ? -4.458 10.794 5.657 1.00 81.06 348 THR A O 1
ATOM 2786 N N . GLY A 1 349 ? -5.615 11.983 4.133 1.00 80.88 349 GLY A N 1
ATOM 2787 C CA . GLY A 1 349 ? -5.773 13.173 4.981 1.00 80.88 349 GLY A CA 1
ATOM 2788 C C . GLY A 1 349 ? -6.508 12.862 6.291 1.00 80.88 349 GLY A C 1
ATOM 2789 O O . GLY A 1 349 ? -6.120 13.354 7.345 1.00 80.88 349 GLY A O 1
ATOM 2790 N N . ASN A 1 350 ? -7.452 11.913 6.258 1.00 82.56 350 ASN A N 1
ATOM 2791 C CA . ASN A 1 350 ? -8.166 11.416 7.442 1.00 82.56 350 ASN A CA 1
ATOM 2792 C C . ASN A 1 350 ? -7.222 10.825 8.508 1.00 82.56 350 ASN A C 1
ATOM 2794 O O . ASN A 1 350 ? -7.624 10.633 9.652 1.00 82.56 350 ASN A O 1
ATOM 2798 N N . ARG A 1 351 ? -5.956 10.525 8.167 1.00 89.25 351 ARG A N 1
ATOM 2799 C CA . ARG A 1 351 ? -4.972 10.007 9.128 1.00 89.25 351 ARG A CA 1
ATOM 2800 C C . ARG A 1 351 ? -4.210 11.088 9.888 1.00 89.25 351 ARG A C 1
ATOM 2802 O O . ARG A 1 351 ? -3.603 10.759 10.906 1.00 89.25 351 ARG A O 1
ATOM 2809 N N . LEU A 1 352 ? -4.242 12.345 9.435 1.00 91.44 352 LEU A N 1
ATOM 2810 C CA . LEU A 1 352 ? -3.404 13.431 9.961 1.00 91.44 352 LEU A CA 1
ATOM 2811 C C . LEU A 1 352 ? -3.585 13.635 11.468 1.00 91.44 352 LEU A C 1
ATOM 2813 O O . LEU A 1 352 ? -2.597 13.674 12.202 1.00 91.44 352 LEU A O 1
ATOM 2817 N N . ALA A 1 353 ? -4.833 13.677 11.940 1.00 92.12 353 ALA A N 1
ATOM 2818 C CA . ALA A 1 353 ? -5.156 13.873 13.354 1.00 92.12 353 ALA A CA 1
ATOM 2819 C C . ALA A 1 353 ? -4.481 12.832 14.266 1.00 92.12 353 ALA A C 1
ATOM 2821 O O . ALA A 1 353 ? -3.991 13.153 15.349 1.00 92.12 353 ALA A O 1
ATOM 2822 N N . TYR A 1 354 ? -4.384 11.586 13.799 1.00 95.12 354 TYR A N 1
ATOM 2823 C CA . TYR A 1 354 ? -3.798 10.488 14.564 1.00 95.12 354 TYR A CA 1
ATOM 2824 C C . TYR A 1 354 ? -2.270 10.497 14.574 1.00 95.12 354 TYR A C 1
ATOM 2826 O O . TYR A 1 354 ? -1.682 9.761 15.359 1.00 95.12 354 TYR A O 1
ATOM 2834 N N . LEU A 1 355 ? -1.605 11.306 13.743 1.00 96.06 355 LEU A N 1
ATOM 2835 C CA . LEU A 1 355 ? -0.144 11.434 13.769 1.00 96.06 355 LEU A CA 1
ATOM 2836 C C . LEU A 1 355 ? 0.327 12.364 14.892 1.00 96.06 355 LEU A C 1
ATOM 2838 O O . LEU A 1 355 ? 1.418 12.173 15.429 1.00 96.06 355 LEU A O 1
ATOM 2842 N N . ARG A 1 356 ? -0.493 13.345 15.286 1.00 94.94 356 ARG A N 1
ATOM 2843 C CA . ARG A 1 356 ? -0.128 14.337 16.305 1.00 94.94 356 ARG A CA 1
ATOM 2844 C C . ARG A 1 356 ? 0.297 13.728 17.650 1.00 94.94 356 ARG A C 1
ATOM 2846 O O . ARG A 1 356 ? 1.373 14.111 18.115 1.00 94.94 356 ARG A O 1
ATOM 2853 N N . PRO A 1 357 ? -0.458 12.802 18.278 1.00 95.44 357 PRO A N 1
ATOM 2854 C CA . PRO A 1 357 ? -0.050 12.212 19.559 1.00 95.44 357 PRO A CA 1
ATOM 2855 C C . PRO A 1 357 ? 1.177 11.296 19.450 1.00 95.44 357 PRO A C 1
ATOM 2857 O O . PRO A 1 357 ? 1.804 10.981 20.460 1.00 95.44 357 PRO A O 1
ATOM 2860 N N . LEU A 1 358 ? 1.538 10.854 18.241 1.00 97.19 358 LEU A N 1
ATOM 2861 C CA . LEU A 1 358 ? 2.719 10.018 18.013 1.00 97.19 358 LEU A CA 1
ATOM 2862 C C . LEU A 1 358 ? 4.004 10.855 18.001 1.00 97.19 358 LEU A C 1
ATOM 2864 O O . LEU A 1 358 ? 5.061 10.314 18.311 1.00 97.19 358 LEU A O 1
ATOM 2868 N N . LEU A 1 359 ? 3.938 12.156 17.686 1.00 96.38 359 LEU A N 1
ATOM 2869 C CA . LEU A 1 359 ? 5.105 13.054 17.730 1.00 96.38 359 LEU A CA 1
ATOM 2870 C C . LEU A 1 359 ? 5.708 13.175 19.140 1.00 96.38 359 LEU A C 1
ATOM 2872 O O . LEU A 1 359 ? 6.905 13.435 19.281 1.00 96.38 359 LEU A O 1
ATOM 2876 N N . ASP A 1 360 ? 4.903 12.926 20.170 1.00 95.12 360 ASP A N 1
ATOM 2877 C CA . ASP A 1 360 ? 5.327 12.949 21.570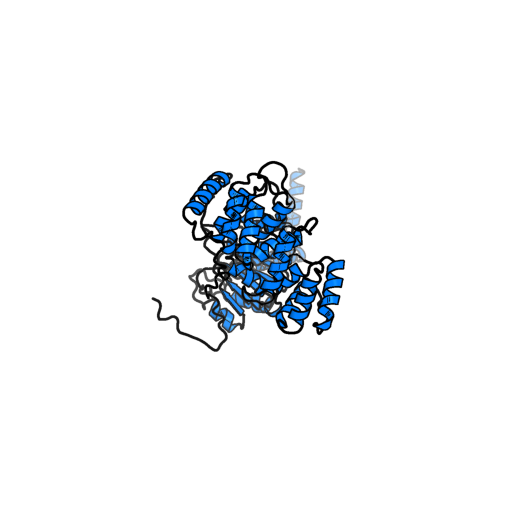 1.00 95.12 360 ASP A CA 1
ATOM 2878 C C . ASP A 1 360 ? 5.837 11.573 22.055 1.00 95.12 360 ASP A C 1
ATOM 2880 O O . ASP A 1 360 ? 6.382 11.458 23.152 1.00 95.12 360 ASP A O 1
ATOM 2884 N N . ASP A 1 361 ? 5.717 10.522 21.233 1.00 97.06 361 ASP A N 1
ATOM 2885 C CA . ASP A 1 361 ? 6.110 9.156 21.581 1.00 97.06 361 ASP A CA 1
ATOM 2886 C C . ASP A 1 361 ? 7.499 8.794 21.029 1.00 97.06 361 ASP A C 1
ATOM 2888 O O . ASP A 1 361 ? 7.676 8.419 19.865 1.00 97.06 361 ASP A O 1
ATOM 2892 N N . LEU A 1 362 ? 8.502 8.888 21.902 1.00 95.88 362 LEU A N 1
ATOM 2893 C CA . LEU A 1 362 ? 9.899 8.568 21.591 1.00 95.88 362 LEU A CA 1
ATOM 2894 C C . LEU A 1 362 ? 10.221 7.070 21.692 1.00 95.88 362 LEU A C 1
ATOM 2896 O O . LEU A 1 362 ? 11.353 6.667 21.404 1.00 95.88 362 LEU A O 1
ATOM 2900 N N . ARG A 1 363 ? 9.267 6.237 22.125 1.00 96.56 363 ARG A N 1
ATOM 2901 C CA . ARG A 1 363 ? 9.495 4.798 22.289 1.00 96.56 363 ARG A CA 1
ATOM 2902 C C . ARG A 1 363 ? 9.704 4.135 20.931 1.00 96.56 363 ARG A C 1
ATOM 2904 O O . ARG A 1 363 ? 9.237 4.604 19.889 1.00 96.56 363 ARG A O 1
ATOM 2911 N N . LYS A 1 364 ? 10.419 3.012 20.960 1.00 95.56 364 LYS A N 1
ATOM 2912 C CA . LYS A 1 364 ? 10.660 2.184 19.779 1.00 95.56 364 LYS A CA 1
ATOM 2913 C C . LYS A 1 364 ? 9.445 1.324 19.465 1.00 95.56 364 LYS A C 1
ATOM 2915 O O . LYS A 1 364 ? 8.738 0.860 20.357 1.00 95.56 364 LYS A O 1
ATOM 2920 N N . ARG A 1 365 ? 9.264 1.089 18.176 1.00 93.69 365 ARG A N 1
ATOM 2921 C CA . ARG A 1 365 ? 8.274 0.184 17.619 1.00 93.69 365 ARG A CA 1
ATOM 2922 C C . ARG A 1 365 ? 8.611 -1.274 17.966 1.00 93.69 365 ARG A C 1
ATOM 2924 O O . ARG A 1 365 ? 9.775 -1.658 17.827 1.00 93.69 365 ARG A O 1
ATOM 2931 N N . PRO A 1 366 ? 7.634 -2.076 18.430 1.00 90.94 366 PRO A N 1
ATOM 2932 C CA . PRO A 1 366 ? 7.858 -3.474 18.789 1.00 90.94 366 PRO A CA 1
ATOM 2933 C C . PRO A 1 366 ? 7.877 -4.415 17.575 1.00 90.94 366 PRO A C 1
ATOM 2935 O O . PRO A 1 366 ? 8.279 -5.567 17.716 1.00 90.94 366 PRO A O 1
ATOM 2938 N N . GLU A 1 367 ? 7.418 -3.970 16.398 1.00 89.44 367 GLU A N 1
ATOM 2939 C CA . GLU A 1 367 ? 7.319 -4.833 15.221 1.00 89.44 367 GLU A CA 1
ATOM 2940 C C . GLU A 1 367 ? 8.707 -5.241 14.681 1.00 89.44 367 GLU A C 1
ATOM 2942 O O . GLU A 1 367 ? 9.570 -4.370 14.522 1.00 89.44 367 GLU A O 1
ATOM 2947 N N . PRO A 1 368 ? 8.930 -6.527 14.334 1.00 88.94 368 PRO A N 1
ATOM 2948 C CA . PRO A 1 368 ? 10.218 -7.015 13.829 1.00 88.94 368 PRO A CA 1
ATOM 2949 C C . PRO A 1 368 ? 10.735 -6.273 12.590 1.00 88.94 368 PRO A C 1
ATOM 2951 O O . PRO A 1 368 ? 11.931 -6.022 12.457 1.00 88.94 368 PRO A O 1
ATOM 2954 N N . GLU A 1 369 ? 9.840 -5.884 11.685 1.00 89.81 369 GLU A N 1
ATOM 2955 C CA . GLU A 1 369 ? 10.179 -5.190 10.439 1.00 89.81 369 GLU A CA 1
ATOM 2956 C C . GLU A 1 369 ? 10.570 -3.719 10.671 1.00 89.81 369 GLU A C 1
ATOM 2958 O O . GLU A 1 369 ? 11.270 -3.112 9.851 1.00 89.81 369 GLU A O 1
ATOM 2963 N N . ALA A 1 370 ? 10.145 -3.162 11.811 1.00 89.56 370 ALA A N 1
ATOM 2964 C CA . ALA A 1 370 ? 10.323 -1.773 12.224 1.00 89.56 370 ALA A CA 1
ATOM 2965 C C . ALA A 1 370 ? 11.295 -1.617 13.408 1.00 89.56 370 ALA A C 1
ATOM 2967 O O . ALA A 1 370 ? 11.284 -0.590 14.093 1.00 89.56 370 ALA A O 1
ATOM 2968 N N . VAL A 1 371 ? 12.146 -2.619 13.651 1.00 84.81 371 VAL A N 1
ATOM 2969 C CA . VAL A 1 371 ? 13.104 -2.616 14.762 1.00 84.81 371 VAL A CA 1
ATOM 2970 C C . VAL A 1 371 ? 13.962 -1.352 14.737 1.00 84.81 371 VAL A C 1
ATOM 2972 O O . VAL A 1 371 ? 14.595 -1.009 13.740 1.00 84.81 371 VAL A O 1
ATOM 2975 N N . GLY A 1 372 ? 13.991 -0.659 15.876 1.00 88.81 372 GLY A N 1
ATOM 2976 C CA . GLY A 1 372 ? 14.782 0.557 16.069 1.00 88.81 372 GLY A CA 1
ATOM 2977 C C . GLY A 1 372 ? 14.094 1.855 15.645 1.00 88.81 372 GLY A C 1
ATOM 2978 O O . GLY A 1 372 ? 14.566 2.915 16.048 1.00 88.81 372 GLY A O 1
ATOM 2979 N N . LEU A 1 373 ? 12.977 1.790 14.915 1.00 94.00 373 LEU A N 1
ATOM 2980 C CA . LEU A 1 373 ? 12.198 2.963 14.516 1.00 94.00 373 LEU A CA 1
ATOM 2981 C C . LEU A 1 373 ? 11.363 3.486 15.691 1.00 94.00 373 LEU A C 1
ATOM 2983 O O . LEU A 1 373 ? 10.835 2.689 16.468 1.00 94.00 373 LEU A O 1
ATOM 2987 N N . ARG A 1 374 ? 11.208 4.810 15.821 1.00 95.69 374 ARG A N 1
ATOM 2988 C CA . ARG A 1 374 ? 10.341 5.411 16.850 1.00 95.69 374 ARG A CA 1
ATOM 2989 C C . ARG A 1 374 ? 8.937 5.693 16.320 1.00 95.69 374 ARG A C 1
ATOM 2991 O O . ARG A 1 374 ? 8.703 5.810 15.110 1.00 95.69 374 ARG A O 1
ATOM 2998 N N . TYR A 1 375 ? 7.985 5.833 17.236 1.00 97.19 375 TYR A N 1
ATOM 2999 C CA . TYR A 1 375 ? 6.629 6.250 16.883 1.00 97.19 375 TYR A CA 1
ATOM 3000 C C . TYR A 1 375 ? 6.593 7.669 16.304 1.00 97.19 375 TYR A C 1
ATOM 3002 O O . TYR A 1 375 ? 5.975 7.865 15.255 1.00 97.19 375 TYR A O 1
ATOM 3010 N N . CYS A 1 376 ? 7.340 8.611 16.885 1.00 96.38 376 CYS A N 1
ATOM 3011 C CA . CYS A 1 376 ? 7.469 9.968 16.351 1.00 96.38 376 CYS A CA 1
ATOM 3012 C C . CYS A 1 376 ? 8.029 10.006 14.922 1.00 96.38 376 CYS A C 1
ATOM 3014 O O . CYS A 1 376 ? 7.528 10.752 14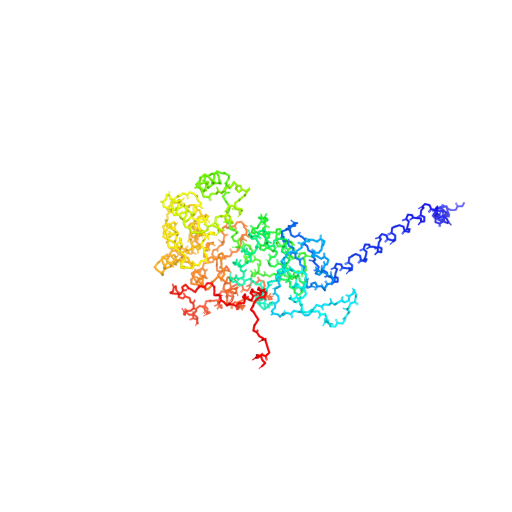.086 1.00 96.38 376 CYS A O 1
ATOM 3016 N N . ASP A 1 377 ? 8.998 9.145 14.602 1.00 95.31 377 ASP A N 1
ATOM 3017 C CA . ASP A 1 377 ? 9.584 9.062 13.256 1.00 95.31 377 ASP A CA 1
ATOM 3018 C C . ASP A 1 377 ? 8.546 8.558 12.242 1.00 95.31 377 ASP A C 1
ATOM 3020 O O . ASP A 1 377 ? 8.491 9.017 11.103 1.00 95.31 377 ASP A O 1
ATOM 3024 N N . THR A 1 378 ? 7.640 7.673 12.680 1.00 95.44 378 THR A N 1
ATOM 3025 C CA . THR A 1 378 ? 6.505 7.231 11.855 1.00 95.44 378 THR A CA 1
ATOM 3026 C C . THR A 1 378 ? 5.553 8.377 11.564 1.00 95.44 378 THR A C 1
ATOM 3028 O O . THR A 1 378 ? 5.138 8.528 10.418 1.00 95.44 378 THR A O 1
ATOM 3031 N N . ALA A 1 379 ? 5.232 9.197 12.565 1.00 95.88 379 ALA A N 1
ATOM 3032 C CA . ALA A 1 379 ? 4.389 10.369 12.363 1.00 95.88 379 ALA A CA 1
ATOM 3033 C C . ALA A 1 379 ? 5.000 11.332 11.337 1.00 95.88 379 ALA A C 1
ATOM 3035 O O . ALA A 1 379 ? 4.310 11.733 10.405 1.00 95.88 379 ALA A O 1
ATOM 3036 N N . VAL A 1 380 ? 6.302 11.618 11.441 1.00 94.69 380 VAL A N 1
ATOM 3037 C CA . VAL A 1 380 ? 7.020 12.470 10.479 1.00 94.69 380 VAL A CA 1
ATOM 3038 C C . VAL A 1 380 ? 7.018 11.854 9.076 1.00 94.69 380 VAL A C 1
ATOM 3040 O O . VAL A 1 380 ? 6.675 12.531 8.111 1.00 94.69 380 VAL A O 1
ATOM 3043 N N . ALA A 1 381 ? 7.336 10.561 8.945 1.00 92.75 381 ALA A N 1
ATOM 3044 C CA . ALA A 1 381 ? 7.367 9.874 7.652 1.00 92.75 381 ALA A CA 1
ATOM 3045 C C . ALA A 1 381 ? 5.995 9.870 6.957 1.00 92.75 381 ALA A C 1
ATOM 3047 O O . ALA A 1 381 ? 5.898 10.103 5.747 1.00 92.75 381 ALA A O 1
ATOM 3048 N N . ARG A 1 382 ? 4.924 9.624 7.726 1.00 92.12 382 ARG A N 1
ATOM 3049 C CA . ARG A 1 382 ? 3.548 9.665 7.220 1.00 92.12 382 ARG A CA 1
ATOM 3050 C C . ARG A 1 382 ? 3.130 11.069 6.847 1.00 92.12 382 ARG A C 1
ATOM 3052 O O . ARG A 1 382 ? 2.606 11.226 5.753 1.00 92.12 382 ARG A O 1
ATOM 3059 N N . LEU A 1 383 ? 3.423 12.061 7.684 1.00 92.00 383 LEU A N 1
ATOM 3060 C CA . LEU A 1 383 ? 3.127 13.454 7.376 1.00 92.00 383 LEU A CA 1
ATOM 3061 C C . LEU A 1 383 ? 3.793 13.861 6.057 1.00 92.00 383 LEU A C 1
ATOM 3063 O O . LEU A 1 383 ? 3.077 14.249 5.141 1.00 92.00 383 LEU A O 1
ATOM 3067 N N . THR A 1 384 ? 5.107 13.631 5.900 1.00 89.88 384 THR A N 1
ATOM 3068 C CA . THR A 1 384 ? 5.829 13.899 4.638 1.00 89.88 384 THR A CA 1
ATOM 3069 C C . THR A 1 384 ? 5.125 13.303 3.428 1.00 89.88 384 THR A C 1
ATOM 3071 O O . THR A 1 384 ? 5.007 13.950 2.396 1.00 89.88 384 THR A O 1
ATOM 3074 N N . SER A 1 385 ? 4.656 12.065 3.553 1.00 87.69 385 SER A N 1
ATOM 3075 C CA . SER A 1 385 ? 4.063 11.332 2.435 1.00 87.69 385 SER A CA 1
ATOM 3076 C C . SER A 1 385 ? 2.616 11.748 2.140 1.00 87.69 385 SER A C 1
ATOM 3078 O O . SER A 1 385 ? 2.154 11.560 1.021 1.00 87.69 385 SER A O 1
ATOM 3080 N N . ILE A 1 386 ? 1.884 12.248 3.142 1.00 86.19 386 ILE A N 1
ATOM 3081 C CA . ILE A 1 386 ? 0.484 12.674 3.010 1.00 86.19 386 ILE A CA 1
ATOM 3082 C C . ILE A 1 386 ? 0.405 14.076 2.410 1.00 86.19 386 ILE A C 1
ATOM 3084 O O . ILE A 1 386 ? -0.395 14.293 1.503 1.00 86.19 386 ILE A O 1
ATOM 3088 N N . VAL A 1 387 ? 1.219 15.009 2.914 1.00 85.81 387 VAL A N 1
ATOM 3089 C CA . VAL A 1 387 ? 1.184 16.418 2.484 1.00 85.81 387 VAL A CA 1
ATOM 3090 C C . VAL A 1 387 ? 2.172 16.723 1.358 1.00 85.81 387 VAL A C 1
ATOM 3092 O O . VAL A 1 387 ? 2.171 17.826 0.831 1.00 85.81 387 VAL A O 1
ATOM 3095 N N . ASP A 1 388 ? 2.988 15.736 0.967 1.00 83.25 388 ASP A N 1
ATOM 3096 C CA . ASP A 1 388 ? 4.036 15.868 -0.053 1.00 83.25 388 ASP A CA 1
ATOM 3097 C C . ASP A 1 388 ? 5.027 17.003 0.273 1.00 83.25 388 ASP A C 1
ATOM 3099 O O . ASP A 1 388 ? 5.464 17.752 -0.599 1.00 83.25 388 ASP A O 1
ATOM 3103 N N . GLU A 1 389 ? 5.414 17.112 1.552 1.00 84.62 389 GLU A N 1
ATOM 3104 C CA . GLU A 1 389 ? 6.382 18.092 2.065 1.00 84.62 389 GLU A CA 1
ATOM 3105 C C . GLU A 1 389 ? 7.542 17.425 2.818 1.00 84.62 389 GLU A C 1
ATOM 3107 O O . GLU A 1 389 ? 7.388 16.473 3.592 1.00 84.62 389 GLU A O 1
ATOM 3112 N N . THR A 1 390 ? 8.753 17.948 2.631 1.00 83.06 390 THR A N 1
ATOM 3113 C CA . THR A 1 390 ? 9.946 17.398 3.282 1.00 83.06 390 THR A CA 1
ATOM 3114 C C . THR A 1 390 ? 10.156 18.025 4.658 1.00 83.06 390 THR A C 1
ATOM 3116 O O . THR A 1 390 ? 10.603 19.164 4.777 1.00 83.06 390 THR A O 1
ATOM 3119 N N . PHE A 1 391 ? 9.928 17.243 5.714 1.00 86.94 391 PHE A N 1
ATOM 3120 C CA . PHE A 1 391 ? 10.163 17.686 7.092 1.00 86.94 391 PHE A CA 1
ATOM 3121 C C . PHE A 1 391 ? 11.595 17.430 7.572 1.00 86.94 391 PHE A C 1
ATOM 3123 O O . PHE A 1 391 ? 12.028 18.027 8.546 1.00 86.94 391 PHE A O 1
ATOM 3130 N N . TYR A 1 392 ? 12.377 16.588 6.907 1.00 77.25 392 TYR A N 1
ATOM 3131 C CA . TYR A 1 392 ? 13.674 16.126 7.405 1.00 77.25 392 TYR A CA 1
ATOM 3132 C C . TYR A 1 392 ? 14.792 16.426 6.394 1.00 77.25 392 TYR A C 1
ATOM 3134 O O . TYR A 1 392 ? 14.573 16.430 5.185 1.00 77.25 392 TYR A O 1
ATOM 3142 N N . ASP A 1 393 ? 16.006 16.706 6.871 1.00 74.19 393 ASP A N 1
ATOM 3143 C CA . ASP A 1 393 ? 17.158 16.941 5.992 1.00 74.19 393 ASP A CA 1
ATOM 3144 C C . ASP A 1 393 ? 17.637 15.615 5.383 1.00 74.19 393 ASP A C 1
ATOM 3146 O O . ASP A 1 393 ? 18.036 14.689 6.095 1.00 74.19 393 ASP A O 1
ATOM 3150 N N . ARG A 1 394 ? 17.604 15.536 4.051 1.00 66.25 394 ARG A N 1
ATOM 3151 C CA . ARG A 1 394 ? 17.996 14.356 3.269 1.00 66.25 394 ARG A CA 1
ATOM 3152 C C . ARG A 1 394 ? 19.498 14.079 3.302 1.00 66.25 394 ARG A C 1
ATOM 3154 O O . ARG A 1 394 ? 19.895 12.951 3.028 1.00 66.25 394 ARG A O 1
ATOM 3161 N N . ASN A 1 395 ? 20.313 15.077 3.631 1.00 65.12 395 ASN A N 1
ATOM 3162 C CA . ASN A 1 395 ? 21.769 14.969 3.666 1.00 65.12 395 ASN A CA 1
ATOM 3163 C C . ASN A 1 395 ? 22.304 14.628 5.064 1.00 65.12 395 ASN A C 1
ATOM 3165 O O . ASN A 1 395 ? 23.503 14.413 5.226 1.00 65.12 395 ASN A O 1
ATOM 3169 N N . GLN A 1 396 ? 21.430 14.550 6.073 1.00 68.38 396 GLN A N 1
ATOM 3170 C CA . GLN A 1 396 ? 21.810 14.260 7.453 1.00 68.38 396 GLN A CA 1
ATOM 3171 C C . GLN A 1 396 ? 21.123 12.986 7.943 1.00 68.38 396 GLN A C 1
ATOM 3173 O O . GLN A 1 396 ? 19.902 12.923 8.062 1.00 68.38 396 GLN A O 1
ATOM 3178 N N . ALA A 1 397 ? 21.923 11.973 8.282 1.00 56.44 397 ALA A N 1
ATOM 3179 C CA . ALA A 1 397 ? 21.439 10.649 8.680 1.00 56.44 397 ALA A CA 1
ATOM 3180 C C . ALA A 1 397 ? 20.543 10.645 9.943 1.00 56.44 397 ALA A C 1
ATOM 3182 O O . ALA A 1 397 ? 19.801 9.689 10.143 1.00 56.44 397 ALA A O 1
ATOM 3183 N N . ASN A 1 398 ? 20.568 11.715 10.751 1.00 66.12 398 ASN A N 1
ATOM 3184 C CA . ASN A 1 398 ? 19.837 11.843 12.020 1.00 66.12 398 ASN A CA 1
ATOM 3185 C C . ASN A 1 398 ? 18.911 13.073 12.062 1.00 66.12 398 ASN A C 1
ATOM 3187 O O . ASN A 1 398 ? 18.748 13.710 13.100 1.00 66.12 398 ASN A O 1
ATOM 3191 N N . SER A 1 399 ? 18.290 13.434 10.939 1.00 84.75 399 SER A N 1
ATOM 3192 C CA . SER A 1 399 ? 17.417 14.613 10.865 1.00 84.75 399 SER A CA 1
ATOM 3193 C C . SER A 1 399 ? 16.005 14.410 11.433 1.00 84.75 399 SER A C 1
ATOM 3195 O O . SER A 1 399 ? 15.208 15.348 11.417 1.00 84.75 399 SER A O 1
ATOM 3197 N N . TRP A 1 400 ? 15.689 13.231 11.982 1.00 90.88 400 TRP A N 1
ATOM 3198 C CA . TRP A 1 400 ? 14.368 12.911 12.534 1.00 90.88 400 TRP A CA 1
ATOM 3199 C C . TRP A 1 400 ? 13.927 13.839 13.666 1.00 90.88 400 TRP A C 1
ATOM 3201 O O . TRP A 1 400 ? 12.777 14.263 13.674 1.00 90.88 400 TRP A O 1
ATOM 3211 N N . ASP A 1 401 ? 14.817 14.205 14.593 1.00 91.75 401 ASP A N 1
ATOM 3212 C CA . ASP A 1 401 ? 14.448 15.092 15.707 1.00 91.75 401 ASP A CA 1
ATOM 3213 C C . ASP A 1 401 ? 14.159 16.522 15.230 1.00 91.75 401 ASP A C 1
ATOM 3215 O O . ASP A 1 401 ? 13.204 17.149 15.691 1.00 91.75 401 ASP A O 1
ATOM 3219 N N . SER A 1 402 ? 14.920 17.014 14.246 1.00 91.44 402 SER A N 1
ATOM 3220 C CA . SER A 1 402 ? 14.623 18.286 13.575 1.00 91.44 402 SER A CA 1
ATOM 3221 C C . SER A 1 402 ? 13.303 18.208 12.805 1.00 91.44 402 SER A C 1
ATOM 3223 O O . SER A 1 402 ? 12.471 19.110 12.911 1.00 91.44 402 SER A O 1
ATOM 3225 N N . GLY A 1 403 ? 13.069 17.106 12.085 1.00 92.56 403 GLY A N 1
ATOM 3226 C CA . GLY A 1 403 ? 11.828 16.898 11.346 1.00 92.56 403 GLY A CA 1
ATOM 3227 C C . GLY A 1 403 ? 10.606 16.749 12.237 1.00 92.56 403 GLY A C 1
ATOM 3228 O O . GLY A 1 403 ? 9.542 17.250 11.892 1.00 92.56 403 GLY A O 1
ATOM 3229 N N . ARG A 1 404 ? 10.769 16.178 13.430 1.00 94.75 404 ARG A N 1
ATOM 3230 C CA . ARG A 1 404 ? 9.746 16.171 14.476 1.00 94.75 404 ARG A CA 1
ATOM 3231 C C . ARG A 1 404 ? 9.402 17.589 14.919 1.00 94.75 404 ARG A C 1
ATOM 3233 O O . ARG A 1 404 ? 8.224 17.913 14.996 1.00 94.75 404 ARG A O 1
ATOM 3240 N N . GLY A 1 405 ? 10.405 18.441 15.150 1.00 94.56 405 GLY A N 1
ATOM 3241 C CA . GLY A 1 405 ? 10.190 19.856 15.474 1.00 94.56 405 GLY A CA 1
ATOM 3242 C C . GLY A 1 405 ? 9.396 20.590 14.389 1.00 94.56 405 GLY A C 1
ATOM 3243 O O . GLY A 1 405 ? 8.396 21.234 14.691 1.00 94.56 405 GLY A O 1
ATOM 3244 N N . LYS A 1 406 ? 9.774 20.417 13.117 1.00 94.69 406 LYS A N 1
ATOM 3245 C CA . LYS A 1 406 ? 9.049 21.010 11.979 1.00 94.69 406 LYS A CA 1
ATOM 3246 C C . LYS A 1 406 ? 7.632 20.460 11.824 1.00 94.69 406 LYS A C 1
ATOM 3248 O O . LYS A 1 406 ? 6.721 21.226 11.540 1.00 94.69 406 LYS A O 1
ATOM 3253 N N . ALA A 1 407 ? 7.435 19.160 12.039 1.00 95.00 407 ALA A N 1
ATOM 3254 C CA . ALA A 1 407 ? 6.109 18.553 12.022 1.00 95.00 407 ALA A CA 1
ATOM 3255 C C . ALA A 1 407 ? 5.217 19.142 13.126 1.00 95.00 407 ALA A C 1
ATOM 3257 O O . ALA A 1 407 ? 4.066 19.465 12.862 1.00 95.00 407 ALA A O 1
ATOM 3258 N N . VAL A 1 408 ? 5.744 19.344 14.342 1.00 95.25 408 VAL A N 1
ATOM 3259 C CA . VAL A 1 408 ? 5.004 20.008 15.432 1.00 95.25 408 VAL A CA 1
ATOM 3260 C C . VAL A 1 408 ? 4.564 21.417 15.025 1.00 95.25 408 VAL A C 1
ATOM 3262 O O . VAL A 1 408 ? 3.398 21.751 15.229 1.00 95.25 408 VAL A O 1
ATOM 3265 N N . THR A 1 409 ? 5.450 22.212 14.417 1.00 95.38 409 THR A N 1
ATOM 3266 C CA . THR A 1 409 ? 5.096 23.539 13.885 1.00 95.38 409 THR A CA 1
ATOM 3267 C C . THR A 1 409 ? 4.024 23.444 12.802 1.00 95.38 409 THR A C 1
ATOM 3269 O O . THR A 1 409 ? 3.019 24.140 12.879 1.00 95.38 409 THR A O 1
ATOM 3272 N N . TRP A 1 410 ? 4.171 22.517 11.853 1.00 95.31 410 TRP A N 1
ATOM 3273 C CA . TRP A 1 410 ? 3.193 22.312 10.786 1.00 95.31 410 TRP A CA 1
ATOM 3274 C C . TRP A 1 410 ? 1.794 22.015 11.336 1.00 95.31 410 TRP A C 1
ATOM 3276 O O . TRP A 1 410 ? 0.825 22.631 10.902 1.00 95.31 410 TRP A O 1
ATOM 3286 N N . PHE A 1 411 ? 1.684 21.147 12.349 1.00 94.25 411 PHE A N 1
ATOM 3287 C CA . PHE A 1 411 ? 0.407 20.859 13.012 1.00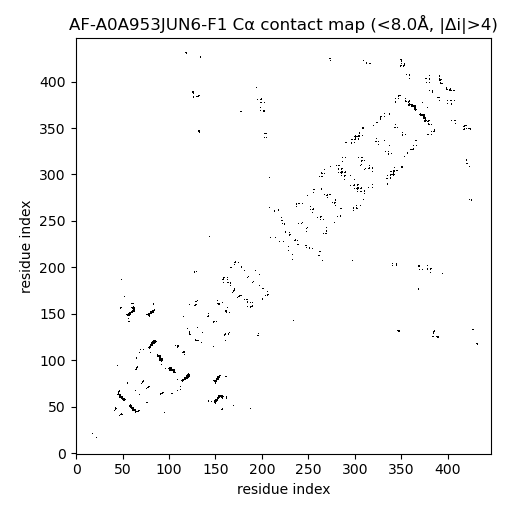 94.25 411 PHE A CA 1
ATOM 3288 C C . PHE A 1 411 ? -0.199 22.088 13.707 1.00 94.25 411 PHE A C 1
ATOM 3290 O O . PHE A 1 411 ? -1.422 22.203 13.761 1.00 94.25 411 PHE A O 1
ATOM 3297 N N . ALA A 1 412 ? 0.627 22.989 14.248 1.00 93.00 412 ALA A N 1
ATOM 3298 C CA . ALA A 1 412 ? 0.150 24.235 14.847 1.00 93.00 412 ALA A CA 1
ATOM 3299 C C . ALA A 1 412 ? -0.406 25.199 13.783 1.00 93.00 412 ALA A C 1
ATOM 3301 O O . ALA A 1 412 ? -1.460 25.799 13.995 1.00 93.00 412 ALA A O 1
ATOM 3302 N N . ASP A 1 413 ? 0.254 25.279 12.627 1.00 94.25 413 ASP A N 1
ATOM 3303 C CA . ASP A 1 413 ? -0.126 26.171 11.526 1.00 94.25 413 ASP A CA 1
ATOM 3304 C C . ASP A 1 413 ? -1.339 25.648 10.724 1.00 94.25 413 ASP A C 1
ATOM 3306 O O . ASP A 1 413 ? -2.108 26.436 10.172 1.00 94.25 413 ASP A O 1
ATOM 3310 N N . HIS A 1 414 ? -1.566 24.327 10.709 1.00 91.19 414 HIS A N 1
ATOM 3311 C CA . HIS A 1 414 ? -2.592 23.653 9.895 1.00 91.19 414 HIS A CA 1
ATOM 3312 C C . HIS A 1 414 ? -3.708 23.003 10.731 1.00 91.19 414 HIS A C 1
ATOM 3314 O O . HIS A 1 414 ? -4.294 21.994 10.339 1.00 91.19 414 HIS A O 1
ATOM 3320 N N . ALA A 1 415 ? -4.074 23.595 11.873 1.00 85.81 415 ALA A N 1
ATOM 3321 C CA . ALA A 1 415 ? -5.060 23.026 12.807 1.00 85.81 415 ALA A CA 1
ATOM 3322 C C . ALA A 1 415 ? -6.435 22.680 12.184 1.00 85.81 415 ALA A C 1
ATOM 3324 O O . ALA A 1 415 ? -7.169 21.844 12.712 1.00 85.81 415 ALA A O 1
ATOM 3325 N N . LYS A 1 416 ? -6.809 23.317 11.064 1.00 81.50 416 LYS A N 1
ATOM 3326 C CA . LYS A 1 416 ? -8.042 23.006 10.317 1.00 81.50 416 LYS A CA 1
ATOM 3327 C C . LYS A 1 416 ? -7.958 21.683 9.552 1.00 81.50 416 LYS A C 1
ATOM 3329 O O . LYS A 1 416 ? -8.943 20.957 9.494 1.00 81.50 416 LYS A O 1
ATOM 3334 N N . GLU A 1 417 ? -6.796 21.357 8.994 1.00 76.88 417 GLU A N 1
ATOM 3335 C CA . GLU A 1 417 ? -6.570 20.146 8.184 1.00 76.88 417 GLU A CA 1
ATOM 3336 C C . GLU A 1 417 ? -6.519 18.876 9.040 1.00 76.88 417 GLU A C 1
ATOM 3338 O O . GLU A 1 417 ? -6.589 17.757 8.539 1.00 76.88 417 GLU A O 1
ATOM 3343 N N . THR A 1 418 ? -6.423 19.056 10.355 1.00 77.75 418 THR A N 1
ATOM 3344 C CA . THR A 1 418 ? -6.265 17.992 11.345 1.00 77.75 418 THR A CA 1
ATOM 3345 C C . THR A 1 418 ? -7.560 17.731 12.115 1.00 77.75 418 THR A C 1
ATOM 3347 O O . THR A 1 418 ? -7.540 17.032 13.126 1.00 77.75 418 THR A O 1
ATOM 3350 N N . GLN A 1 419 ? -8.682 18.316 11.684 1.00 75.69 419 GLN A N 1
ATOM 3351 C CA . GLN A 1 419 ? -9.986 18.121 12.314 1.00 75.69 419 GLN A CA 1
ATOM 3352 C C . GLN A 1 419 ? -10.617 16.792 11.879 1.00 75.69 419 GLN A C 1
ATOM 3354 O O . GLN A 1 419 ? -10.622 16.443 10.703 1.00 75.69 419 GLN A O 1
ATOM 3359 N N . LEU A 1 420 ? -11.213 16.077 12.836 1.00 72.69 420 LEU A N 1
ATOM 3360 C CA . LEU A 1 420 ? -11.905 14.790 12.638 1.00 72.69 420 LEU A CA 1
ATOM 3361 C C . LEU A 1 420 ? -13.291 14.931 11.963 1.00 72.69 420 LEU A C 1
ATOM 3363 O O . LEU A 1 420 ? -14.088 14.000 11.932 1.00 72.69 420 LEU A O 1
ATOM 3367 N N . THR A 1 421 ? -13.649 16.124 11.495 1.00 53.88 421 THR A N 1
ATOM 3368 C CA . THR A 1 421 ? -15.017 16.469 11.066 1.00 53.88 421 THR A CA 1
ATOM 3369 C C . THR A 1 421 ? -15.259 16.286 9.575 1.00 53.88 421 THR A C 1
ATOM 3371 O O . THR A 1 421 ? -16.404 16.294 9.127 1.00 53.88 421 THR A O 1
ATOM 3374 N N . HIS A 1 422 ? -14.203 16.082 8.796 1.00 51.44 422 HIS A N 1
ATOM 3375 C CA . HIS A 1 422 ? -14.312 15.834 7.373 1.00 51.44 422 HIS A CA 1
ATOM 3376 C C . HIS A 1 422 ? -13.728 14.458 7.104 1.00 51.44 422 HIS A C 1
ATOM 3378 O O . HIS A 1 422 ? -12.516 14.315 6.965 1.00 51.44 422 HIS A O 1
ATOM 3384 N N . LEU A 1 423 ? -14.597 13.446 6.989 1.00 51.03 423 LEU A N 1
ATOM 3385 C CA . LEU A 1 423 ? -14.297 12.332 6.098 1.00 51.03 423 LEU A CA 1
ATOM 3386 C C . LEU A 1 423 ? -14.100 12.964 4.728 1.00 51.03 423 LEU A C 1
ATOM 3388 O O . LEU A 1 423 ? -15.050 13.136 3.965 1.00 51.03 423 LEU A O 1
ATOM 3392 N N . LEU A 1 424 ? -12.873 13.389 4.442 1.00 49.28 424 LEU A N 1
ATOM 3393 C CA . LEU A 1 424 ? -12.518 13.715 3.089 1.00 49.28 424 LEU A CA 1
ATOM 3394 C C . LEU A 1 424 ? -12.704 12.371 2.383 1.00 49.28 424 LEU A C 1
ATOM 3396 O O . LEU A 1 424 ? -12.034 11.400 2.775 1.00 49.28 424 LEU A O 1
ATOM 3400 N N . PRO A 1 425 ? -13.631 12.247 1.405 1.00 42.97 425 PRO A N 1
ATOM 3401 C CA . PRO A 1 425 ? -13.552 11.105 0.509 1.00 42.97 425 PRO A CA 1
ATOM 3402 C C . PRO A 1 425 ? -12.085 11.054 0.079 1.00 42.97 425 PRO A C 1
ATOM 3404 O O . PRO A 1 425 ? -11.534 12.136 -0.138 1.00 42.97 425 PRO A O 1
ATOM 3407 N N . PRO A 1 426 ? -11.412 9.886 0.059 1.00 44.50 426 PRO A N 1
ATOM 3408 C CA . PRO A 1 426 ? -10.015 9.813 -0.361 1.00 44.50 426 PRO A CA 1
ATOM 3409 C C . PRO A 1 426 ? -9.944 10.543 -1.691 1.00 44.50 426 PRO A C 1
ATOM 3411 O O . PRO A 1 426 ? -10.530 10.059 -2.656 1.00 44.50 426 PRO A O 1
ATOM 3414 N N . THR A 1 427 ? -9.418 11.772 -1.680 1.00 36.75 427 THR A N 1
ATOM 3415 C CA . THR A 1 427 ? -9.943 12.811 -2.569 1.00 36.75 427 THR A CA 1
ATOM 3416 C C . THR A 1 427 ? -9.752 12.341 -3.988 1.00 36.75 427 THR A C 1
ATOM 3418 O O . THR A 1 427 ? -8.634 12.224 -4.487 1.00 36.75 427 THR A O 1
ATOM 3421 N N . GLY A 1 428 ? -10.876 12.006 -4.619 1.00 37.25 428 GLY A N 1
ATOM 3422 C CA . GLY A 1 428 ? -10.960 11.821 -6.045 1.00 37.25 428 GLY A CA 1
ATOM 3423 C C . GLY A 1 428 ? -10.742 13.189 -6.653 1.00 37.25 428 GLY A C 1
ATOM 3424 O O . GLY A 1 428 ? -11.691 13.867 -7.020 1.00 37.25 428 GLY A O 1
ATOM 3425 N N . LYS A 1 429 ? -9.483 13.615 -6.774 1.00 28.86 429 LYS A N 1
ATOM 3426 C CA . LYS A 1 429 ? -9.151 14.321 -7.998 1.00 28.86 429 LYS A CA 1
ATOM 3427 C C . LYS A 1 429 ? -9.359 13.291 -9.091 1.00 28.86 429 LYS A C 1
ATOM 3429 O O . LYS A 1 429 ? -8.598 12.328 -9.201 1.00 28.86 429 LYS A O 1
ATOM 3434 N N . ASP A 1 430 ? -10.440 13.484 -9.832 1.00 31.11 430 ASP A N 1
ATOM 3435 C CA . ASP A 1 430 ? -10.670 12.898 -11.137 1.00 31.11 430 ASP A CA 1
ATOM 3436 C C . ASP A 1 430 ? -9.440 13.138 -12.016 1.00 31.11 430 ASP A C 1
ATOM 3438 O O . ASP A 1 430 ? -9.338 14.095 -12.773 1.00 31.11 430 ASP A O 1
ATOM 3442 N N . VAL A 1 431 ? -8.470 12.240 -11.918 1.00 30.56 431 VAL A N 1
ATOM 3443 C CA . VAL A 1 431 ? -7.560 11.938 -13.017 1.00 30.56 431 VAL A CA 1
ATOM 3444 C C . VAL A 1 431 ? -7.701 10.453 -13.309 1.00 30.56 431 VAL A C 1
ATOM 3446 O O . VAL A 1 431 ? -6.740 9.698 -13.411 1.00 30.56 431 VAL A O 1
ATOM 3449 N N . ILE A 1 432 ? -8.950 10.012 -13.445 1.00 30.53 432 ILE A N 1
ATOM 3450 C CA . ILE A 1 432 ? -9.251 8.830 -14.234 1.00 30.53 432 ILE A CA 1
ATOM 3451 C C . ILE A 1 432 ? -10.011 9.302 -15.465 1.00 30.53 432 ILE A C 1
ATOM 3453 O O . ILE A 1 432 ? -11.225 9.177 -15.570 1.00 30.53 432 ILE A O 1
ATOM 3457 N N . ARG A 1 433 ? -9.265 9.780 -16.465 1.00 28.06 433 ARG A N 1
ATOM 3458 C CA . ARG A 1 433 ? -9.713 9.612 -17.847 1.00 28.06 433 ARG A CA 1
ATOM 3459 C C . ARG A 1 433 ? -9.697 8.106 -18.137 1.00 28.06 433 ARG A C 1
ATOM 3461 O O . ARG A 1 433 ? -8.733 7.574 -18.686 1.00 28.06 433 ARG A O 1
ATOM 3468 N N . VAL A 1 434 ? -10.750 7.388 -17.725 1.00 33.75 434 VAL A N 1
ATOM 3469 C CA . VAL A 1 434 ? -11.086 6.098 -18.335 1.00 33.75 434 VAL A CA 1
ATOM 3470 C C . VAL A 1 434 ? -11.549 6.447 -19.739 1.00 33.75 434 VAL A C 1
ATOM 3472 O O . VAL A 1 434 ? -12.725 6.703 -19.967 1.00 33.75 434 VAL A O 1
ATOM 3475 N N . ILE A 1 435 ? -10.627 6.499 -20.693 1.00 31.52 435 ILE A N 1
ATOM 3476 C CA . ILE A 1 435 ? -11.017 6.648 -22.092 1.00 31.52 435 ILE A CA 1
ATOM 3477 C C . ILE A 1 435 ? -11.498 5.272 -22.545 1.00 31.52 435 ILE A C 1
ATOM 3479 O O . ILE A 1 435 ? -10.724 4.443 -23.017 1.00 31.52 435 ILE A O 1
ATOM 3483 N N . ARG A 1 436 ? -12.787 5.006 -22.302 1.00 29.62 436 ARG A N 1
ATOM 3484 C CA . ARG A 1 436 ? -13.581 4.138 -23.174 1.00 29.62 436 ARG A CA 1
ATOM 3485 C C . ARG A 1 436 ? -13.863 4.921 -24.455 1.00 29.62 436 ARG A C 1
ATOM 3487 O O . ARG A 1 436 ? -13.954 6.144 -24.411 1.00 29.62 436 ARG A O 1
ATOM 3494 N N . ALA A 1 437 ? -13.975 4.210 -25.570 1.00 34.09 437 ALA A N 1
ATOM 3495 C CA . ALA A 1 437 ? -13.959 4.725 -26.941 1.00 34.09 437 ALA A CA 1
ATOM 3496 C C . ALA A 1 437 ? -15.051 5.758 -27.314 1.00 34.09 437 ALA A C 1
ATOM 3498 O O . ALA A 1 437 ? -15.117 6.153 -28.470 1.00 34.09 437 ALA A O 1
ATOM 3499 N N . GLU A 1 438 ? -15.895 6.205 -26.382 1.00 27.75 438 GLU A N 1
ATOM 3500 C CA . GLU A 1 438 ? -17.162 6.865 -26.710 1.00 27.75 438 GLU A CA 1
ATOM 3501 C C . GLU A 1 438 ? -17.296 8.319 -26.233 1.00 27.75 438 GLU A C 1
ATOM 3503 O O . GLU A 1 438 ? -18.230 8.975 -26.664 1.00 27.75 438 GLU A O 1
ATOM 3508 N N . ASN A 1 439 ? -16.379 8.882 -25.430 1.00 29.12 439 ASN A N 1
ATOM 3509 C CA . ASN A 1 439 ? -16.497 10.284 -24.989 1.00 29.12 439 ASN A CA 1
ATOM 3510 C C . ASN A 1 439 ? -15.154 11.032 -25.041 1.00 29.12 439 ASN A C 1
ATOM 3512 O O . ASN A 1 439 ? -14.317 10.903 -24.146 1.00 29.12 439 ASN A O 1
ATOM 3516 N N . LEU A 1 440 ? -14.963 11.832 -26.094 1.00 34.47 440 LEU A N 1
ATOM 3517 C CA . LEU A 1 440 ? -13.859 12.782 -26.261 1.00 34.47 440 LEU A CA 1
ATOM 3518 C C . LEU A 1 440 ? -14.386 14.213 -26.087 1.00 34.47 440 LEU A C 1
ATOM 3520 O O . LEU A 1 440 ? -15.306 14.615 -26.792 1.00 34.47 440 LEU A O 1
ATOM 3524 N N . VAL A 1 441 ? -13.752 14.995 -25.211 1.00 30.95 441 VAL A N 1
ATOM 3525 C CA . VAL A 1 441 ? -13.734 16.463 -25.317 1.00 30.95 441 VAL A CA 1
ATOM 3526 C C . VAL A 1 441 ? -12.275 16.897 -25.464 1.00 30.95 441 VAL A C 1
ATOM 3528 O O . VAL A 1 441 ? -11.397 16.438 -24.728 1.00 30.95 441 VAL A O 1
ATOM 3531 N N . ASP A 1 442 ? -12.060 17.717 -26.491 1.00 29.97 442 ASP A N 1
ATOM 3532 C CA . ASP A 1 442 ? -10.799 18.171 -27.081 1.00 29.97 442 ASP A CA 1
ATOM 3533 C C . ASP A 1 442 ? -9.936 18.988 -26.094 1.00 29.97 442 ASP A C 1
ATOM 3535 O O . ASP A 1 442 ? -10.425 19.878 -25.403 1.00 29.97 442 ASP A O 1
ATOM 3539 N N . GLU A 1 443 ? -8.637 18.684 -26.023 1.00 33.91 443 GLU A N 1
ATOM 3540 C CA . GLU A 1 443 ? -7.654 19.303 -25.112 1.00 33.91 443 GLU A CA 1
ATOM 3541 C C . GLU A 1 443 ? -7.073 20.633 -25.635 1.00 33.91 443 GLU A C 1
ATOM 3543 O O . GLU A 1 443 ? -6.180 21.205 -25.016 1.00 33.91 443 GLU A O 1
ATOM 3548 N N . ARG A 1 444 ? -7.580 21.187 -26.743 1.00 31.69 444 ARG A N 1
ATOM 3549 C CA . ARG A 1 444 ? -7.054 22.440 -27.326 1.00 31.69 444 ARG A CA 1
ATOM 3550 C C . ARG A 1 444 ? -7.459 23.743 -26.617 1.00 31.69 444 ARG A C 1
ATOM 3552 O O . ARG A 1 444 ? -7.117 24.805 -27.122 1.00 31.69 444 ARG A O 1
ATOM 3559 N N . GLN A 1 445 ? -8.164 23.706 -25.483 1.00 27.39 445 GLN A N 1
ATOM 3560 C CA . GLN A 1 445 ? -8.663 24.925 -24.813 1.00 27.39 445 GLN A CA 1
ATOM 3561 C C . GLN A 1 445 ? -7.985 25.304 -23.486 1.00 27.39 445 GLN A C 1
ATOM 3563 O O . GLN A 1 445 ? -8.446 26.227 -22.823 1.00 27.39 445 GLN A O 1
ATOM 3568 N N . LEU A 1 446 ? -6.888 24.657 -23.093 1.00 28.91 446 LEU A N 1
ATOM 3569 C CA . LEU A 1 446 ? -6.133 25.048 -21.891 1.00 28.91 446 LEU A CA 1
ATOM 3570 C C . LEU A 1 446 ? -4.660 25.313 -22.228 1.00 28.91 446 LEU A C 1
ATOM 3572 O O . LEU A 1 446 ? -3.772 24.587 -21.780 1.00 28.91 446 LEU A O 1
ATOM 3576 N N . GLN A 1 447 ? -4.433 26.342 -23.050 1.00 28.91 447 GLN A N 1
ATOM 3577 C CA . GLN A 1 447 ? -3.160 27.067 -23.122 1.00 28.91 447 GLN A CA 1
ATOM 3578 C C . GLN A 1 447 ? -3.251 28.349 -22.304 1.00 28.91 447 GLN A C 1
ATOM 3580 O O . GLN A 1 447 ? -4.305 29.018 -22.404 1.00 28.91 447 GLN A O 1
#

Secondary structure (DSSP, 8-state):
--HHHHHHHHHHHHHHS--HHHHHHHHHHHHHHHHHHHHHHHHHHHSTT-EEEETTTEEEEES--HHHHHHHHHHH---EEEE-SSS-PBPP-STT--S---S-BHHHHHHHTT-EEEE--PPPTTS--PPPHHHHHHHHHHHH-GGGPSEEEEESSSSHHHHHHHHHHIIIII---HHHHHHHHHHTT--S--HHHHHHHHT--PPP---HHHHHHHHHHHGGG-SS--SSHHHHHHHHHTT-SHHHHHHHHHHHHTT-TTHHHHHHHH--STT-HHHHHHHHHHHHHHH-TT--HHHHHHHHHHHHHH--HHHHHHHHHHHHHS-SSSSPPHHHHHHHHHHHSS--GGGHHHHGGGTT--SBP-SGGGTT-BHHHHHHHHHHHHHT---S-TT-TTTHHHHHHHHHHHHHHTTTTT-TT----S----------TT----STT--

Nearest PDB structures (foldseek):
  7moe-assembly1_A  TM=8.332E-01  e=3.204E-05  Arabidopsis thaliana
  6byf-assembly5_E  TM=7.648E-01  e=1.158E-05  Saccharomyces cerevisiae S288C
  2c46-assembly3_B  TM=6.780E-01  e=5.910E-04  Homo sapiens
  7y4e-assembly2_B  TM=7.655E-01  e=5.975E-03  Homo sapiens
  8d9w-assembly1_O  TM=3.010E-01  e=7.778E+00  Mus musculus

Mean predicted aligned error: 8.55 Å

pLDDT: mean 85.92, std 16.11, range [27.39, 98.19]

Solvent-accessible surface area (backbone atoms only — not comparable to full-atom values): 24860 Å² total; per-residue (Å²): 134,66,75,68,60,56,55,55,49,51,53,48,59,65,64,69,66,66,50,73,66,55,50,52,50,52,51,50,52,51,51,51,50,50,53,50,50,53,53,52,50,47,36,59,63,24,34,18,71,58,42,70,78,40,85,70,43,36,33,39,18,9,52,48,21,50,61,26,50,53,47,42,36,71,78,61,51,43,33,24,40,37,38,32,44,82,67,88,51,52,18,39,62,56,98,82,61,91,67,78,57,76,42,53,41,50,68,59,50,34,49,76,70,72,31,46,73,43,69,51,60,38,60,64,75,83,49,50,42,49,69,46,43,50,54,49,55,50,49,48,59,48,70,65,34,70,86,38,36,15,30,36,37,23,20,72,74,23,20,59,58,32,25,45,56,48,36,52,44,36,41,54,73,70,62,49,56,58,70,60,38,50,54,55,33,45,72,53,65,47,66,76,91,51,70,52,61,51,49,50,58,31,58,54,68,54,77,86,75,72,53,79,67,52,42,54,52,51,49,62,68,47,45,90,76,46,98,63,87,58,94,46,70,65,50,40,53,46,55,49,55,80,46,63,53,72,66,47,47,52,48,52,49,52,34,49,75,67,65,40,86,65,31,65,64,53,49,62,74,62,49,84,49,72,82,32,79,63,32,60,62,50,22,54,55,18,55,55,40,66,73,43,82,89,53,56,51,67,61,24,12,50,18,32,32,41,20,49,66,49,32,53,53,67,52,34,48,53,54,45,48,58,57,58,68,49,69,72,59,84,77,83,53,67,63,54,55,19,36,51,53,16,45,61,54,56,46,40,69,54,30,48,50,66,29,58,62,27,60,72,20,77,52,64,42,86,49,82,69,29,64,82,39,32,41,21,53,49,26,40,40,47,48,23,50,51,73,65,40,72,52,50,54,90,91,43,99,75,26,56,68,59,10,41,53,48,45,55,52,48,53,68,77,41,55,76,71,39,47,72,82,54,77,61,64,71,70,76,72,84,65,72,80,75,78,57,100,81,74,86,81,83,80,87,80,81,125

Foldseek 3Di:
DDPVVVVVVVVCVCVVDDDPVRVVVVVVVVVVVVVVVLVVVQCCQAFNPWDCLDQFAEIEGADGALVNVVCCCVVRVQAEEEEQAPDFAQHADDSDDPDHRDHHTPVVSCVVSNHHYHYQHFDDCQLFGDGAQVSVVVLCVQRLDSVRIPYYYYYNNRQGNVLLSSLLCCCAPVVDQSVVSVVVNVVSVNDDDFLLSLLLSLLADHQDADDPVLVVVVCVLCVVVDPDGAPGDSSVLVRLLVVPDDPSLVSLLVCLVVVHPCSLSSLLSNDDWLPPPSLASSLVSLLVLLPDDPRDLSSVLSSLLSCLQRNDLVSLVSLLVSLQPFDLDDDGDSSNLSNLSNLLNGLALSSLLNLVSQLVRQDARPDPSRGPPGSNLSSLSSVCNNVVDHLADRVDPPRSNSSSVSSNVVCVVPVVSNRNHDSCTSPPPPPPPPPDPPDDDDPPPDD

Radius of gyration: 27.0 Å; Cα contacts (8 Å, |Δi|>4): 610; chains: 1; bounding box: 98×55×67 Å

Sequence (447 aa):
MPATQVWVRMIQRFWSQPSRAARWFVLALLLGGVVYGLSQLWWIYHAKRFQELRAGVFYRTGQPTEMGVRYLASNKGIRTIVRLQSFNPTLKRGIFDPGQPSGDTEIDFARQLGLAYRAWPLGDEACWPWPAPWHFEQFFKLVDDPANHPVLVHCQGGRHRTGTMSALFRLEYDRWPVERVLAEMYSYQFGPRVPVQEHNLRTYFPRPRPDAATWKLLLARFAPVLKRSPSDYESLVRMLRSRRGGAVDAVARAALAAREPFSLCVAQRLIDAPDDPLAQITTQYAAELLTAVGANPIERSIAAALVADFGSSDQQAALLELLVAEPKSGPVSERYAALVRGVTNRYTGNRLAYLRPLLDDLRKRPEPEAVGLRYCDTAVARLTSIVDETFYDRNQANSWDSGRGKAVTWFADHAKETQLTHLLPPTGKDVIRVIRAENLVDERQLQ